Protein AF-D5XBQ2-F1 (afdb_monomer)

Solvent-accessible surface area (backbone atoms only — not comparable to full-atom values): 21773 Å² total; per-residue (Å²): 132,68,69,84,69,49,55,64,52,51,51,50,51,52,50,53,49,51,55,53,51,60,72,66,52,79,72,84,34,47,15,40,43,35,38,45,40,42,70,63,68,23,40,33,22,52,72,85,42,80,77,52,45,27,71,39,77,48,78,41,65,46,44,78,44,42,38,38,39,42,39,95,67,35,48,72,46,74,50,78,47,74,38,49,65,73,37,75,51,76,50,68,53,75,54,48,69,46,57,56,40,55,44,81,76,48,74,85,46,32,48,68,43,67,34,46,32,52,63,44,78,56,31,36,37,35,28,39,46,97,60,23,46,43,36,35,38,37,34,66,87,76,74,43,77,45,78,37,39,64,67,89,72,77,63,93,39,37,28,58,43,71,59,30,32,20,51,77,52,28,40,34,30,33,44,13,74,58,47,89,87,44,51,14,30,42,34,36,29,36,63,89,75,35,55,75,42,75,69,58,88,64,62,26,45,50,69,39,66,59,11,49,47,21,55,40,44,44,34,29,40,82,83,44,27,34,30,40,29,33,66,88,78,68,48,70,43,85,72,34,90,54,52,61,82,48,56,44,44,23,36,69,30,53,34,40,36,35,27,36,58,53,87,77,52,79,80,62,102,56,97,42,84,34,37,28,41,38,39,30,25,35,60,90,78,62,46,79,74,47,76,48,83,43,38,40,67,76,49,77,41,40,8,48,84,48,49,31,36,32,36,33,23,32,52,97,88,51,96,71,68,70,47,46,32,36,37,35,62,86,78,70,44,76,45,75,52,87,46,72,67,54,47,30,68,29,24,56,42,39,81,32,41,77,49,72,56,95,37,27,30,30,44,28,46,96,89,47,76,38,84,74,41,75,46,28,76,50,73,43,68,37,83,87,36,50,35,31,43,34,29,19,66,87,26,26,28,39,29,40,36,33,58,67,51,55,72,107

Organism: Thermincola potens (strain JR) (NCBI:txid635013)

Structure (mmCIF, N/CA/C/O backbone):
data_AF-D5XBQ2-F1
#
_entry.id   AF-D5XBQ2-F1
#
loop_
_atom_site.group_PDB
_atom_site.id
_atom_site.type_symbol
_atom_site.label_atom_id
_atom_site.label_alt_id
_atom_site.label_comp_id
_atom_site.label_asym_id
_atom_site.label_entity_id
_atom_site.label_seq_id
_atom_site.pdbx_PDB_ins_code
_atom_site.Cartn_x
_atom_site.Cartn_y
_atom_site.Cartn_z
_atom_site.occupancy
_atom_site.B_iso_or_equiv
_atom_site.auth_seq_id
_atom_site.auth_comp_id
_atom_site.auth_asym_id
_atom_site.auth_atom_id
_atom_site.pdbx_PDB_model_num
ATOM 1 N N . MET A 1 1 ? 22.430 66.637 -42.036 1.00 54.81 1 MET A N 1
ATOM 2 C CA . MET A 1 1 ? 23.516 65.635 -42.154 1.00 54.81 1 MET A CA 1
ATOM 3 C C . MET A 1 1 ? 23.366 64.951 -43.510 1.00 54.81 1 MET A C 1
ATOM 5 O O . MET A 1 1 ? 22.276 64.478 -43.792 1.00 54.81 1 MET A O 1
ATOM 9 N N . LYS A 1 2 ? 24.364 65.018 -44.407 1.00 57.16 2 LYS A N 1
ATOM 10 C CA . LYS A 1 2 ? 24.227 64.498 -45.785 1.00 57.16 2 LYS A CA 1
ATOM 11 C C . LYS A 1 2 ? 24.056 62.972 -45.756 1.00 57.16 2 LYS A C 1
ATOM 13 O O . LYS A 1 2 ? 24.858 62.291 -45.120 1.00 57.16 2 LYS A O 1
ATOM 18 N N . ILE A 1 3 ? 23.046 62.463 -46.468 1.00 56.28 3 ILE A N 1
ATOM 19 C CA . ILE A 1 3 ? 22.685 61.033 -46.580 1.00 56.28 3 ILE A CA 1
ATOM 20 C C . ILE A 1 3 ? 23.902 60.161 -46.956 1.00 56.28 3 ILE A C 1
ATOM 22 O O . ILE A 1 3 ? 24.017 59.023 -46.511 1.00 56.28 3 ILE A O 1
ATOM 26 N N . THR A 1 4 ? 24.889 60.734 -47.652 1.00 62.06 4 THR A N 1
ATOM 27 C CA . THR A 1 4 ? 26.148 60.077 -48.035 1.00 62.06 4 THR A CA 1
ATOM 28 C C . THR A 1 4 ? 27.024 59.599 -46.871 1.00 62.06 4 THR A C 1
ATOM 30 O O . THR A 1 4 ? 27.844 58.713 -47.079 1.00 62.06 4 THR A O 1
ATOM 33 N N . LYS A 1 5 ? 26.860 60.123 -45.646 1.00 60.47 5 LYS A N 1
ATOM 34 C CA . LYS A 1 5 ? 27.603 59.646 -44.458 1.00 60.47 5 LYS A CA 1
ATOM 35 C C . LYS A 1 5 ? 26.877 58.556 -43.659 1.00 60.47 5 LYS A C 1
ATOM 37 O O . LYS A 1 5 ? 27.495 57.939 -42.802 1.00 60.47 5 LYS A O 1
ATOM 42 N N . ILE A 1 6 ? 25.589 58.325 -43.923 1.00 66.56 6 ILE A N 1
ATOM 43 C CA . ILE A 1 6 ? 24.743 57.404 -43.143 1.00 66.56 6 ILE A CA 1
ATOM 44 C C . ILE A 1 6 ? 24.755 55.994 -43.753 1.00 66.56 6 ILE A C 1
ATOM 46 O O . ILE A 1 6 ? 24.787 55.007 -43.024 1.00 66.56 6 ILE A O 1
ATOM 50 N N . VAL A 1 7 ? 24.811 55.898 -45.084 1.00 74.00 7 VAL A N 1
ATOM 51 C CA . VAL A 1 7 ? 24.830 54.622 -45.819 1.00 74.00 7 VAL A CA 1
ATOM 52 C C . VAL A 1 7 ? 25.961 53.673 -45.377 1.00 74.00 7 VAL A C 1
ATOM 54 O O . VAL A 1 7 ? 25.646 52.531 -45.053 1.00 74.00 7 VAL A O 1
ATOM 57 N N . PRO A 1 8 ? 27.244 54.085 -45.274 1.00 72.25 8 PRO A N 1
ATOM 58 C CA . PRO A 1 8 ? 28.305 53.161 -44.856 1.00 72.25 8 PRO A CA 1
ATOM 59 C C . PRO A 1 8 ? 28.181 52.707 -43.392 1.00 72.25 8 PRO A C 1
ATOM 61 O O . PRO A 1 8 ? 28.588 51.596 -43.069 1.00 72.25 8 PRO A O 1
ATOM 64 N N . ILE A 1 9 ? 27.580 53.522 -42.516 1.00 74.69 9 ILE A N 1
ATOM 65 C CA . ILE A 1 9 ? 27.343 53.165 -41.107 1.00 74.69 9 ILE A CA 1
ATOM 66 C C . ILE A 1 9 ? 26.226 52.127 -41.005 1.00 74.69 9 ILE A C 1
ATOM 68 O O . ILE A 1 9 ? 26.375 51.148 -40.283 1.00 74.69 9 ILE A O 1
ATOM 72 N N . ILE A 1 10 ? 25.137 52.298 -41.759 1.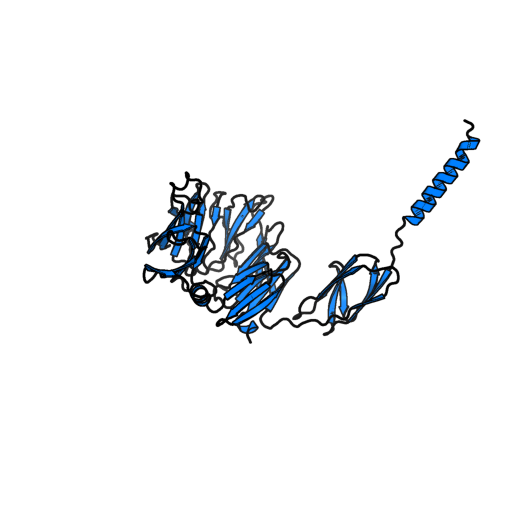00 76.00 10 ILE A N 1
ATOM 73 C CA . ILE A 1 10 ? 24.060 51.303 -41.803 1.00 76.00 10 ILE A CA 1
ATOM 74 C C . ILE A 1 10 ? 24.578 49.985 -42.381 1.00 76.00 10 ILE A C 1
ATOM 76 O O . ILE A 1 10 ? 24.296 48.939 -41.813 1.00 76.00 10 ILE A O 1
ATOM 80 N N . VAL A 1 11 ? 25.389 50.020 -43.444 1.00 75.50 11 VAL A N 1
ATOM 81 C CA . VAL A 1 11 ? 25.998 48.801 -43.999 1.00 75.50 11 VAL A CA 1
ATOM 82 C C . VAL A 1 11 ? 26.904 48.127 -42.967 1.00 75.50 11 VAL A C 1
ATOM 84 O O . VAL A 1 11 ? 26.768 46.929 -42.768 1.00 75.50 11 VAL A O 1
ATOM 87 N N . ALA A 1 12 ? 27.758 48.868 -42.255 1.00 73.81 12 ALA A N 1
ATOM 88 C CA . ALA A 1 12 ? 28.623 48.299 -41.217 1.00 73.81 12 ALA A CA 1
ATOM 89 C C . ALA A 1 12 ? 27.833 47.719 -40.031 1.00 73.81 12 ALA A C 1
ATOM 91 O O . ALA A 1 12 ? 28.156 46.635 -39.559 1.00 73.81 12 ALA A O 1
ATOM 92 N N . VAL A 1 13 ? 26.771 48.392 -39.578 1.00 76.06 13 VAL A N 1
ATOM 93 C CA . VAL A 1 13 ? 25.898 47.903 -38.498 1.00 76.06 13 VAL A CA 1
ATOM 94 C C . VAL A 1 13 ? 25.130 46.660 -38.941 1.00 76.06 13 VAL A C 1
ATOM 96 O O . VAL A 1 13 ? 25.081 45.688 -38.197 1.00 76.06 13 VAL A O 1
ATOM 99 N N . VAL A 1 14 ? 24.596 46.639 -40.164 1.00 74.50 14 VAL A N 1
ATOM 100 C CA . VAL A 1 14 ? 23.931 45.455 -40.725 1.00 74.50 14 VAL A CA 1
ATOM 101 C C . VAL A 1 14 ? 24.920 44.304 -40.887 1.00 74.50 14 VAL A C 1
ATOM 103 O O . VAL A 1 14 ? 24.554 43.177 -40.596 1.00 74.50 14 VAL A O 1
ATOM 106 N N . LEU A 1 15 ? 26.174 44.561 -41.267 1.00 70.00 15 LEU A N 1
ATOM 107 C CA . LEU A 1 15 ? 27.205 43.527 -41.416 1.00 70.00 15 LEU A CA 1
ATOM 108 C C . LEU A 1 15 ? 27.672 42.981 -40.058 1.00 70.00 15 LEU A C 1
ATOM 110 O O . LEU A 1 15 ? 27.856 41.778 -39.929 1.00 70.00 15 LEU A O 1
ATOM 114 N N . VAL A 1 16 ? 27.785 43.826 -39.028 1.00 67.75 16 VAL A N 1
ATOM 115 C CA . VAL A 1 16 ? 28.083 43.404 -37.646 1.00 67.75 16 VAL A CA 1
ATOM 116 C C . VAL A 1 16 ? 26.913 42.633 -37.035 1.00 67.75 16 VAL A C 1
ATOM 118 O O . VAL A 1 16 ? 27.139 41.614 -36.391 1.00 67.75 16 VAL A O 1
ATOM 121 N N . ILE A 1 17 ? 25.669 43.057 -37.275 1.00 65.56 17 ILE A N 1
ATOM 122 C CA . ILE A 1 17 ? 24.474 42.304 -36.867 1.00 65.56 17 ILE A CA 1
ATOM 123 C C . ILE A 1 17 ? 24.406 40.982 -37.634 1.00 65.56 17 ILE A C 1
ATOM 125 O O . ILE A 1 17 ? 24.153 39.955 -37.028 1.00 65.56 17 ILE A O 1
ATOM 129 N N . PHE A 1 18 ? 24.691 40.963 -38.936 1.00 64.44 18 PHE A N 1
ATOM 130 C CA . PHE A 1 18 ? 24.667 39.743 -39.742 1.00 64.44 18 PHE A CA 1
ATOM 131 C C . PHE A 1 18 ? 25.762 38.758 -39.310 1.00 64.44 18 PHE A C 1
ATOM 133 O O . PHE A 1 18 ? 25.466 37.589 -39.107 1.00 64.44 18 PHE A O 1
ATOM 140 N N . VAL A 1 19 ? 26.997 39.215 -39.072 1.00 59.41 19 VAL A N 1
ATOM 141 C CA . VAL A 1 19 ? 28.099 38.378 -38.553 1.00 59.41 19 VAL A CA 1
ATOM 142 C C . VAL A 1 19 ? 27.837 37.925 -37.110 1.00 59.41 19 VAL A C 1
ATOM 144 O O . VAL A 1 19 ? 28.089 36.769 -36.785 1.00 59.41 19 VAL A O 1
ATOM 147 N N . GLY A 1 20 ? 27.276 38.789 -36.258 1.00 57.69 20 GLY A N 1
ATOM 148 C CA . GLY A 1 20 ? 26.876 38.439 -34.890 1.00 57.69 20 GLY A CA 1
ATOM 149 C C . GLY A 1 20 ? 25.709 37.448 -34.835 1.00 57.69 20 GLY A C 1
ATOM 150 O O . GLY A 1 20 ? 25.700 36.565 -33.985 1.00 57.69 20 GLY A O 1
ATOM 151 N N . VAL A 1 21 ? 24.765 37.537 -35.777 1.00 57.41 21 VAL A N 1
ATOM 152 C CA . VAL A 1 21 ? 23.666 36.573 -35.938 1.00 57.41 21 VAL A CA 1
ATOM 153 C C . VAL A 1 21 ? 24.179 35.244 -36.496 1.00 57.41 21 VAL A C 1
ATOM 155 O O . VAL A 1 21 ? 23.708 34.212 -36.044 1.00 57.41 21 VAL A O 1
ATOM 158 N N . GLN A 1 22 ? 25.179 35.232 -37.391 1.00 52.72 22 GLN A N 1
ATOM 159 C CA . GLN A 1 22 ? 25.834 33.992 -37.848 1.00 52.72 22 GLN A CA 1
ATOM 160 C C . GLN A 1 22 ? 26.598 33.280 -36.715 1.00 52.72 22 GLN A C 1
ATOM 162 O O . GLN A 1 22 ? 26.596 32.056 -36.663 1.00 52.72 22 GLN A O 1
ATOM 167 N N . PHE A 1 23 ? 27.193 34.027 -35.776 1.00 52.28 23 PHE A N 1
ATOM 168 C CA . PHE A 1 23 ? 27.834 33.468 -34.573 1.00 52.28 23 PHE A CA 1
ATOM 169 C C . PHE A 1 23 ? 26.841 33.012 -33.488 1.00 52.28 23 PHE A C 1
ATOM 171 O O . PHE A 1 23 ? 27.228 32.283 -32.580 1.00 52.28 23 PHE A O 1
ATOM 178 N N . ALA A 1 24 ? 25.571 33.415 -33.585 1.00 47.62 24 ALA A N 1
ATOM 179 C CA . ALA A 1 24 ? 24.480 32.960 -32.723 1.00 47.62 24 ALA A CA 1
ATOM 180 C C . ALA A 1 24 ? 23.606 31.880 -33.390 1.00 47.62 24 ALA A C 1
ATOM 182 O O . ALA A 1 24 ? 22.508 31.588 -32.916 1.00 47.62 24 ALA A O 1
ATOM 183 N N . ILE A 1 25 ? 24.075 31.277 -34.485 1.00 48.00 25 ILE A N 1
ATOM 184 C CA . ILE A 1 25 ? 23.539 30.004 -34.958 1.00 48.00 25 ILE A CA 1
ATOM 185 C C . ILE A 1 25 ? 24.284 28.943 -34.156 1.00 48.00 25 ILE A C 1
ATOM 187 O O . ILE A 1 25 ? 25.435 28.638 -34.458 1.00 48.00 25 ILE A O 1
ATOM 191 N N . SER A 1 26 ? 23.657 28.409 -33.107 1.00 47.59 26 SER A N 1
ATOM 192 C CA . SER A 1 26 ? 24.119 27.176 -32.476 1.00 47.59 26 SER A CA 1
ATOM 193 C C . SER A 1 26 ? 24.197 26.115 -33.569 1.00 47.59 26 SER A C 1
ATOM 195 O O . SER A 1 26 ? 23.174 25.595 -34.015 1.00 47.59 26 SER A O 1
ATOM 197 N N . THR A 1 27 ? 25.401 25.840 -34.067 1.00 50.81 27 THR A N 1
ATOM 198 C CA . THR A 1 27 ? 25.656 24.652 -34.870 1.00 50.81 27 THR A CA 1
ATOM 199 C C . THR A 1 27 ? 25.181 23.485 -34.024 1.00 50.81 27 THR A C 1
ATOM 201 O O . THR A 1 27 ? 25.680 23.299 -32.917 1.00 50.81 27 THR A O 1
ATOM 204 N N . THR A 1 28 ? 24.164 22.758 -34.486 1.00 60.00 28 THR A N 1
ATOM 205 C CA . THR A 1 28 ? 23.751 21.499 -33.865 1.00 60.00 28 THR A CA 1
ATOM 206 C C . THR A 1 28 ? 24.911 20.527 -34.025 1.00 60.00 28 THR A C 1
ATOM 208 O O . THR A 1 28 ? 25.005 19.826 -35.037 1.00 60.00 28 THR A O 1
ATOM 211 N N . GLY A 1 29 ? 25.842 20.574 -33.076 1.00 79.81 29 GLY A N 1
ATOM 212 C CA . GLY A 1 29 ? 26.932 19.629 -32.986 1.00 79.81 29 GLY A CA 1
ATOM 213 C C . GLY A 1 29 ? 26.367 18.244 -32.721 1.00 79.81 29 GLY A C 1
ATOM 214 O O . GLY A 1 29 ? 25.264 18.098 -32.178 1.00 79.81 29 GLY A O 1
ATOM 215 N N . HIS A 1 30 ? 27.098 17.228 -33.149 1.00 86.81 30 HIS A N 1
ATOM 216 C CA . HIS A 1 30 ? 26.736 15.840 -32.892 1.00 86.81 30 HIS A CA 1
ATOM 217 C C . HIS A 1 30 ? 27.931 15.145 -32.249 1.00 86.81 30 HIS A C 1
ATOM 219 O O . HIS A 1 30 ? 29.062 15.271 -32.719 1.00 86.81 30 HIS A O 1
ATOM 225 N N . ALA A 1 31 ? 27.655 14.401 -31.188 1.00 92.75 31 ALA A N 1
ATOM 226 C CA . ALA A 1 31 ? 28.575 13.475 -30.555 1.00 92.75 31 ALA A CA 1
ATOM 227 C C . ALA A 1 31 ? 28.193 12.038 -30.926 1.00 92.75 31 ALA A C 1
ATOM 229 O O . ALA A 1 31 ? 27.063 11.768 -31.334 1.00 92.75 31 ALA A O 1
ATOM 230 N N . ASN A 1 32 ? 29.122 11.104 -30.762 1.00 95.06 32 ASN A N 1
ATOM 231 C CA . ASN A 1 32 ? 28.858 9.674 -30.873 1.00 95.06 32 ASN A CA 1
ATOM 232 C C . ASN A 1 32 ? 28.756 9.058 -29.477 1.00 95.06 32 ASN A C 1
ATOM 234 O O . ASN A 1 32 ? 29.657 9.207 -28.653 1.00 95.06 32 ASN A O 1
ATOM 238 N N . LEU A 1 33 ? 27.691 8.305 -29.231 1.00 96.69 33 LEU A N 1
ATOM 239 C CA . LEU A 1 33 ? 27.496 7.540 -28.007 1.00 96.69 33 LEU A CA 1
ATOM 240 C C . LEU A 1 33 ? 27.570 6.051 -28.327 1.00 96.69 33 LEU A C 1
ATOM 242 O O . LEU A 1 33 ? 26.875 5.565 -29.219 1.00 96.69 33 LEU A O 1
ATOM 246 N N . THR A 1 34 ? 28.397 5.326 -27.582 1.00 97.06 34 THR A N 1
ATOM 247 C CA . THR A 1 34 ? 28.450 3.861 -27.605 1.00 97.06 34 THR A CA 1
ATOM 248 C C . THR A 1 34 ? 28.065 3.312 -26.237 1.00 97.06 34 THR A C 1
ATOM 250 O O . THR A 1 34 ? 28.586 3.756 -25.217 1.00 97.06 34 THR A O 1
ATOM 253 N N . ILE A 1 35 ? 27.161 2.335 -26.205 1.00 97.88 35 ILE A N 1
ATOM 254 C CA . ILE A 1 35 ? 26.645 1.743 -24.967 1.00 97.88 35 ILE A CA 1
ATOM 255 C C . ILE A 1 35 ? 26.768 0.226 -25.051 1.00 97.88 35 ILE A C 1
ATOM 257 O O . ILE A 1 35 ? 26.125 -0.394 -25.899 1.00 97.88 35 ILE A O 1
ATOM 261 N N . ASN A 1 36 ? 27.533 -0.380 -24.142 1.00 97.25 36 ASN A N 1
ATOM 262 C CA . ASN A 1 36 ? 27.649 -1.837 -24.030 1.00 97.25 36 ASN A CA 1
ATOM 263 C C . ASN A 1 36 ? 27.322 -2.291 -22.603 1.00 97.25 36 ASN A C 1
ATOM 265 O O . ASN A 1 36 ? 28.176 -2.234 -21.722 1.00 97.25 36 ASN A O 1
ATOM 269 N N . SER A 1 37 ? 26.095 -2.749 -22.356 1.00 96.69 37 SER A N 1
ATOM 270 C CA . SER A 1 37 ? 25.732 -3.268 -21.034 1.00 96.69 37 SER A CA 1
ATOM 271 C C . SER A 1 37 ? 26.138 -4.728 -20.845 1.00 96.69 37 SER A C 1
ATOM 273 O O . SER A 1 37 ? 26.204 -5.503 -21.805 1.00 96.69 37 SER A O 1
ATOM 275 N N . ASN A 1 38 ? 26.341 -5.114 -19.587 1.00 94.38 38 ASN A N 1
ATOM 276 C CA . ASN A 1 38 ? 26.431 -6.509 -19.174 1.00 94.38 38 ASN A CA 1
ATOM 277 C C . ASN A 1 38 ? 25.368 -6.816 -18.103 1.00 94.38 38 ASN A C 1
ATOM 279 O O . ASN A 1 38 ? 25.437 -6.223 -17.024 1.00 94.38 38 ASN A O 1
ATOM 283 N N . PRO A 1 39 ? 24.418 -7.736 -18.360 1.00 95.56 39 PRO A N 1
ATOM 284 C CA . PRO A 1 39 ? 24.155 -8.418 -19.641 1.00 95.56 39 PRO A CA 1
ATOM 285 C C . PRO A 1 39 ? 23.730 -7.469 -20.780 1.00 95.56 39 PRO A C 1
ATOM 287 O O . PRO A 1 39 ? 23.346 -6.323 -20.546 1.00 95.56 39 PRO A O 1
ATOM 290 N N . CYS A 1 40 ? 23.812 -7.962 -22.020 1.00 92.00 40 CYS A N 1
ATOM 291 C CA . CYS A 1 40 ? 23.393 -7.246 -23.230 1.00 92.00 40 CYS A CA 1
ATOM 292 C C . CYS A 1 40 ? 21.872 -7.333 -23.472 1.00 92.00 40 CYS A C 1
ATOM 294 O O . CYS A 1 40 ? 21.163 -8.022 -22.742 1.00 92.00 40 CYS A O 1
ATOM 296 N N . SER A 1 41 ? 21.387 -6.696 -24.545 1.00 94.06 41 SER A N 1
ATOM 297 C CA . SER A 1 41 ? 19.963 -6.610 -24.926 1.00 94.06 41 SER A CA 1
ATOM 298 C C . SER A 1 41 ? 19.110 -5.748 -23.989 1.00 94.06 41 SER A C 1
ATOM 300 O O . SER A 1 41 ? 17.911 -5.969 -23.870 1.00 94.06 41 SER A O 1
ATOM 302 N N . ALA A 1 42 ? 19.726 -4.772 -23.321 1.00 95.00 42 ALA A N 1
ATOM 303 C CA . ALA A 1 42 ? 19.031 -3.801 -22.482 1.00 95.00 42 ALA A CA 1
ATOM 304 C C . ALA A 1 42 ? 18.511 -2.638 -23.333 1.00 95.00 42 ALA A C 1
ATOM 306 O O . ALA A 1 42 ? 19.262 -2.103 -24.144 1.00 95.00 42 ALA A O 1
ATOM 307 N N . ASP A 1 43 ? 17.267 -2.223 -23.130 1.00 96.62 43 ASP A N 1
ATOM 308 C CA . ASP A 1 43 ? 16.654 -1.078 -23.798 1.00 96.62 43 ASP A CA 1
ATOM 309 C C . ASP A 1 43 ? 17.273 0.237 -23.327 1.00 96.62 43 ASP A C 1
ATOM 311 O O . ASP A 1 43 ? 17.567 0.414 -22.146 1.00 96.62 43 ASP A O 1
ATOM 315 N N . ILE A 1 44 ? 17.456 1.172 -24.253 1.00 96.31 44 ILE A N 1
ATOM 316 C CA . ILE A 1 44 ? 18.108 2.461 -24.033 1.00 96.31 44 ILE A CA 1
ATOM 317 C C . ILE A 1 44 ? 17.113 3.573 -24.330 1.00 96.31 44 ILE A C 1
ATOM 319 O O . ILE A 1 44 ? 16.476 3.601 -25.388 1.00 96.31 44 ILE A O 1
ATOM 323 N N . PHE A 1 45 ? 17.054 4.532 -23.414 1.00 95.00 45 PHE A N 1
ATOM 324 C CA . PHE A 1 45 ? 16.289 5.757 -23.547 1.00 95.00 45 PHE A CA 1
ATOM 325 C C . PHE A 1 45 ? 17.222 6.959 -23.408 1.00 95.00 45 PHE A C 1
ATOM 327 O O . PHE A 1 45 ? 18.060 6.985 -22.507 1.00 95.00 45 PHE A O 1
ATOM 334 N N . ILE A 1 46 ? 17.068 7.953 -24.279 1.00 95.06 46 ILE A N 1
ATOM 335 C CA . ILE A 1 46 ? 17.743 9.252 -24.176 1.00 95.06 46 ILE A CA 1
ATOM 336 C C . ILE A 1 46 ? 16.657 10.310 -24.035 1.00 95.06 46 ILE A C 1
ATOM 338 O O . ILE A 1 46 ? 15.757 10.382 -24.866 1.00 95.06 46 ILE A O 1
ATOM 342 N N . ASP A 1 47 ? 16.694 11.080 -22.951 1.00 92.06 47 ASP A N 1
ATOM 343 C CA . ASP A 1 47 ? 15.659 12.060 -22.590 1.00 92.06 47 ASP A CA 1
ATOM 344 C C . ASP A 1 47 ? 14.239 11.467 -22.598 1.00 92.06 47 ASP A C 1
ATOM 346 O O . ASP A 1 47 ? 13.270 12.094 -23.027 1.00 92.06 47 ASP A O 1
ATOM 350 N N . ASN A 1 48 ? 14.121 10.235 -22.090 1.00 87.25 48 ASN A N 1
ATOM 351 C CA . ASN A 1 48 ? 12.910 9.405 -22.074 1.00 87.25 48 ASN A CA 1
ATOM 352 C C . ASN A 1 48 ? 12.416 8.908 -23.451 1.00 87.25 48 ASN A C 1
ATOM 354 O O . ASN A 1 48 ? 11.376 8.251 -23.508 1.00 87.25 48 ASN A O 1
ATOM 358 N N . GLU A 1 49 ? 13.138 9.152 -24.547 1.00 90.88 49 GLU A N 1
ATOM 359 C CA . GLU A 1 49 ? 12.832 8.596 -25.871 1.00 90.88 49 GLU A CA 1
ATOM 360 C C . GLU A 1 49 ? 13.599 7.287 -26.098 1.00 90.88 49 GLU A C 1
ATOM 362 O O . GLU A 1 49 ? 14.812 7.237 -25.913 1.00 90.88 49 GLU A O 1
ATOM 367 N N . TYR A 1 50 ? 12.906 6.216 -26.497 1.00 92.88 50 TYR A N 1
ATOM 368 C CA . TYR A 1 50 ? 13.540 4.932 -26.813 1.00 92.88 50 TYR A CA 1
ATOM 369 C C . TYR A 1 50 ? 14.386 5.039 -28.089 1.00 92.88 50 TYR A C 1
ATOM 371 O O . TYR A 1 50 ? 13.859 5.374 -29.151 1.00 92.88 50 TYR A O 1
ATOM 379 N N . VAL A 1 51 ? 15.677 4.706 -28.002 1.00 94.69 51 VAL A N 1
ATOM 380 C CA . VAL A 1 51 ? 16.629 4.830 -29.126 1.00 94.69 51 VAL A CA 1
ATOM 381 C C . VAL A 1 51 ? 17.155 3.489 -29.648 1.00 94.69 51 VAL A C 1
ATOM 383 O O . VAL A 1 51 ? 17.727 3.439 -30.737 1.00 94.69 51 VAL A O 1
ATOM 386 N N . GLY A 1 52 ? 16.959 2.395 -28.908 1.00 95.31 52 GLY A N 1
ATOM 387 C CA . GLY A 1 52 ? 17.411 1.052 -29.281 1.00 95.31 52 GLY A CA 1
ATOM 388 C C . GLY A 1 52 ? 17.762 0.196 -28.066 1.00 95.31 52 GLY A C 1
ATOM 389 O O . GLY A 1 52 ? 17.425 0.558 -26.945 1.00 95.31 52 GLY A O 1
ATOM 390 N N . SER A 1 53 ? 18.481 -0.908 -28.281 1.00 97.12 53 SER A N 1
ATOM 391 C CA . SER A 1 53 ? 18.949 -1.796 -27.206 1.00 97.12 53 SER A CA 1
ATOM 392 C C . SER A 1 53 ? 20.463 -2.029 -27.293 1.00 97.12 53 SER A C 1
ATOM 394 O O . SER A 1 53 ? 21.068 -1.848 -28.351 1.00 97.12 53 SER A O 1
ATOM 396 N N . THR A 1 54 ? 21.103 -2.423 -26.191 1.00 96.12 54 THR A N 1
ATOM 397 C CA . THR A 1 54 ? 22.548 -2.677 -26.136 1.00 96.12 54 THR A CA 1
ATOM 398 C C . THR A 1 54 ? 22.948 -3.965 -26.879 1.00 96.12 54 THR A C 1
ATOM 400 O O . THR A 1 54 ? 22.253 -4.980 -26.779 1.00 96.12 54 THR A O 1
ATOM 403 N N . PRO A 1 55 ? 24.112 -3.995 -27.557 1.00 97.31 55 PRO A N 1
ATOM 404 C CA . PRO A 1 55 ? 25.033 -2.878 -27.750 1.00 97.31 55 PRO A CA 1
ATOM 405 C C . PRO A 1 55 ? 24.477 -1.845 -28.740 1.00 97.31 55 PRO A C 1
ATOM 407 O O . PRO A 1 55 ? 23.929 -2.198 -29.781 1.00 97.31 55 PRO A O 1
ATOM 410 N N . PHE A 1 56 ? 24.661 -0.565 -28.426 1.00 97.12 56 PHE A N 1
ATOM 411 C CA . PHE A 1 56 ? 24.176 0.557 -29.229 1.00 97.12 56 PHE A CA 1
ATOM 412 C C . PHE A 1 56 ? 25.328 1.469 -29.632 1.00 97.12 56 PHE A C 1
ATOM 414 O O . PHE A 1 56 ? 26.248 1.703 -28.849 1.00 97.12 56 PHE A O 1
ATOM 421 N N . SER A 1 57 ? 25.253 2.009 -30.845 1.00 96.38 57 SER A N 1
ATOM 422 C CA . SER A 1 57 ? 26.130 3.073 -31.318 1.00 96.38 57 SER A CA 1
ATOM 423 C C . SER A 1 57 ? 25.312 4.035 -32.172 1.00 96.38 57 SER A C 1
ATOM 425 O O . SER A 1 57 ? 24.685 3.614 -33.147 1.00 96.38 57 SER A O 1
ATOM 427 N N . GLY A 1 58 ? 25.284 5.310 -31.796 1.00 94.00 58 GLY A N 1
ATOM 428 C CA . GLY A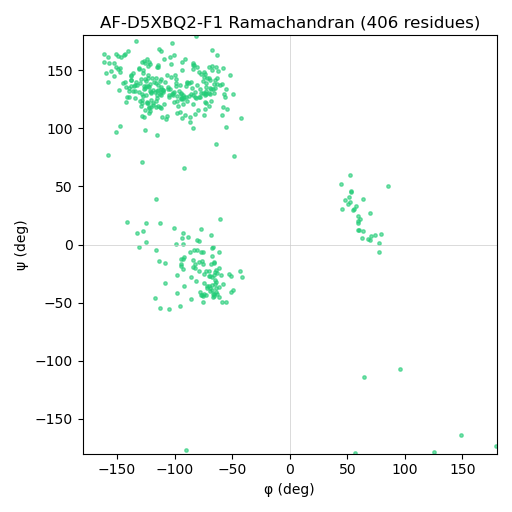 1 58 ? 24.460 6.311 -32.464 1.00 94.00 58 GLY A CA 1
ATOM 429 C C . GLY A 1 58 ? 24.903 7.738 -32.174 1.00 94.00 58 GLY A C 1
ATOM 430 O O . GLY A 1 58 ? 25.667 7.993 -31.243 1.00 94.00 58 GLY A O 1
ATOM 431 N N . GLY A 1 59 ? 24.425 8.668 -33.000 1.00 93.50 59 GLY A N 1
ATOM 432 C CA . GLY A 1 59 ? 24.672 10.094 -32.817 1.00 93.50 59 GLY A CA 1
ATOM 433 C C . GLY A 1 59 ? 23.728 10.698 -31.776 1.00 93.50 59 GLY A C 1
ATOM 434 O O . GLY A 1 59 ? 22.529 10.426 -31.803 1.00 93.50 59 GLY A O 1
ATOM 435 N N . VAL A 1 60 ? 24.259 11.545 -30.901 1.00 93.69 60 VAL A N 1
ATOM 436 C CA . VAL A 1 60 ? 23.512 12.320 -29.899 1.00 93.69 60 VAL A CA 1
ATOM 437 C C . VAL A 1 60 ? 23.812 13.798 -30.128 1.00 93.69 60 VAL A C 1
ATOM 439 O O . VAL A 1 60 ? 24.903 14.155 -30.574 1.00 93.69 60 VAL A O 1
ATOM 442 N N . LYS A 1 61 ? 22.834 14.674 -29.897 1.00 93.94 61 LYS A N 1
ATOM 443 C CA . LYS A 1 61 ? 23.058 16.117 -30.031 1.00 93.94 61 LYS A CA 1
ATOM 444 C C . LYS A 1 61 ? 24.015 16.592 -28.937 1.00 93.94 61 LYS A C 1
ATOM 446 O O . LYS A 1 61 ? 24.114 15.990 -27.877 1.00 93.94 61 LYS A O 1
ATOM 451 N N . THR A 1 62 ? 24.730 17.677 -29.201 1.00 93.38 62 THR A N 1
ATOM 452 C CA . THR A 1 62 ? 25.492 18.358 -28.149 1.00 93.38 62 THR A CA 1
ATOM 453 C C . THR A 1 62 ? 24.566 18.940 -27.090 1.00 93.38 62 THR A C 1
ATOM 455 O O . THR A 1 62 ? 23.544 19.539 -27.441 1.00 93.38 62 THR A O 1
ATOM 458 N N . GLY A 1 63 ? 24.980 18.862 -25.829 1.00 92.94 63 GLY A N 1
ATOM 459 C CA . GLY A 1 63 ? 24.216 19.315 -24.671 1.00 92.94 63 GLY A CA 1
ATOM 460 C C . GLY A 1 63 ? 24.032 18.224 -23.619 1.00 92.94 63 GLY A C 1
ATOM 461 O O . GLY A 1 63 ? 24.535 17.109 -23.755 1.00 92.94 63 GLY A O 1
ATOM 462 N N . GLU A 1 64 ? 23.323 18.573 -22.549 1.00 95.44 64 GLU A N 1
ATOM 463 C CA . GLU A 1 64 ? 23.009 17.659 -21.455 1.00 95.44 64 GLU A CA 1
ATOM 464 C C . GLU A 1 64 ? 21.865 16.721 -21.845 1.00 95.44 64 GLU A C 1
ATOM 466 O O . GLU A 1 64 ? 20.798 17.173 -22.260 1.00 95.44 64 GLU A O 1
ATOM 471 N N . HIS A 1 65 ? 22.100 15.422 -21.683 1.00 95.00 65 HIS A N 1
ATOM 472 C CA . HIS A 1 65 ? 21.161 14.359 -22.004 1.00 95.00 65 HIS A CA 1
ATOM 473 C C . HIS A 1 65 ? 21.110 13.339 -20.864 1.00 95.00 65 HIS A C 1
ATOM 475 O O . HIS A 1 65 ? 22.147 12.944 -20.318 1.00 95.00 65 HIS A O 1
ATOM 481 N N . LYS A 1 66 ? 19.906 12.884 -20.507 1.00 95.12 66 LYS A N 1
ATOM 482 C CA . LYS A 1 66 ? 19.711 11.796 -19.538 1.00 95.12 66 LYS A CA 1
ATOM 483 C C . LYS A 1 66 ? 19.618 10.466 -20.274 1.00 95.12 66 LYS A C 1
ATOM 485 O O . LYS A 1 66 ? 18.765 10.304 -21.142 1.00 95.12 66 LYS A O 1
ATOM 490 N N . ILE A 1 67 ? 20.459 9.513 -19.898 1.00 96.44 67 ILE A N 1
ATOM 491 C CA . ILE A 1 67 ? 20.513 8.175 -20.484 1.00 96.44 67 ILE A CA 1
ATOM 492 C C . ILE A 1 67 ? 19.983 7.184 -19.451 1.00 96.44 67 ILE A C 1
ATOM 494 O O . ILE A 1 67 ? 20.552 7.068 -18.366 1.00 96.44 67 ILE A O 1
ATOM 498 N N . ASP A 1 68 ? 18.922 6.457 -19.796 1.00 94.38 68 ASP A N 1
ATOM 499 C CA . ASP A 1 68 ? 18.371 5.373 -18.980 1.00 94.38 68 ASP A CA 1
ATOM 500 C C . ASP A 1 68 ? 18.518 4.037 -19.720 1.00 94.38 68 ASP A C 1
ATOM 502 O O . ASP A 1 68 ? 18.172 3.925 -20.897 1.00 94.38 68 ASP A O 1
ATOM 506 N N . ILE A 1 69 ? 19.021 3.012 -19.033 1.00 96.12 69 ILE A N 1
ATOM 507 C CA . ILE A 1 69 ? 19.258 1.673 -19.585 1.00 96.12 69 ILE A CA 1
ATOM 508 C C . ILE A 1 69 ? 18.503 0.659 -18.734 1.00 96.12 69 ILE A C 1
ATOM 510 O O . ILE A 1 69 ? 18.695 0.574 -17.516 1.00 96.12 69 ILE A O 1
ATOM 514 N N . LYS A 1 70 ? 17.620 -0.099 -19.382 1.00 92.38 70 LYS A N 1
ATOM 515 C CA . LYS A 1 70 ? 16.619 -0.952 -18.741 1.00 92.38 70 LYS A CA 1
ATOM 516 C C . LYS A 1 70 ? 16.706 -2.363 -19.285 1.00 92.38 70 LYS A C 1
ATOM 518 O O . LYS A 1 70 ? 16.624 -2.582 -20.486 1.00 92.38 70 LYS A O 1
ATOM 523 N N . LEU A 1 71 ? 16.811 -3.333 -18.390 1.00 89.88 71 LEU A N 1
ATOM 524 C CA . LEU A 1 71 ? 16.656 -4.737 -18.733 1.00 89.88 71 LEU A CA 1
ATOM 525 C C . LEU A 1 71 ? 15.714 -5.386 -17.726 1.00 89.88 71 LEU A C 1
ATOM 527 O O . LEU A 1 71 ? 15.808 -5.129 -16.525 1.00 89.88 71 LEU A O 1
ATOM 531 N N . GLU A 1 72 ? 14.798 -6.215 -18.216 1.00 82.25 72 GLU A N 1
ATOM 532 C CA . GLU A 1 72 ? 13.861 -6.934 -17.359 1.00 82.25 72 GLU A CA 1
ATOM 533 C C . GLU A 1 72 ? 14.611 -7.783 -16.322 1.00 82.25 72 GLU A C 1
ATOM 535 O O . GLU A 1 72 ? 15.524 -8.536 -16.656 1.00 82.25 72 GLU A O 1
ATOM 540 N N . GLY A 1 73 ? 14.232 -7.645 -15.049 1.00 81.06 73 GLY A N 1
ATOM 541 C CA . GLY A 1 73 ? 14.887 -8.342 -13.941 1.00 81.06 73 GLY A CA 1
ATOM 542 C C . GLY A 1 73 ? 16.201 -7.712 -13.469 1.00 81.06 73 GLY A C 1
ATOM 543 O O . GLY A 1 73 ? 16.878 -8.317 -12.641 1.00 81.06 73 GLY A O 1
ATOM 544 N N . TYR A 1 74 ? 16.563 -6.516 -13.944 1.00 87.50 74 TYR A N 1
ATOM 545 C CA . TYR A 1 74 ? 17.759 -5.780 -13.523 1.00 87.50 74 TYR A CA 1
ATOM 546 C C . TYR A 1 74 ? 17.415 -4.379 -12.998 1.00 87.50 74 TYR A C 1
ATOM 548 O O . TYR A 1 74 ? 16.392 -3.789 -13.349 1.00 87.50 74 TYR A O 1
ATOM 556 N N . GLU A 1 75 ? 18.274 -3.850 -12.128 1.00 86.06 75 GLU A N 1
ATOM 557 C CA . GLU A 1 75 ? 18.238 -2.453 -11.704 1.00 86.06 75 GLU A CA 1
ATOM 558 C C . GLU A 1 75 ? 18.444 -1.532 -12.916 1.00 86.06 75 GLU A C 1
ATOM 560 O O . GLU A 1 75 ? 19.295 -1.780 -13.772 1.00 86.06 75 GLU A O 1
ATOM 565 N N . GLU A 1 76 ? 17.662 -0.454 -12.980 1.00 88.81 76 GLU A N 1
ATOM 566 C CA . GLU A 1 76 ? 17.803 0.572 -14.013 1.00 88.81 76 GLU A CA 1
ATOM 567 C C . GLU A 1 76 ? 19.093 1.365 -13.798 1.00 88.81 76 GLU A C 1
ATOM 569 O O . GLU A 1 76 ? 19.344 1.872 -12.702 1.00 88.81 76 GLU A O 1
ATOM 574 N N . TYR A 1 77 ? 19.879 1.505 -14.861 1.00 93.25 77 TYR A N 1
ATOM 575 C CA . TYR A 1 77 ? 21.042 2.381 -14.883 1.00 93.25 77 TYR A CA 1
ATOM 576 C C . TYR A 1 77 ? 20.635 3.738 -15.454 1.00 93.25 77 TYR A C 1
ATOM 578 O O . TYR A 1 77 ? 20.111 3.793 -16.564 1.00 93.25 77 TYR A O 1
ATOM 586 N N . SER A 1 78 ? 20.900 4.817 -14.718 1.00 93.19 78 SER A N 1
ATOM 587 C CA . SER A 1 78 ? 20.615 6.188 -15.148 1.00 93.19 78 SER A CA 1
ATOM 588 C C . SER A 1 78 ? 21.860 7.053 -15.001 1.00 93.19 78 SER A C 1
ATOM 590 O O . SER A 1 78 ? 22.451 7.103 -13.920 1.00 93.19 78 SER A O 1
ATOM 592 N N . GLU A 1 79 ? 22.226 7.778 -16.053 1.00 93.94 79 GLU A N 1
ATOM 593 C CA . GLU A 1 79 ? 23.361 8.703 -16.055 1.00 93.94 79 GLU A CA 1
ATOM 594 C C . GLU A 1 79 ? 23.023 9.956 -16.871 1.00 93.94 79 GLU A C 1
ATOM 596 O O . GLU A 1 79 ? 22.463 9.861 -17.961 1.00 93.94 79 GLU A O 1
ATOM 601 N N . THR A 1 80 ? 23.354 11.137 -16.348 1.00 95.12 80 THR A N 1
ATOM 602 C CA . THR A 1 80 ? 23.227 12.400 -17.087 1.00 95.12 80 THR A CA 1
ATOM 603 C C . THR A 1 80 ? 24.596 12.797 -17.613 1.00 95.12 80 THR A C 1
ATOM 605 O O . THR A 1 80 ? 25.537 12.944 -16.832 1.00 95.12 80 THR A O 1
ATOM 608 N N . ILE A 1 81 ? 24.703 12.975 -18.927 1.00 95.00 81 ILE A N 1
ATOM 609 C CA . ILE A 1 81 ? 25.960 13.267 -19.618 1.00 95.00 81 ILE A CA 1
ATOM 610 C C . ILE A 1 81 ? 25.791 14.539 -20.446 1.00 95.00 81 ILE A C 1
ATOM 612 O O . ILE A 1 81 ? 24.800 14.697 -21.153 1.00 95.00 81 ILE A O 1
ATOM 616 N N . ASN A 1 82 ? 26.769 15.441 -20.373 1.00 94.75 82 ASN A N 1
ATOM 617 C CA . ASN A 1 82 ? 26.843 16.612 -21.241 1.00 94.75 82 ASN A CA 1
ATOM 618 C C . ASN A 1 82 ? 27.794 16.329 -22.409 1.00 94.75 82 ASN A C 1
ATOM 620 O O . ASN A 1 82 ? 28.989 16.172 -22.183 1.00 94.75 82 ASN A O 1
ATOM 624 N N . PHE A 1 83 ? 27.256 16.266 -23.626 1.00 93.25 83 PHE A N 1
ATOM 625 C CA . PHE A 1 83 ? 27.989 15.930 -24.846 1.00 93.25 83 PHE A CA 1
ATOM 626 C C . PHE A 1 83 ? 28.565 17.176 -25.525 1.00 93.25 83 PHE A C 1
ATOM 628 O O . PHE A 1 83 ? 27.823 18.110 -25.857 1.00 93.25 83 PHE A O 1
ATOM 635 N N . GLU A 1 84 ? 29.868 17.171 -25.796 1.00 92.88 84 GLU A N 1
ATOM 636 C CA . GLU A 1 84 ? 30.550 18.194 -26.597 1.00 92.88 84 GLU A CA 1
ATOM 637 C C . GLU A 1 84 ? 30.593 17.827 -28.095 1.00 92.88 84 GLU A C 1
ATOM 639 O O . GLU A 1 84 ? 30.385 16.680 -28.493 1.00 92.88 84 GLU A O 1
ATOM 644 N N . ASP A 1 85 ? 30.803 18.816 -28.972 1.00 92.12 85 ASP A N 1
ATOM 645 C CA . ASP A 1 85 ? 30.765 18.583 -30.424 1.00 92.12 85 ASP A CA 1
ATOM 646 C C . ASP A 1 85 ? 31.897 17.649 -30.874 1.00 92.12 85 ASP A C 1
ATOM 648 O O . ASP A 1 85 ? 33.050 17.825 -30.482 1.00 92.12 85 ASP A O 1
ATOM 652 N N . GLN A 1 86 ? 31.565 16.669 -31.721 1.00 89.44 86 GLN A N 1
ATOM 653 C CA . GLN A 1 86 ? 32.467 15.612 -32.205 1.00 89.44 86 GLN A CA 1
ATOM 654 C C . GLN A 1 86 ? 33.065 14.719 -31.105 1.00 89.44 86 GLN A C 1
ATOM 656 O O . GLN A 1 86 ? 33.976 13.929 -31.375 1.00 89.44 86 GLN A O 1
ATOM 661 N N . GLU A 1 87 ? 32.548 14.793 -29.878 1.00 92.00 87 GLU A N 1
ATOM 662 C CA . GLU A 1 87 ? 32.948 13.904 -28.797 1.00 92.00 87 GLU A CA 1
ATOM 663 C C . GLU A 1 87 ? 32.500 12.465 -29.086 1.00 92.00 87 GLU A C 1
ATOM 665 O O . GLU A 1 87 ? 31.498 12.215 -29.757 1.00 92.00 87 GLU A O 1
ATOM 670 N N . THR A 1 88 ? 33.256 11.485 -28.592 1.00 93.38 88 THR A N 1
ATOM 671 C CA . THR A 1 88 ? 32.817 10.088 -28.563 1.00 93.38 88 THR A CA 1
ATOM 672 C C . THR A 1 88 ? 32.841 9.588 -27.130 1.00 93.38 88 THR A C 1
ATOM 674 O O . THR A 1 88 ? 33.911 9.425 -26.547 1.00 93.38 88 THR A O 1
ATOM 677 N N . ILE A 1 89 ? 31.663 9.307 -26.584 1.00 95.94 89 ILE A N 1
ATOM 678 C CA . ILE A 1 89 ? 31.493 8.783 -25.230 1.00 95.94 89 ILE A CA 1
ATOM 679 C C . ILE A 1 89 ? 31.137 7.305 -25.323 1.00 95.94 89 ILE A C 1
ATOM 681 O O . ILE A 1 89 ? 30.298 6.892 -26.124 1.00 95.94 89 ILE A O 1
ATOM 685 N N . THR A 1 90 ? 31.794 6.488 -24.504 1.00 96.88 90 THR A N 1
ATOM 686 C CA . THR A 1 90 ? 31.456 5.072 -24.349 1.00 96.88 90 THR A CA 1
ATOM 687 C C . THR A 1 90 ? 31.096 4.794 -22.903 1.00 96.88 90 THR A C 1
ATOM 689 O O . THR A 1 90 ? 31.916 5.028 -22.017 1.00 96.88 90 THR A O 1
ATOM 692 N N . ILE A 1 91 ? 29.909 4.238 -22.675 1.00 96.50 91 ILE A N 1
ATOM 693 C CA . ILE A 1 91 ? 29.475 3.758 -21.363 1.00 96.50 91 ILE A CA 1
ATOM 694 C C . ILE A 1 91 ? 29.311 2.238 -21.390 1.00 96.50 91 ILE A C 1
ATOM 696 O O . ILE A 1 91 ? 28.804 1.658 -22.353 1.00 96.50 91 ILE A O 1
ATOM 700 N N . ASN A 1 92 ? 29.773 1.582 -20.327 1.00 97.12 92 ASN A N 1
ATOM 701 C CA . ASN A 1 92 ? 29.735 0.126 -20.202 1.00 97.12 92 ASN A CA 1
ATOM 702 C C . ASN A 1 92 ? 29.084 -0.272 -18.869 1.00 97.12 92 ASN A C 1
ATOM 704 O O . ASN A 1 92 ? 29.791 -0.668 -17.941 1.00 97.12 92 ASN A O 1
ATOM 708 N N . PRO A 1 93 ? 27.763 -0.088 -18.720 1.00 94.62 93 PRO A N 1
ATOM 709 C CA . PRO A 1 93 ? 27.093 -0.338 -17.452 1.00 94.62 93 PRO A CA 1
ATOM 710 C C . PRO A 1 93 ? 27.062 -1.835 -17.119 1.00 94.62 93 PRO A C 1
ATOM 712 O O . PRO A 1 93 ? 26.625 -2.668 -17.918 1.00 94.62 93 PRO A O 1
ATOM 715 N N . GLU A 1 94 ? 27.480 -2.169 -15.900 1.00 96.00 94 GLU A N 1
ATOM 716 C CA . GLU A 1 94 ? 27.225 -3.476 -15.295 1.00 96.00 94 GLU A CA 1
ATOM 717 C C . GLU A 1 94 ? 25.867 -3.434 -14.594 1.00 96.00 94 GLU A C 1
ATOM 719 O O . GLU A 1 94 ? 25.711 -2.817 -13.536 1.00 96.00 94 GLU A O 1
ATOM 724 N N . LEU A 1 95 ? 24.865 -4.066 -15.205 1.00 92.06 95 LEU A N 1
ATOM 725 C CA . LEU A 1 95 ? 23.518 -4.092 -14.655 1.00 92.06 95 LEU A CA 1
ATOM 726 C C . LEU A 1 95 ? 23.459 -5.105 -13.515 1.00 92.06 95 LEU A C 1
ATOM 728 O O . LEU A 1 95 ? 23.853 -6.267 -13.652 1.00 92.06 95 LEU A O 1
ATOM 732 N N . LYS A 1 96 ? 22.918 -4.673 -12.379 1.00 89.94 96 LYS A N 1
ATOM 733 C CA . LYS A 1 96 ? 22.730 -5.532 -11.210 1.00 89.94 96 LYS A CA 1
ATOM 734 C C . LYS A 1 96 ? 21.390 -6.254 -11.318 1.00 89.94 96 LYS A C 1
ATOM 736 O O . LYS A 1 96 ? 20.383 -5.579 -11.521 1.00 89.94 96 LYS A O 1
ATOM 741 N N . PRO A 1 97 ? 21.340 -7.590 -11.188 1.00 86.19 97 PRO A N 1
ATOM 742 C CA . PRO A 1 97 ? 20.070 -8.298 -11.121 1.00 86.19 97 PRO A CA 1
ATOM 743 C C . PRO A 1 97 ? 19.239 -7.796 -9.941 1.00 86.19 97 PRO A C 1
ATOM 745 O O . PRO A 1 97 ? 19.764 -7.628 -8.836 1.00 86.19 97 PRO A O 1
ATOM 748 N N . LEU A 1 98 ? 17.939 -7.626 -10.153 1.00 83.56 98 LEU A N 1
ATOM 749 C CA . LEU A 1 98 ? 16.999 -7.477 -9.055 1.00 83.56 98 LEU A CA 1
ATOM 750 C C . LEU A 1 98 ? 17.003 -8.764 -8.237 1.00 83.56 98 LEU A C 1
ATOM 752 O O . LEU A 1 98 ? 17.021 -9.879 -8.768 1.00 83.56 98 LEU A O 1
ATOM 756 N N . LYS A 1 99 ? 16.973 -8.615 -6.915 1.00 85.56 99 LYS A N 1
ATOM 757 C CA . LYS A 1 99 ? 16.754 -9.765 -6.043 1.00 85.56 99 LYS A CA 1
ATOM 758 C C . LYS A 1 99 ? 15.374 -10.349 -6.307 1.00 85.56 99 LYS A C 1
ATOM 760 O O . LYS A 1 99 ? 14.405 -9.626 -6.535 1.00 85.56 99 LYS A O 1
ATOM 765 N N . LYS A 1 100 ? 15.297 -11.676 -6.231 1.00 85.12 100 LYS A N 1
ATOM 766 C CA . LYS A 1 100 ? 14.040 -12.410 -6.351 1.00 85.12 100 LYS A CA 1
ATOM 767 C C . LYS A 1 100 ? 13.002 -11.843 -5.376 1.00 85.12 100 LYS A C 1
ATOM 769 O O . LYS A 1 100 ? 13.354 -11.376 -4.300 1.00 85.12 100 LYS A O 1
ATOM 774 N N . GLY A 1 101 ? 11.732 -11.838 -5.764 1.00 85.12 101 GLY A N 1
ATOM 775 C CA . GLY A 1 101 ? 10.667 -11.250 -4.957 1.00 85.12 101 GLY A CA 1
ATOM 776 C C . GLY A 1 101 ? 10.597 -9.724 -5.001 1.00 85.12 101 GLY A C 1
ATOM 777 O O . GLY A 1 101 ? 9.642 -9.186 -4.466 1.00 85.12 101 GLY A O 1
ATOM 778 N N . LEU A 1 102 ? 11.531 -9.007 -5.636 1.00 90.69 102 LEU A N 1
ATOM 779 C CA . LEU A 1 102 ? 11.404 -7.567 -5.871 1.00 90.69 102 LEU A CA 1
ATOM 780 C C . LEU A 1 102 ? 11.104 -7.308 -7.349 1.00 90.69 102 LEU A C 1
ATOM 782 O O . LEU A 1 102 ? 11.956 -7.511 -8.212 1.00 90.69 102 LEU A O 1
ATOM 786 N N . VAL A 1 103 ? 9.885 -6.859 -7.638 1.00 88.44 103 VAL A N 1
ATOM 787 C CA . VAL A 1 103 ? 9.385 -6.656 -9.003 1.00 88.44 103 VAL A CA 1
ATOM 788 C C . VAL A 1 103 ? 8.897 -5.225 -9.158 1.00 88.44 103 VAL A C 1
ATOM 790 O O . VAL A 1 103 ? 8.092 -4.749 -8.361 1.00 88.44 103 VAL A O 1
ATOM 793 N N . LYS A 1 104 ? 9.356 -4.530 -10.200 1.00 86.56 104 LYS A N 1
ATOM 794 C CA . LYS A 1 104 ? 8.799 -3.225 -10.570 1.00 86.56 104 LYS A CA 1
ATOM 795 C C . LYS A 1 104 ? 7.521 -3.440 -11.385 1.00 86.56 104 LYS A C 1
ATOM 797 O O . LYS A 1 104 ? 7.554 -4.160 -12.377 1.00 86.56 104 LYS A O 1
ATOM 802 N N . ILE A 1 105 ? 6.414 -2.832 -10.964 1.00 85.44 105 ILE A N 1
ATOM 803 C CA . ILE A 1 105 ? 5.078 -3.053 -11.541 1.00 85.44 105 ILE A CA 1
ATOM 804 C C . ILE A 1 105 ? 4.721 -1.958 -12.547 1.00 85.44 105 ILE A C 1
ATOM 806 O O . ILE A 1 105 ? 4.167 -2.240 -13.604 1.00 85.44 105 ILE A O 1
ATOM 810 N N . LEU A 1 106 ? 5.033 -0.701 -12.222 1.00 78.00 106 LEU A N 1
ATOM 811 C CA . LEU A 1 106 ? 4.647 0.464 -13.020 1.00 78.00 106 LEU A CA 1
ATOM 812 C C . LEU A 1 106 ? 5.813 1.445 -13.158 1.00 78.00 106 LEU A C 1
ATOM 814 O O . LEU A 1 106 ? 6.616 1.595 -12.236 1.00 78.00 106 LEU A O 1
ATOM 818 N N . ASN A 1 107 ? 5.861 2.127 -14.307 1.00 71.75 107 ASN A N 1
ATOM 819 C CA . ASN A 1 107 ? 6.830 3.170 -14.641 1.00 71.75 107 ASN A CA 1
ATOM 820 C C . ASN A 1 107 ? 6.117 4.448 -15.104 1.00 71.75 107 ASN A C 1
ATOM 822 O O . ASN A 1 107 ? 5.105 4.375 -15.800 1.00 71.75 107 ASN A O 1
ATOM 826 N N . ALA A 1 108 ? 6.761 5.590 -14.849 1.00 54.50 108 ALA A N 1
ATOM 827 C CA . ALA A 1 108 ? 6.577 6.859 -15.564 1.00 54.50 108 ALA A CA 1
ATOM 828 C C . ALA A 1 108 ? 5.290 7.646 -15.277 1.00 54.50 108 ALA A C 1
ATOM 830 O O . ALA A 1 108 ? 5.041 8.668 -15.915 1.00 54.50 108 ALA A O 1
ATOM 831 N N . THR A 1 109 ? 4.494 7.238 -14.294 1.00 65.69 109 THR A N 1
ATOM 832 C CA . THR A 1 109 ? 3.399 8.062 -13.777 1.00 65.69 109 THR A CA 1
ATOM 833 C C . THR A 1 109 ? 3.491 8.091 -12.265 1.00 65.69 109 THR A C 1
ATOM 835 O O . THR A 1 109 ? 3.684 7.049 -11.644 1.00 65.69 109 THR A O 1
ATOM 838 N N . THR A 1 110 ? 3.419 9.288 -11.681 1.00 78.88 110 THR A N 1
ATOM 839 C CA . THR A 1 110 ? 3.437 9.461 -10.229 1.00 78.88 110 THR A CA 1
ATOM 840 C C . THR A 1 110 ? 2.261 8.687 -9.647 1.00 78.88 110 THR A C 1
ATOM 842 O O . THR A 1 110 ? 1.111 9.040 -9.893 1.00 78.88 110 THR A O 1
ATOM 845 N N . VAL A 1 111 ? 2.525 7.610 -8.920 1.00 81.44 111 VAL A N 1
ATOM 846 C CA . VAL A 1 111 ? 1.496 6.852 -8.218 1.00 81.44 111 VAL A CA 1
ATOM 847 C C . VAL A 1 111 ? 1.086 7.668 -7.008 1.00 81.44 111 VAL A C 1
ATOM 849 O O . VAL A 1 111 ? 1.875 7.868 -6.092 1.00 81.44 111 VAL A O 1
ATOM 852 N N . SER A 1 112 ? -0.145 8.175 -7.027 1.00 81.50 112 SER A N 1
ATOM 853 C CA . SER A 1 112 ? -0.644 8.987 -5.919 1.00 81.50 112 SER A CA 1
ATOM 854 C C . SER A 1 112 ? -0.998 8.106 -4.732 1.00 81.50 112 SER A C 1
ATOM 856 O O . SER A 1 112 ? -0.678 8.456 -3.604 1.00 81.50 112 SER A O 1
ATOM 858 N N . GLU A 1 113 ? -1.672 6.981 -4.982 1.00 84.19 113 GLU A N 1
ATOM 859 C CA . GLU A 1 113 ? -2.026 5.990 -3.971 1.00 84.19 113 GLU A CA 1
ATOM 860 C C . GLU A 1 113 ? -2.072 4.585 -4.562 1.00 84.19 113 GLU A C 1
ATOM 862 O O . GLU A 1 113 ? -2.398 4.410 -5.736 1.00 84.19 113 GLU A O 1
ATOM 867 N N . ALA A 1 114 ? -1.791 3.575 -3.736 1.00 87.94 114 ALA A N 1
ATOM 868 C CA . ALA A 1 114 ? -1.902 2.171 -4.108 1.00 87.94 114 ALA A CA 1
ATOM 869 C C . ALA A 1 114 ? -2.299 1.296 -2.911 1.00 87.94 114 ALA A C 1
ATOM 871 O O . ALA A 1 114 ? -1.936 1.565 -1.765 1.00 87.94 114 ALA A O 1
ATOM 872 N N . THR A 1 115 ? -3.033 0.222 -3.177 1.00 88.00 115 THR A N 1
ATOM 873 C CA . THR A 1 115 ? -3.437 -0.779 -2.190 1.00 88.00 115 THR A CA 1
ATOM 874 C C . THR A 1 115 ? -3.566 -2.161 -2.836 1.00 88.00 115 THR A C 1
ATOM 876 O O . THR A 1 115 ? -3.660 -2.274 -4.058 1.00 88.00 115 THR A O 1
ATOM 879 N N . PHE A 1 116 ? -3.564 -3.217 -2.025 1.00 88.00 116 PHE A N 1
ATOM 880 C CA . PHE A 1 116 ? -3.951 -4.555 -2.476 1.00 88.00 116 PHE A CA 1
ATOM 881 C C . PHE A 1 116 ? -5.467 -4.699 -2.407 1.00 88.00 116 PHE A C 1
ATOM 883 O O . PHE A 1 116 ? -6.100 -4.109 -1.532 1.00 88.00 116 PHE A O 1
ATOM 890 N N . ASP A 1 117 ? -6.043 -5.530 -3.266 1.00 87.38 117 ASP A N 1
ATOM 891 C CA . ASP A 1 117 ? -7.364 -6.082 -2.991 1.00 87.38 117 ASP A CA 1
ATOM 892 C C . ASP A 1 117 ? -7.263 -7.129 -1.874 1.00 87.38 117 ASP A C 1
ATOM 894 O O . ASP A 1 117 ? -6.548 -8.125 -1.979 1.00 87.38 117 ASP A O 1
ATOM 898 N N . ASN A 1 118 ? -7.996 -6.917 -0.786 1.00 80.94 118 ASN A N 1
ATOM 899 C CA . ASN A 1 118 ? -7.913 -7.789 0.384 1.00 80.94 118 ASN A CA 1
ATOM 900 C C . ASN A 1 118 ? -8.514 -9.174 0.146 1.00 80.94 118 ASN A C 1
ATOM 902 O O . ASN A 1 118 ? -8.181 -10.113 0.868 1.00 80.94 118 ASN A O 1
ATOM 906 N N . ALA A 1 119 ? -9.416 -9.313 -0.826 1.00 81.50 119 ALA A N 1
ATOM 907 C CA . ALA A 1 119 ? -9.962 -10.615 -1.192 1.00 81.50 119 ALA A CA 1
ATOM 908 C C . ALA A 1 119 ? -9.061 -11.369 -2.185 1.00 81.50 119 ALA A C 1
ATOM 910 O O . ALA A 1 119 ? -9.147 -12.595 -2.276 1.00 81.50 119 ALA A O 1
ATOM 911 N N . ASN A 1 120 ? -8.167 -10.666 -2.888 1.00 86.56 120 ASN A N 1
ATOM 912 C CA . ASN A 1 120 ? -7.187 -11.255 -3.790 1.00 86.56 120 ASN A CA 1
ATOM 913 C C . ASN A 1 120 ? -5.918 -10.389 -3.874 1.00 86.56 120 ASN A C 1
ATOM 915 O O . ASN A 1 120 ? -5.838 -9.470 -4.682 1.00 86.56 120 ASN A O 1
ATOM 919 N N . GLU A 1 121 ? -4.883 -10.734 -3.102 1.00 85.25 121 GLU A N 1
ATOM 920 C CA . GLU A 1 121 ? -3.611 -9.987 -3.056 1.00 85.25 121 GLU A CA 1
ATOM 921 C C . GLU A 1 121 ? -2.790 -10.039 -4.360 1.00 85.25 121 GLU A C 1
ATOM 923 O O . GLU A 1 121 ? -1.718 -9.435 -4.441 1.00 85.25 121 GLU A O 1
ATOM 928 N N . ASP A 1 122 ? -3.257 -10.764 -5.382 1.00 88.94 122 ASP A N 1
ATOM 929 C CA . ASP A 1 122 ? -2.696 -10.685 -6.733 1.00 88.94 122 ASP A CA 1
ATOM 930 C C . ASP A 1 122 ? -3.270 -9.505 -7.542 1.00 88.94 122 ASP A C 1
ATOM 932 O O . ASP A 1 122 ? -2.824 -9.247 -8.658 1.00 88.94 122 ASP A O 1
ATOM 936 N N . ILE A 1 123 ? -4.243 -8.779 -6.987 1.00 90.56 123 ILE A N 1
ATOM 937 C CA . ILE A 1 123 ? -4.807 -7.560 -7.559 1.00 90.56 123 ILE A CA 1
ATOM 938 C C . ILE A 1 123 ? -4.285 -6.346 -6.788 1.00 90.56 123 ILE A C 1
ATOM 940 O O . ILE A 1 123 ? -4.383 -6.261 -5.561 1.00 90.56 123 ILE A O 1
ATOM 944 N N . ILE A 1 124 ? -3.767 -5.374 -7.534 1.00 91.50 124 ILE A N 1
ATOM 945 C CA . ILE A 1 124 ? -3.336 -4.073 -7.025 1.00 91.50 124 ILE A CA 1
ATOM 946 C C . ILE A 1 124 ? -4.275 -3.008 -7.556 1.00 91.50 124 ILE A C 1
ATOM 948 O O . ILE A 1 124 ? -4.557 -2.953 -8.751 1.00 91.50 124 ILE A O 1
ATOM 952 N N . VAL A 1 125 ? -4.720 -2.125 -6.676 1.00 91.00 125 VAL A N 1
ATOM 953 C CA . VAL A 1 125 ? -5.558 -0.987 -7.030 1.00 91.00 125 VAL A CA 1
ATOM 954 C C . VAL A 1 125 ? -4.796 0.294 -6.760 1.00 91.00 125 VAL A C 1
ATOM 956 O O . VAL A 1 125 ? -4.268 0.472 -5.666 1.00 91.00 125 VAL A O 1
ATOM 959 N N . TYR A 1 126 ? -4.733 1.189 -7.740 1.00 90.50 126 TYR A N 1
ATOM 960 C CA . TYR A 1 126 ? -3.921 2.395 -7.628 1.00 90.50 126 TYR A CA 1
ATOM 961 C C . TYR A 1 126 ? -4.478 3.572 -8.436 1.00 90.50 126 TYR A C 1
ATOM 963 O O . TYR A 1 126 ? -5.325 3.409 -9.321 1.00 90.50 126 TYR A O 1
ATOM 971 N N . THR A 1 127 ? -3.989 4.767 -8.119 1.00 87.81 127 THR A N 1
ATOM 972 C CA . THR A 1 127 ? -4.258 6.016 -8.838 1.00 87.81 127 THR A CA 1
ATOM 973 C C . THR A 1 127 ? -2.967 6.663 -9.327 1.00 87.81 127 THR A C 1
ATOM 975 O O . THR A 1 127 ? -1.882 6.444 -8.788 1.00 87.81 127 THR A O 1
ATOM 978 N N . GLU A 1 128 ? -3.098 7.492 -10.356 1.00 86.19 128 GLU A N 1
ATOM 979 C CA . GLU A 1 128 ? -2.004 8.210 -11.011 1.00 86.19 128 GLU A CA 1
ATOM 980 C C . GLU A 1 128 ? -2.194 9.729 -10.836 1.00 86.19 128 GLU A C 1
ATOM 982 O O . GLU A 1 128 ? -3.315 10.221 -10.920 1.00 86.19 128 GLU A O 1
ATOM 987 N N . ALA A 1 129 ? -1.121 10.473 -10.564 1.00 75.06 129 ALA A N 1
ATOM 988 C CA . ALA A 1 129 ? -1.085 11.929 -10.383 1.00 75.06 129 ALA A CA 1
ATOM 989 C C . ALA A 1 129 ? -0.581 12.636 -11.666 1.00 75.06 129 ALA A C 1
ATOM 991 O O . ALA A 1 129 ? 0.037 11.983 -12.512 1.00 75.06 129 ALA A O 1
ATOM 992 N N . PRO A 1 130 ? -0.784 13.964 -11.837 1.00 62.81 130 PRO A N 1
ATOM 993 C CA . PRO A 1 130 ? -1.224 14.955 -10.841 1.00 62.81 130 PRO A CA 1
ATOM 994 C C . PRO A 1 130 ? -2.744 15.058 -10.629 1.00 62.81 130 PRO A C 1
ATOM 996 O O . PRO A 1 130 ? -3.163 15.649 -9.640 1.00 62.81 130 PRO A O 1
ATOM 999 N N . GLN A 1 131 ? -3.564 14.482 -11.510 1.00 67.94 131 GLN A N 1
ATOM 1000 C CA . GLN A 1 131 ? -5.022 14.415 -11.364 1.00 67.94 131 GLN A CA 1
ATOM 1001 C C . GLN A 1 131 ? -5.460 12.957 -11.499 1.00 67.94 131 GLN A C 1
ATOM 1003 O O . GLN A 1 131 ? -5.377 12.375 -12.578 1.00 67.94 131 GLN A O 1
ATOM 1008 N N . SER A 1 132 ? -5.898 12.368 -10.389 1.00 70.56 132 SER A N 1
ATOM 1009 C CA . SER A 1 132 ? -6.321 10.972 -10.299 1.00 70.56 132 SER A CA 1
ATOM 1010 C C . SER A 1 132 ? -7.821 10.839 -10.545 1.00 70.56 132 SER A C 1
ATOM 1012 O O . SER A 1 132 ? -8.580 10.472 -9.658 1.00 70.56 132 SER A O 1
ATOM 1014 N N . ASP A 1 133 ? -8.291 11.130 -11.756 1.00 79.06 133 ASP A N 1
ATOM 1015 C CA . ASP A 1 133 ? -9.711 10.976 -12.115 1.00 79.06 133 ASP A CA 1
ATOM 1016 C C . ASP A 1 133 ? -10.137 9.511 -12.339 1.00 79.06 133 ASP A C 1
ATOM 1018 O O . ASP A 1 133 ? -11.328 9.218 -12.510 1.00 79.06 133 ASP A O 1
ATOM 1022 N N . LYS A 1 134 ? -9.161 8.597 -12.312 1.00 85.81 134 LYS A N 1
ATOM 1023 C CA . LYS A 1 134 ? -9.305 7.163 -12.555 1.00 85.81 134 LYS A CA 1
ATOM 1024 C C . LYS A 1 134 ? -8.706 6.334 -11.438 1.00 85.81 134 LYS A C 1
ATOM 1026 O O . LYS A 1 134 ? -7.681 6.682 -10.853 1.00 85.81 134 LYS A O 1
ATOM 1031 N N . ILE A 1 135 ? -9.325 5.180 -11.218 1.00 88.75 135 ILE A N 1
ATOM 1032 C CA . ILE A 1 135 ? -8.749 4.099 -10.421 1.00 88.75 135 ILE A CA 1
ATOM 1033 C C . ILE A 1 135 ? -8.456 2.940 -11.359 1.00 88.75 135 ILE A C 1
ATOM 1035 O O . ILE A 1 135 ? -9.326 2.496 -12.120 1.00 88.75 135 ILE A O 1
ATOM 1039 N N . TYR A 1 136 ? -7.230 2.448 -11.273 1.00 89.50 136 TYR A N 1
ATOM 1040 C CA . TYR A 1 136 ? -6.749 1.319 -12.040 1.00 89.50 136 TYR A CA 1
ATOM 1041 C C . TYR A 1 136 ? -6.700 0.075 -11.169 1.00 89.50 136 TYR A C 1
ATOM 1043 O O . TYR A 1 136 ? -6.363 0.139 -9.990 1.00 89.50 136 TYR A O 1
ATOM 1051 N N . CYS A 1 137 ? -7.011 -1.056 -11.782 1.00 90.81 137 CYS A N 1
ATOM 1052 C CA . CYS A 1 137 ? -6.777 -2.383 -11.250 1.00 90.81 137 CYS A CA 1
ATOM 1053 C C . CYS A 1 137 ? -5.671 -3.029 -12.090 1.00 90.81 137 CYS A C 1
ATOM 1055 O O . CYS A 1 137 ? -5.705 -2.972 -13.322 1.00 90.81 137 CYS A O 1
ATOM 1057 N N . TYR A 1 138 ? -4.672 -3.599 -11.431 1.00 91.00 138 TYR A N 1
ATOM 1058 C CA . TYR A 1 138 ? -3.573 -4.320 -12.048 1.00 91.00 138 TYR A CA 1
ATOM 1059 C C . TYR A 1 138 ? -3.554 -5.753 -11.522 1.00 91.00 138 TYR A C 1
ATOM 1061 O O . TYR A 1 138 ? -3.389 -5.984 -10.325 1.00 91.00 138 TYR A O 1
ATOM 1069 N N . ASP A 1 139 ? -3.731 -6.707 -12.430 1.00 90.12 139 ASP A N 1
ATOM 1070 C CA . ASP A 1 139 ? -3.677 -8.138 -12.149 1.00 90.12 139 ASP A CA 1
ATOM 1071 C C . ASP A 1 139 ? -2.243 -8.639 -12.344 1.00 90.12 139 ASP A C 1
ATOM 1073 O O . ASP A 1 139 ? -1.740 -8.699 -13.472 1.00 90.12 139 ASP A O 1
ATOM 1077 N N . LEU A 1 140 ? -1.596 -9.019 -11.241 1.00 87.44 140 LEU A N 1
ATOM 1078 C CA . LEU A 1 140 ? -0.216 -9.501 -11.223 1.00 87.44 140 LEU A CA 1
ATOM 1079 C C . LEU A 1 140 ? -0.034 -10.828 -11.971 1.00 87.44 140 LEU A C 1
ATOM 1081 O O . LEU A 1 140 ? 1.041 -11.071 -12.515 1.00 87.44 140 LEU A O 1
ATOM 1085 N N . LYS A 1 141 ? -1.052 -11.697 -12.011 1.00 86.94 141 LYS A N 1
ATOM 1086 C CA . LYS A 1 141 ? -0.963 -13.006 -12.681 1.00 86.94 141 LYS A CA 1
ATOM 1087 C C . LYS A 1 141 ? -1.045 -12.866 -14.188 1.00 86.94 141 LYS A C 1
ATOM 1089 O O . LYS A 1 141 ? -0.318 -13.544 -14.910 1.00 86.94 141 LYS A O 1
ATOM 1094 N N . ASN A 1 142 ? -1.962 -12.022 -14.648 1.00 85.56 142 ASN A N 1
ATOM 1095 C CA . ASN A 1 142 ? -2.231 -11.846 -16.070 1.00 85.56 142 ASN A CA 1
ATOM 1096 C C . ASN A 1 142 ? -1.408 -10.714 -16.695 1.00 85.56 142 ASN A C 1
ATOM 1098 O O . ASN A 1 142 ? -1.380 -10.606 -17.919 1.00 85.56 142 ASN A O 1
ATOM 1102 N N . ASN A 1 143 ? -0.732 -9.893 -15.882 1.00 84.62 143 ASN A N 1
ATOM 1103 C CA . ASN A 1 143 ? -0.040 -8.680 -16.317 1.00 84.62 143 ASN A CA 1
ATOM 1104 C C . ASN A 1 143 ? -0.983 -7.759 -17.115 1.00 84.62 143 ASN A C 1
ATOM 1106 O O . ASN A 1 143 ? -0.670 -7.284 -18.208 1.00 84.62 143 ASN A O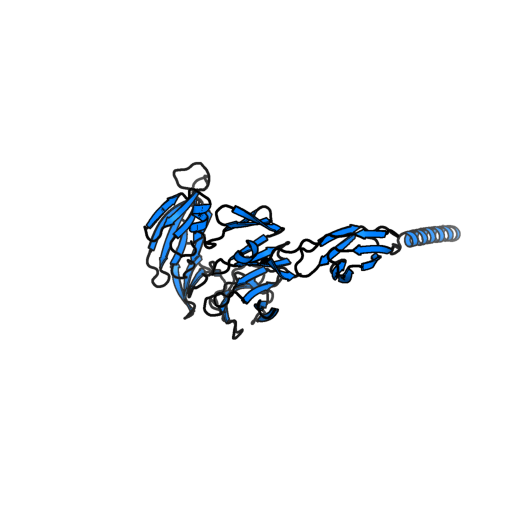 1
ATOM 1110 N N . THR A 1 144 ? -2.192 -7.558 -16.585 1.00 87.50 144 THR A N 1
ATOM 1111 C CA . THR A 1 144 ? -3.237 -6.760 -17.236 1.00 87.50 144 THR A CA 1
ATOM 1112 C C . THR A 1 144 ? -3.674 -5.603 -16.362 1.00 87.50 144 THR A C 1
ATOM 1114 O O . THR A 1 144 ? -3.911 -5.773 -15.168 1.00 87.50 144 THR A O 1
ATOM 1117 N N . ARG A 1 145 ? -3.860 -4.444 -16.994 1.00 89.12 145 ARG A N 1
ATOM 1118 C CA . ARG A 1 145 ? -4.367 -3.221 -16.372 1.00 89.12 145 ARG A CA 1
ATOM 1119 C C . ARG A 1 145 ? -5.775 -2.913 -16.872 1.00 89.12 145 ARG A C 1
ATOM 1121 O O . ARG A 1 145 ? -6.011 -2.908 -18.079 1.00 89.12 145 ARG A O 1
ATOM 1128 N N . THR A 1 146 ? -6.687 -2.591 -15.962 1.00 88.38 146 THR A N 1
ATOM 1129 C CA . THR A 1 146 ? -8.063 -2.177 -16.267 1.00 88.38 146 THR A CA 1
ATOM 1130 C C . THR A 1 146 ? -8.432 -0.903 -15.512 1.00 88.38 146 THR A C 1
ATOM 1132 O O . THR A 1 146 ? -7.892 -0.612 -14.447 1.00 88.38 146 THR A O 1
ATOM 1135 N N . VAL A 1 147 ? -9.346 -0.111 -16.075 1.00 88.31 147 VAL A N 1
ATOM 1136 C CA . VAL A 1 147 ? -9.948 1.041 -15.387 1.00 88.31 147 VAL A CA 1
ATOM 1137 C C . VAL A 1 147 ? -11.224 0.558 -14.711 1.00 88.31 147 VAL A C 1
ATOM 1139 O O . VAL A 1 147 ? -12.115 0.051 -15.390 1.00 88.31 147 VAL A O 1
ATOM 1142 N N . VAL A 1 148 ? -11.310 0.706 -13.390 1.00 85.62 148 VAL A N 1
ATOM 1143 C CA . VAL A 1 148 ? -12.464 0.254 -12.585 1.00 85.62 148 VAL A CA 1
ATOM 1144 C C . VAL A 1 148 ? -13.317 1.409 -12.075 1.00 85.62 148 VAL A C 1
ATOM 1146 O O . VAL A 1 148 ? -14.463 1.212 -11.685 1.00 85.62 148 VAL A O 1
ATOM 1149 N N . PHE A 1 149 ? -12.779 2.623 -12.108 1.00 84.38 149 PHE A N 1
ATOM 1150 C CA . PHE A 1 149 ? -13.507 3.848 -11.822 1.00 84.38 149 PHE A CA 1
ATOM 1151 C C . PHE A 1 149 ? -13.007 4.954 -12.738 1.00 84.38 149 PHE A C 1
ATOM 1153 O O . PHE A 1 149 ? -11.803 5.099 -12.940 1.00 84.38 149 PHE A O 1
ATOM 1160 N N . GLU A 1 150 ? -13.942 5.756 -13.226 1.00 82.19 150 GLU A N 1
ATOM 1161 C CA . GLU A 1 150 ? -13.696 7.018 -13.911 1.00 82.19 150 GLU A CA 1
ATOM 1162 C C . GLU A 1 150 ? -14.689 8.036 -13.343 1.00 82.19 150 GLU A C 1
ATOM 1164 O O . GLU A 1 150 ? -15.855 7.698 -13.109 1.00 82.19 150 GLU A O 1
ATOM 1169 N N . ASN A 1 151 ? -14.215 9.252 -13.064 1.00 74.19 151 ASN A N 1
ATOM 1170 C CA . ASN A 1 151 ? -14.983 10.332 -12.441 1.00 74.19 151 ASN A CA 1
ATOM 1171 C C . ASN A 1 151 ? -16.415 10.451 -13.022 1.00 74.19 151 ASN A C 1
ATOM 1173 O O . ASN A 1 151 ? -16.601 10.940 -14.137 1.00 74.19 151 ASN A O 1
ATOM 1177 N N . PRO A 1 152 ? -17.462 10.077 -12.260 1.00 59.06 152 PRO A N 1
ATOM 1178 C CA . PRO A 1 152 ? -18.805 9.889 -12.805 1.00 59.06 152 PRO A CA 1
ATOM 1179 C C . PRO A 1 152 ? -19.596 11.192 -13.002 1.00 59.06 152 PRO A C 1
ATOM 1181 O O . PRO A 1 152 ? -20.738 11.136 -13.458 1.00 59.06 152 PRO A O 1
ATOM 1184 N N . ARG A 1 153 ? -19.072 12.359 -12.590 1.00 60.97 153 ARG A N 1
ATOM 1185 C CA . ARG A 1 153 ? -19.872 13.596 -12.459 1.00 60.97 153 ARG A CA 1
ATOM 1186 C C . ARG A 1 153 ? -19.320 14.836 -13.168 1.00 60.97 153 ARG A C 1
ATOM 1188 O O . ARG A 1 153 ? -19.835 15.918 -12.905 1.00 60.97 153 ARG A O 1
ATOM 1195 N N . ASN A 1 154 ? -18.319 14.727 -14.048 1.00 61.09 154 ASN A N 1
ATOM 1196 C CA . ASN A 1 154 ? -17.613 15.905 -14.586 1.00 61.09 154 ASN A CA 1
ATOM 1197 C C . ASN A 1 154 ? -17.195 16.874 -13.459 1.00 61.09 154 ASN A C 1
ATOM 1199 O O . ASN A 1 154 ? -17.322 18.092 -13.594 1.00 61.09 154 ASN A O 1
ATOM 1203 N N . ILE A 1 155 ? -16.759 16.343 -12.305 1.00 65.62 155 ILE A N 1
ATOM 1204 C CA . ILE A 1 155 ? -16.075 17.169 -11.301 1.00 65.62 155 ILE A CA 1
ATOM 1205 C C . ILE A 1 155 ? -14.886 17.791 -12.029 1.00 65.62 155 ILE A C 1
ATOM 1207 O O . ILE A 1 155 ? -14.153 17.064 -12.691 1.00 65.62 155 ILE A O 1
ATOM 1211 N N . SER A 1 156 ? -14.758 19.118 -11.973 1.00 64.88 156 SER A N 1
ATOM 1212 C CA . SER A 1 156 ? -13.812 19.853 -12.821 1.00 64.88 156 SER A CA 1
ATOM 1213 C C . SER A 1 156 ? -12.351 19.495 -12.542 1.00 64.88 156 SER A C 1
ATOM 1215 O O . SER A 1 156 ? -11.516 19.737 -13.406 1.00 64.88 156 SER A O 1
ATOM 1217 N N . ASP A 1 157 ? -12.065 18.970 -11.347 1.00 71.00 157 ASP A N 1
ATOM 1218 C CA . ASP A 1 157 ? -10.728 18.590 -10.893 1.00 71.00 157 ASP A CA 1
ATOM 1219 C C . ASP A 1 157 ? -10.835 17.551 -9.754 1.00 71.00 157 ASP A C 1
ATOM 1221 O O . ASP A 1 157 ? -10.814 17.916 -8.574 1.00 71.00 157 ASP A O 1
ATOM 1225 N N . PRO A 1 158 ? -11.131 16.273 -10.058 1.00 77.38 158 PRO A N 1
ATOM 1226 C CA . PRO A 1 158 ? -11.238 15.246 -9.034 1.00 77.38 158 PRO A CA 1
ATOM 1227 C C . PRO A 1 158 ? -9.841 14.849 -8.547 1.00 77.38 158 PRO A C 1
ATOM 1229 O O . PRO A 1 158 ? -8.969 14.490 -9.336 1.00 77.38 158 PRO A O 1
ATOM 1232 N N . PHE A 1 159 ? -9.660 14.826 -7.233 1.00 79.06 159 PHE A N 1
ATOM 1233 C CA . PHE A 1 159 ? -8.473 14.243 -6.620 1.00 79.06 159 PHE A CA 1
ATOM 1234 C C . PHE A 1 159 ? -8.903 13.041 -5.784 1.00 79.06 159 PHE A C 1
ATOM 1236 O O . PHE A 1 159 ? -9.728 13.190 -4.883 1.00 79.06 159 PHE A O 1
ATOM 1243 N N . ILE A 1 160 ? -8.415 11.847 -6.119 1.00 82.69 160 ILE A N 1
ATOM 1244 C CA . ILE A 1 160 ? -8.696 10.610 -5.384 1.00 82.69 160 ILE A CA 1
ATOM 1245 C C . ILE A 1 160 ? -7.595 10.359 -4.361 1.00 82.69 160 ILE A C 1
ATOM 1247 O O . ILE A 1 160 ? -6.421 10.265 -4.723 1.00 82.69 160 ILE A O 1
ATOM 1251 N N . THR A 1 161 ? -7.999 10.182 -3.105 1.00 81.19 161 THR A N 1
ATOM 1252 C CA . THR A 1 161 ? -7.119 9.782 -2.000 1.00 81.19 161 THR A CA 1
ATOM 1253 C C . THR A 1 161 ? -7.743 8.656 -1.177 1.00 81.19 161 THR A C 1
ATOM 1255 O O . THR A 1 161 ? -8.874 8.224 -1.406 1.00 81.19 161 THR A O 1
ATOM 1258 N N . LYS A 1 162 ? -6.983 8.152 -0.215 1.00 80.19 162 LYS A N 1
ATOM 1259 C CA . LYS A 1 162 ? -7.263 7.058 0.708 1.00 80.19 162 LYS A CA 1
ATOM 1260 C C . LYS A 1 162 ? -7.894 5.843 0.039 1.00 80.19 162 LYS A C 1
ATOM 1262 O O . LYS A 1 162 ? -8.906 5.336 0.520 1.00 80.19 162 LYS A O 1
ATOM 1267 N N . LEU A 1 163 ? -7.276 5.349 -1.034 1.00 82.69 163 LEU A N 1
ATOM 1268 C CA . LEU A 1 163 ? -7.608 4.066 -1.645 1.00 82.69 163 LEU A CA 1
ATOM 1269 C C . LEU A 1 163 ? -7.448 2.957 -0.613 1.00 82.69 163 LEU A C 1
ATOM 1271 O O . LEU A 1 163 ? -6.356 2.715 -0.090 1.00 82.69 163 LEU A O 1
ATOM 1275 N N . ARG A 1 164 ? -8.539 2.267 -0.308 1.00 81.50 164 ARG A N 1
ATOM 1276 C CA . ARG A 1 164 ? -8.539 1.152 0.632 1.00 81.50 164 ARG A CA 1
ATOM 1277 C C . ARG A 1 164 ? -9.423 0.030 0.124 1.00 81.50 164 ARG A C 1
ATOM 1279 O O . ARG A 1 164 ? -10.559 0.273 -0.279 1.00 81.50 164 ARG A O 1
ATOM 1286 N N . SER A 1 165 ? -8.928 -1.199 0.192 1.00 80.62 165 SER A N 1
ATOM 1287 C CA . SER A 1 165 ? -9.747 -2.365 -0.112 1.00 80.62 165 SER A CA 1
ATOM 1288 C C . SER A 1 165 ? -10.577 -2.816 1.080 1.00 80.62 165 SER A C 1
ATOM 1290 O O . SER A 1 165 ? -10.239 -2.599 2.242 1.00 80.62 165 SER A O 1
ATOM 1292 N N . THR A 1 166 ? -11.676 -3.480 0.760 1.00 78.06 166 THR A N 1
ATOM 1293 C CA . THR A 1 166 ? -12.510 -4.251 1.678 1.00 78.06 166 THR A CA 1
ATOM 1294 C C . THR A 1 166 ? -12.383 -5.739 1.339 1.00 78.06 166 THR A C 1
ATOM 1296 O O . THR A 1 166 ? -11.941 -6.094 0.249 1.00 78.06 166 THR A O 1
ATOM 1299 N N . HIS A 1 167 ? -12.839 -6.623 2.226 1.00 70.44 167 HIS A N 1
ATOM 1300 C CA . HIS A 1 167 ? -12.855 -8.080 1.997 1.00 70.44 167 HIS A CA 1
ATOM 1301 C C . HIS A 1 167 ? -13.828 -8.583 0.906 1.00 70.44 167 HIS A C 1
ATOM 1303 O O . HIS A 1 167 ? -13.885 -9.780 0.660 1.00 70.44 167 HIS A O 1
ATOM 1309 N N . ASN A 1 168 ? -14.633 -7.709 0.290 1.00 76.81 168 ASN A N 1
ATOM 1310 C CA . ASN A 1 168 ? -15.693 -8.103 -0.649 1.00 76.81 168 ASN A CA 1
ATOM 1311 C C . ASN A 1 168 ? -15.420 -7.560 -2.063 1.00 76.81 168 ASN A C 1
ATOM 1313 O O . ASN A 1 168 ? -16.353 -7.067 -2.694 1.00 76.81 168 ASN A O 1
ATOM 1317 N N . HIS A 1 169 ? -14.157 -7.562 -2.514 1.00 82.75 169 HIS A N 1
ATOM 1318 C CA . HIS A 1 169 ? -13.732 -7.015 -3.817 1.00 82.75 169 HIS A CA 1
ATOM 1319 C C . HIS A 1 169 ? -14.229 -5.580 -4.078 1.00 82.75 169 HIS A C 1
ATOM 1321 O O . HIS A 1 169 ? -14.566 -5.197 -5.198 1.00 82.75 169 HIS A O 1
ATOM 1327 N N . LYS A 1 170 ? -14.316 -4.759 -3.025 1.00 85.88 170 LYS A N 1
ATOM 1328 C CA . LYS A 1 170 ? -14.722 -3.349 -3.123 1.00 85.88 170 LYS A CA 1
ATOM 1329 C C . LYS A 1 170 ? -13.625 -2.446 -2.620 1.00 85.88 170 LYS A C 1
ATOM 1331 O O . LYS A 1 170 ? -13.001 -2.751 -1.605 1.00 85.88 170 LYS A O 1
ATOM 1336 N N . ILE A 1 17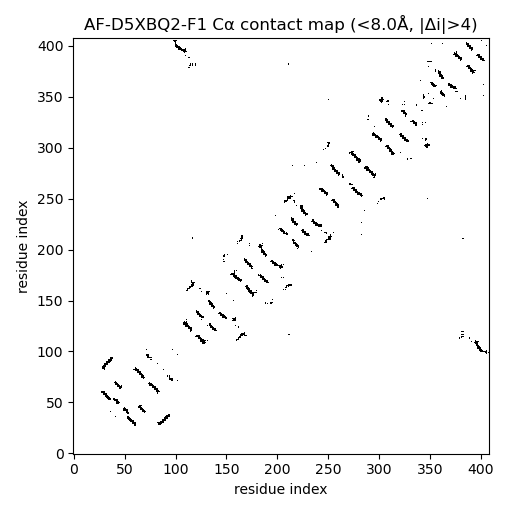1 ? -13.488 -1.304 -3.274 1.00 87.00 171 ILE A N 1
ATOM 1337 C CA . ILE A 1 171 ? -12.543 -0.249 -2.940 1.00 87.00 171 ILE A CA 1
ATOM 1338 C C . ILE A 1 171 ? -13.307 0.960 -2.434 1.00 87.00 171 ILE A C 1
ATOM 1340 O O . ILE A 1 171 ? -14.318 1.352 -3.015 1.00 87.00 171 ILE A O 1
ATOM 1344 N N . ILE A 1 172 ? -12.810 1.546 -1.356 1.00 87.00 172 ILE A N 1
ATOM 1345 C CA . ILE A 1 172 ? -13.301 2.782 -0.760 1.00 87.00 172 ILE A CA 1
ATOM 1346 C C . ILE A 1 172 ? -12.228 3.845 -0.939 1.00 87.00 172 ILE A C 1
ATOM 1348 O O . ILE A 1 172 ? -11.040 3.544 -0.842 1.00 87.00 172 ILE A O 1
ATOM 1352 N N . PHE A 1 173 ? -12.647 5.069 -1.235 1.00 86.12 173 PHE A N 1
ATOM 1353 C CA . PHE A 1 173 ? -11.746 6.182 -1.509 1.00 86.12 173 PHE A CA 1
ATOM 1354 C C . PHE A 1 173 ? -12.424 7.528 -1.257 1.00 86.12 173 PHE A C 1
ATOM 1356 O O 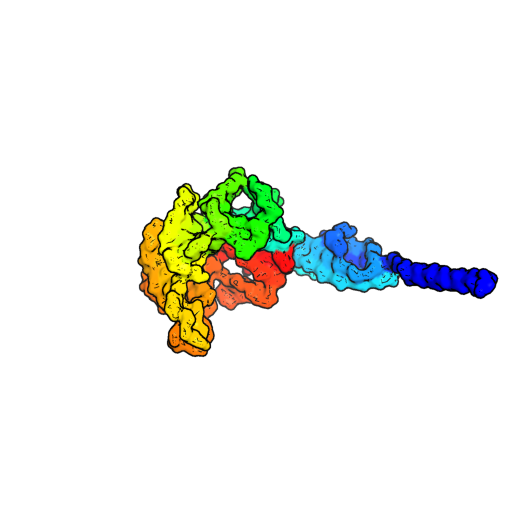. PHE A 1 173 ? -13.654 7.633 -1.280 1.00 86.12 173 PHE A O 1
ATOM 1363 N N . GLU A 1 174 ? -11.626 8.558 -0.995 1.00 84.69 174 GLU A N 1
ATOM 1364 C CA . GLU A 1 174 ? -12.074 9.949 -0.926 1.00 84.69 174 GLU A CA 1
ATOM 1365 C C . GLU A 1 174 ? -11.965 10.578 -2.313 1.00 84.69 174 GLU A C 1
ATOM 1367 O O . GLU A 1 174 ? -10.966 10.401 -3.006 1.00 84.69 174 GLU A O 1
ATOM 1372 N N . VAL A 1 175 ? -12.989 11.330 -2.713 1.00 83.62 175 VAL A N 1
ATOM 1373 C CA . VAL A 1 175 ? -12.949 12.191 -3.898 1.00 83.62 175 VAL A CA 1
ATOM 1374 C C . VAL A 1 175 ? -13.064 13.636 -3.442 1.00 83.62 175 VAL A C 1
ATOM 1376 O O . VAL A 1 175 ? -14.074 14.031 -2.848 1.00 83.62 175 VAL A O 1
ATOM 1379 N N . HIS A 1 176 ? -12.040 14.422 -3.745 1.00 80.56 176 HIS A N 1
ATOM 1380 C CA . HIS A 1 176 ? -11.954 15.849 -3.458 1.00 80.56 176 HIS A CA 1
ATOM 1381 C C . HIS A 1 176 ? -12.214 16.658 -4.735 1.00 80.56 176 HIS A C 1
ATOM 1383 O O . HIS A 1 176 ? -12.023 16.160 -5.844 1.00 80.56 176 HIS A O 1
ATOM 1389 N N . ASN A 1 177 ? -12.667 17.902 -4.579 1.00 77.12 177 ASN A N 1
ATOM 1390 C CA . ASN A 1 177 ? -12.827 18.847 -5.684 1.00 77.12 177 ASN A CA 1
ATOM 1391 C C . ASN A 1 177 ? -11.727 19.912 -5.584 1.00 77.12 177 ASN A C 1
ATOM 1393 O O . ASN A 1 177 ? -11.776 20.750 -4.680 1.00 77.12 177 ASN A O 1
ATOM 1397 N N . GLY A 1 178 ? -10.748 19.864 -6.484 1.00 73.44 178 GLY A N 1
ATOM 1398 C CA . GLY A 1 178 ? -9.517 20.648 -6.410 1.00 73.44 178 GLY A CA 1
ATOM 1399 C C . GLY A 1 178 ? -8.385 19.839 -5.779 1.00 73.44 178 GLY A C 1
ATOM 1400 O O . GLY A 1 178 ? -7.864 18.926 -6.405 1.00 73.44 178 GLY A O 1
ATOM 1401 N N . ASP A 1 179 ? -8.003 20.160 -4.539 1.00 70.75 179 ASP A N 1
ATOM 1402 C CA . ASP A 1 179 ? -6.853 19.543 -3.861 1.00 70.75 179 ASP A CA 1
ATOM 1403 C C . ASP A 1 179 ? -7.229 18.671 -2.643 1.00 70.75 179 ASP A C 1
ATOM 1405 O O . ASP A 1 179 ? -8.348 18.717 -2.126 1.00 70.75 179 ASP A O 1
ATOM 1409 N N . ALA A 1 180 ? -6.252 17.900 -2.151 1.00 66.19 180 ALA A N 1
ATOM 1410 C CA . ALA A 1 180 ? -6.389 16.998 -1.001 1.00 66.19 180 ALA A CA 1
ATOM 1411 C C . ALA A 1 180 ? -6.646 17.695 0.350 1.00 66.19 180 ALA A C 1
ATOM 1413 O O . ALA A 1 180 ? -7.027 17.038 1.319 1.00 66.19 180 ALA A O 1
ATOM 1414 N N . SER A 1 181 ? -6.407 19.007 0.458 1.00 67.44 181 SER A N 1
ATOM 1415 C CA . SER A 1 181 ? -6.672 19.771 1.685 1.00 67.44 181 SER A CA 1
ATOM 1416 C C . SER A 1 181 ? -8.152 20.112 1.837 1.00 67.44 181 SER A C 1
ATOM 1418 O O . SER A 1 181 ? -8.631 20.342 2.954 1.00 67.44 181 SER A O 1
ATOM 1420 N N . GLN A 1 182 ? -8.891 20.134 0.725 1.00 68.50 182 GLN A N 1
ATOM 1421 C CA . GLN A 1 182 ? -10.329 20.323 0.755 1.00 68.50 182 GLN A CA 1
ATOM 1422 C C . GLN A 1 182 ? -11.011 19.052 1.249 1.00 68.50 182 GLN A C 1
ATOM 1424 O O . GLN A 1 182 ? -10.578 17.951 0.933 1.00 68.50 182 GLN A O 1
ATOM 1429 N N . PRO A 1 183 ? -12.101 19.149 2.012 1.00 69.31 183 PRO A N 1
ATOM 1430 C CA . PRO A 1 183 ? -12.809 17.954 2.436 1.00 69.31 183 PRO A CA 1
ATOM 1431 C C . PRO A 1 183 ? -13.443 17.206 1.245 1.00 69.31 183 PRO A C 1
ATOM 1433 O O . PRO A 1 183 ? -14.018 17.832 0.354 1.00 69.31 183 PRO A O 1
ATOM 1436 N N . GLY A 1 184 ? -13.346 15.874 1.246 1.00 77.75 184 GLY A N 1
ATOM 1437 C CA . GLY A 1 184 ? -13.873 15.012 0.184 1.00 77.75 184 GLY A CA 1
ATOM 1438 C C . GLY A 1 184 ? -15.189 14.312 0.537 1.00 77.75 184 GLY A C 1
ATOM 1439 O O . GLY A 1 184 ? -15.670 14.368 1.675 1.00 77.75 184 GLY A O 1
ATOM 1440 N N . ASP A 1 185 ? -15.759 13.632 -0.456 1.00 82.81 185 ASP A N 1
ATOM 1441 C CA . ASP A 1 185 ? -16.825 12.639 -0.287 1.00 82.81 185 ASP A CA 1
ATOM 1442 C C . ASP A 1 185 ? -16.239 11.226 -0.315 1.00 82.81 185 ASP A C 1
ATOM 1444 O O . ASP A 1 185 ? -15.322 10.948 -1.086 1.00 82.81 185 ASP A O 1
ATOM 1448 N N . ILE A 1 186 ? -16.818 10.315 0.468 1.00 85.62 186 ILE A N 1
ATOM 1449 C CA . ILE A 1 186 ? -16.442 8.904 0.414 1.00 85.62 186 ILE A CA 1
ATOM 1450 C C . ILE A 1 186 ? -17.203 8.215 -0.714 1.00 85.62 186 ILE A C 1
ATOM 1452 O O . ILE A 1 186 ? -18.438 8.239 -0.756 1.00 85.62 186 ILE A O 1
ATOM 1456 N N . TYR A 1 187 ? -16.473 7.517 -1.570 1.00 86.19 187 TYR A N 1
ATOM 1457 C CA . TYR A 1 187 ? -17.015 6.627 -2.582 1.00 86.19 187 TYR A CA 1
ATOM 1458 C C . TYR A 1 187 ? -16.635 5.183 -2.295 1.00 86.19 187 TYR A C 1
ATOM 1460 O O . TYR A 1 187 ? -15.624 4.894 -1.661 1.00 86.19 187 TYR A O 1
ATOM 1468 N N . GLN A 1 188 ? -17.461 4.279 -2.801 1.00 87.31 188 GLN A N 1
ATOM 1469 C CA . GLN A 1 188 ? -17.164 2.863 -2.900 1.00 87.31 188 GLN A CA 1
ATOM 1470 C C . GLN A 1 188 ? -17.340 2.427 -4.350 1.00 87.31 188 GLN A C 1
ATOM 1472 O O . GLN A 1 188 ? -18.348 2.767 -4.965 1.00 87.31 188 GLN A O 1
ATOM 1477 N N . VAL A 1 189 ? -16.417 1.634 -4.878 1.00 87.50 189 VAL A N 1
ATOM 1478 C CA . VAL A 1 189 ? -16.563 0.942 -6.160 1.00 87.50 189 VAL A CA 1
ATOM 1479 C C . VAL A 1 189 ? -16.383 -0.550 -5.943 1.00 87.50 189 VAL A C 1
ATOM 1481 O O . VAL A 1 189 ? -15.529 -0.986 -5.179 1.00 87.50 189 VAL A O 1
ATOM 1484 N N . ASP A 1 190 ? -17.241 -1.332 -6.572 1.00 86.44 190 ASP A N 1
ATOM 1485 C CA . ASP A 1 190 ? -17.121 -2.783 -6.634 1.00 86.44 190 ASP A CA 1
ATOM 1486 C C . ASP A 1 190 ? -16.270 -3.127 -7.860 1.00 86.44 190 ASP A C 1
ATOM 1488 O O . ASP A 1 190 ? -16.574 -2.654 -8.957 1.00 86.44 190 ASP A O 1
ATOM 1492 N N . LEU A 1 191 ? -15.171 -3.859 -7.660 1.00 83.62 191 LEU A N 1
ATOM 1493 C CA . LEU A 1 191 ? -14.167 -4.109 -8.697 1.00 83.62 191 LEU A CA 1
ATOM 1494 C C . LEU A 1 191 ? -14.712 -4.952 -9.853 1.00 83.62 191 LEU A C 1
ATOM 1496 O O . LEU A 1 191 ? -14.245 -4.791 -10.978 1.00 83.62 191 LEU A O 1
ATOM 1500 N N . ASP A 1 192 ? -15.725 -5.785 -9.603 1.00 81.31 192 ASP A N 1
ATOM 1501 C CA . ASP A 1 192 ? -16.353 -6.614 -10.633 1.00 81.31 192 ASP A CA 1
ATOM 1502 C C . ASP A 1 192 ? -17.314 -5.793 -11.501 1.00 81.31 192 ASP A C 1
ATOM 1504 O O . ASP A 1 192 ? -17.383 -5.960 -12.720 1.00 81.31 192 ASP A O 1
ATOM 1508 N N . SER A 1 193 ? -18.089 -4.899 -10.880 1.00 80.25 193 SER A N 1
ATOM 1509 C CA . SER A 1 193 ? -19.104 -4.109 -11.591 1.00 80.25 193 SER A CA 1
ATOM 1510 C C . SER A 1 193 ? -18.616 -2.750 -12.100 1.00 80.25 193 SER A C 1
ATOM 1512 O O . SER A 1 193 ? -19.262 -2.170 -12.978 1.00 80.25 193 SER A O 1
ATOM 1514 N N . GLY A 1 194 ? -17.538 -2.209 -11.528 1.00 75.06 194 GLY A N 1
ATOM 1515 C CA . GLY A 1 194 ? -16.967 -0.894 -11.840 1.00 75.06 194 GLY A CA 1
ATOM 1516 C C . GLY A 1 194 ? -17.882 0.298 -11.531 1.00 75.06 194 GLY A C 1
ATOM 1517 O O . GLY A 1 194 ? -17.632 1.414 -11.983 1.00 75.06 194 GLY A O 1
ATOM 1518 N N . ARG A 1 195 ? -18.994 0.094 -10.807 1.00 77.88 195 ARG A N 1
ATOM 1519 C CA . ARG A 1 195 ? -19.985 1.153 -10.554 1.00 77.88 195 ARG A CA 1
ATOM 1520 C C . ARG A 1 195 ? -19.734 1.846 -9.215 1.00 77.88 195 ARG A C 1
ATOM 1522 O O . ARG A 1 195 ? -19.940 1.219 -8.174 1.00 77.88 195 ARG A O 1
ATOM 1529 N N . PRO A 1 196 ? -19.360 3.137 -9.210 1.00 82.88 196 PRO A N 1
ATOM 1530 C CA . PRO A 1 196 ? -19.186 3.867 -7.969 1.00 82.88 196 PRO A CA 1
ATOM 1531 C C . PRO A 1 196 ? -20.507 4.217 -7.292 1.00 82.88 196 PRO A C 1
ATOM 1533 O O . PRO A 1 196 ? -21.502 4.564 -7.931 1.00 82.88 196 PRO A O 1
ATOM 1536 N N . PHE A 1 197 ? -20.471 4.223 -5.967 1.00 84.44 197 PHE A N 1
ATOM 1537 C CA . PHE A 1 197 ? -21.546 4.637 -5.082 1.00 84.44 197 PHE A CA 1
ATOM 1538 C C . PHE A 1 197 ? -21.009 5.660 -4.074 1.00 84.44 197 PHE A C 1
ATOM 1540 O O . PHE A 1 197 ? -20.042 5.382 -3.370 1.00 84.44 197 PHE A O 1
ATOM 1547 N N . ASN A 1 198 ? -21.628 6.843 -3.998 1.00 85.62 198 ASN A N 1
ATOM 1548 C CA . ASN A 1 198 ? -21.270 7.863 -3.006 1.00 85.62 198 ASN A CA 1
ATOM 1549 C C . ASN A 1 198 ? -21.908 7.502 -1.656 1.00 85.62 198 ASN A C 1
ATOM 1551 O O . ASN A 1 198 ? -23.136 7.458 -1.539 1.00 85.62 198 ASN A O 1
ATOM 1555 N N . LEU A 1 199 ? -21.072 7.230 -0.655 1.00 84.69 199 LEU A N 1
ATOM 1556 C CA . LEU A 1 199 ? -21.484 6.761 0.665 1.00 84.69 199 LEU A CA 1
ATOM 1557 C C . LEU A 1 199 ? -21.951 7.895 1.587 1.00 84.69 199 LEU A C 1
ATOM 1559 O O . LEU A 1 199 ? -22.813 7.665 2.434 1.00 84.69 199 LEU A O 1
ATOM 1563 N N . THR A 1 200 ? -21.405 9.105 1.452 1.00 79.31 200 THR A N 1
ATOM 1564 C CA . THR A 1 200 ? -21.619 10.181 2.437 1.00 79.31 200 THR A CA 1
ATOM 1565 C C . THR A 1 200 ? -22.507 11.314 1.957 1.00 79.31 200 THR A C 1
ATOM 1567 O O . THR A 1 200 ? -23.251 11.862 2.768 1.00 79.31 200 THR A O 1
ATOM 1570 N N . ASN A 1 201 ? -22.483 11.651 0.665 1.00 70.12 201 ASN A N 1
ATOM 1571 C CA . ASN A 1 201 ? -23.226 12.774 0.074 1.00 70.12 201 ASN A CA 1
ATOM 1572 C C . ASN A 1 201 ? -23.123 14.083 0.895 1.00 70.12 201 ASN A C 1
ATOM 1574 O O . ASN A 1 201 ? -24.085 14.851 0.947 1.00 70.12 201 ASN A O 1
ATOM 1578 N N . SER A 1 202 ? -22.009 14.321 1.599 1.00 59.66 202 SER A N 1
ATOM 1579 C CA . SER A 1 202 ? -21.935 15.337 2.665 1.00 59.66 202 SER A CA 1
ATOM 1580 C C . SER A 1 202 ? -20.738 16.275 2.563 1.00 59.66 202 SER A C 1
ATOM 1582 O O . SER A 1 202 ? -20.616 17.179 3.388 1.00 59.66 202 SER A O 1
ATOM 1584 N N . GLY A 1 203 ? -19.861 16.089 1.576 1.00 55.94 203 GLY A N 1
ATOM 1585 C CA . GLY A 1 203 ? -18.847 17.052 1.153 1.00 55.94 203 GLY A CA 1
ATOM 1586 C C . GLY A 1 203 ? -17.781 17.412 2.182 1.00 55.94 203 GLY A C 1
ATOM 1587 O O . GLY A 1 203 ? -17.000 18.312 1.903 1.00 55.94 203 GLY A O 1
ATOM 1588 N N . LYS A 1 204 ? -17.741 16.774 3.362 1.00 57.69 204 LYS A N 1
ATOM 1589 C CA . LYS A 1 204 ? -16.619 16.896 4.297 1.00 57.69 204 LYS A CA 1
ATOM 1590 C C . LYS A 1 204 ? -16.373 15.633 5.091 1.00 57.69 204 LYS A C 1
ATOM 1592 O O . LYS A 1 204 ? -17.078 15.391 6.074 1.00 57.69 204 LYS A O 1
ATOM 1597 N N . VAL A 1 205 ? -15.362 14.875 4.685 1.00 64.94 205 VAL A N 1
ATOM 1598 C CA . VAL A 1 205 ? -14.968 13.664 5.384 1.00 64.94 205 VAL A CA 1
ATOM 1599 C C . VAL A 1 205 ? -13.451 13.523 5.500 1.00 64.94 205 VAL A C 1
ATOM 1601 O O . VAL A 1 205 ? -12.739 13.739 4.530 1.00 64.94 205 VAL A O 1
ATOM 1604 N N . ILE A 1 206 ? -12.981 13.135 6.689 1.00 63.78 206 ILE A N 1
ATOM 1605 C CA . ILE A 1 206 ? -11.670 12.506 6.888 1.00 63.78 206 ILE A CA 1
ATOM 1606 C C . ILE A 1 206 ? -11.937 11.055 7.289 1.00 63.78 206 ILE A C 1
ATOM 1608 O O . ILE A 1 206 ? -12.436 10.812 8.385 1.00 63.78 206 ILE A O 1
ATOM 1612 N N . MET A 1 207 ? -11.631 10.100 6.421 1.00 63.59 207 MET A N 1
ATOM 1613 C CA . MET A 1 207 ? -11.654 8.667 6.706 1.00 63.59 207 MET A CA 1
ATOM 1614 C C . MET A 1 207 ? -10.416 8.231 7.487 1.00 63.59 207 MET A C 1
ATOM 1616 O O . MET A 1 207 ? -9.331 8.794 7.298 1.00 63.59 207 MET A O 1
ATOM 1620 N N . SER A 1 208 ? -10.583 7.216 8.339 1.00 58.03 208 SER A N 1
ATOM 1621 C CA . SER A 1 208 ? -9.468 6.446 8.895 1.00 58.03 208 SER A CA 1
ATOM 1622 C C . SER A 1 208 ? -8.795 5.631 7.799 1.00 58.03 208 SER A C 1
ATOM 1624 O O . SER A 1 208 ? -9.385 5.377 6.749 1.00 58.03 208 SER A O 1
ATOM 1626 N N . ASP A 1 209 ? -7.618 5.084 8.107 1.00 55.19 209 ASP A N 1
ATOM 1627 C CA . ASP A 1 209 ? -7.202 3.847 7.451 1.00 55.19 209 ASP A CA 1
ATOM 1628 C C . ASP A 1 209 ? -8.351 2.828 7.532 1.00 55.19 209 ASP A C 1
ATOM 1630 O O . ASP A 1 209 ? -8.942 2.631 8.602 1.00 55.19 209 ASP A O 1
ATOM 1634 N N . ALA A 1 210 ? -8.715 2.225 6.399 1.00 50.78 210 ALA A N 1
ATOM 1635 C CA . ALA A 1 210 ? -9.637 1.099 6.417 1.00 50.78 210 ALA A CA 1
ATOM 1636 C C . ALA A 1 210 ? -8.884 -0.151 6.876 1.00 50.78 210 ALA A C 1
ATOM 1638 O O . ALA A 1 210 ? -7.688 -0.314 6.617 1.00 50.78 210 ALA A O 1
ATOM 1639 N N . SER A 1 211 ? -9.593 -1.019 7.586 1.00 53.16 211 SER A N 1
ATOM 1640 C CA . SER A 1 211 ? -9.049 -2.303 8.002 1.00 53.16 211 SER A CA 1
ATOM 1641 C C . SER A 1 211 ? -9.115 -3.321 6.872 1.00 53.16 211 SER A C 1
ATOM 1643 O O . SER A 1 211 ? -10.004 -3.272 6.022 1.00 53.16 211 SER A O 1
ATOM 1645 N N . ASP A 1 212 ? -8.194 -4.282 6.925 1.00 51.25 212 ASP A N 1
ATOM 1646 C CA . ASP A 1 212 ? -7.999 -5.289 5.885 1.00 51.25 212 ASP A CA 1
ATOM 1647 C C . ASP A 1 212 ? -9.200 -6.248 5.727 1.00 51.25 212 ASP A C 1
ATOM 1649 O O . ASP A 1 212 ? -9.343 -6.924 4.713 1.00 51.25 212 ASP A O 1
ATOM 1653 N N . VAL A 1 213 ? -10.122 -6.284 6.692 1.00 59.03 213 VAL A N 1
ATOM 1654 C CA . VAL A 1 213 ? -11.336 -7.125 6.658 1.00 59.03 213 VAL A CA 1
ATOM 1655 C C . VAL A 1 213 ? -12.613 -6.367 7.032 1.00 59.03 213 VAL A C 1
ATOM 1657 O O . VAL A 1 213 ? -13.671 -6.970 7.212 1.00 59.03 213 VAL A O 1
ATOM 1660 N N . ALA A 1 214 ? -12.563 -5.038 7.150 1.00 60.53 214 ALA A N 1
ATOM 1661 C CA . ALA A 1 214 ? -13.661 -4.311 7.770 1.00 60.53 214 ALA A CA 1
ATOM 1662 C C . ALA A 1 214 ? -14.921 -4.222 6.897 1.00 60.53 214 ALA A C 1
ATOM 1664 O O . ALA A 1 214 ? -14.919 -3.706 5.782 1.00 60.53 214 ALA A O 1
ATOM 1665 N N . ASN A 1 215 ? -16.046 -4.584 7.517 1.00 75.12 215 ASN A N 1
ATOM 1666 C CA . ASN A 1 215 ? -17.390 -4.116 7.166 1.00 75.12 215 ASN A CA 1
ATOM 1667 C C . ASN A 1 215 ? -17.654 -2.689 7.666 1.00 75.12 215 ASN A C 1
ATOM 1669 O O . ASN A 1 215 ? -18.807 -2.258 7.716 1.00 75.12 215 ASN A O 1
ATOM 1673 N N . TYR A 1 216 ? -16.608 -1.972 8.080 1.00 83.44 216 TYR A N 1
ATOM 1674 C CA . TYR A 1 216 ? -16.711 -0.663 8.693 1.00 83.44 216 TYR A CA 1
ATOM 1675 C C . TYR A 1 216 ? -15.647 0.305 8.187 1.00 83.44 216 TYR A C 1
ATOM 1677 O O . TYR A 1 216 ? -14.494 -0.066 7.991 1.00 83.44 216 TYR A O 1
ATOM 1685 N N . ILE A 1 217 ? -16.028 1.572 8.078 1.00 85.31 217 ILE A N 1
ATOM 1686 C CA . ILE A 1 217 ? -15.089 2.693 7.992 1.00 85.31 217 ILE A CA 1
ATOM 1687 C C . ILE A 1 217 ? -15.408 3.693 9.089 1.00 85.31 217 ILE A C 1
ATOM 1689 O O . ILE A 1 217 ? -16.576 3.953 9.389 1.00 85.31 217 ILE A O 1
ATOM 1693 N N . ALA A 1 218 ? -14.372 4.261 9.692 1.00 87.81 218 ALA A N 1
ATOM 1694 C CA . ALA A 1 218 ? -14.521 5.368 10.613 1.00 87.81 218 ALA A CA 1
ATOM 1695 C C . ALA A 1 218 ? -14.230 6.658 9.859 1.00 87.81 218 ALA A C 1
ATOM 1697 O O . ALA A 1 218 ? -13.353 6.698 8.994 1.00 87.81 218 ALA A O 1
ATOM 1698 N N . TYR A 1 219 ? -14.978 7.710 10.165 1.00 87.44 219 TYR A N 1
ATOM 1699 C CA . TYR A 1 219 ? -14.798 8.979 9.488 1.00 87.44 219 TYR A CA 1
ATOM 1700 C C . TYR A 1 219 ? -15.258 10.171 10.324 1.00 87.44 219 TYR A C 1
ATOM 1702 O O . TYR A 1 219 ? -16.189 10.069 11.125 1.00 87.44 219 TYR A O 1
ATOM 1710 N N . ILE A 1 220 ? -14.612 11.317 10.131 1.00 84.38 220 ILE A N 1
ATOM 1711 C CA . ILE A 1 220 ? -14.977 12.587 10.761 1.00 84.38 220 ILE A CA 1
ATOM 1712 C C . ILE A 1 220 ? -15.733 13.441 9.752 1.00 84.38 220 ILE A C 1
ATOM 1714 O O . ILE A 1 220 ? -15.260 13.612 8.634 1.00 84.38 220 ILE A O 1
ATOM 1718 N N . ASN A 1 221 ? -16.891 13.978 10.140 1.00 80.88 221 ASN A N 1
ATOM 1719 C CA . ASN A 1 221 ? -17.694 14.844 9.273 1.00 80.88 221 ASN A CA 1
ATOM 1720 C C . ASN A 1 221 ? -17.344 16.344 9.415 1.00 80.88 221 ASN A C 1
ATOM 1722 O O . ASN A 1 221 ? -16.508 16.735 10.229 1.00 80.88 221 ASN A O 1
ATOM 1726 N N . SER A 1 222 ? -18.079 17.205 8.701 1.00 76.25 222 SER A N 1
ATOM 1727 C CA . SER A 1 222 ? -17.991 18.677 8.786 1.00 76.25 222 SER A CA 1
ATOM 1728 C C . SER A 1 222 ? -18.112 19.272 10.192 1.00 76.25 222 SER A C 1
ATOM 1730 O O . SER A 1 222 ? -17.641 20.384 10.418 1.00 76.25 222 SER A O 1
ATOM 1732 N N . ASP A 1 223 ? -18.766 18.567 11.117 1.00 78.88 223 ASP A N 1
ATOM 1733 C CA . ASP A 1 223 ? -19.005 19.024 12.488 1.00 78.88 223 ASP A CA 1
ATOM 1734 C C . ASP A 1 223 ? -17.909 18.555 13.460 1.00 78.88 223 ASP A C 1
ATOM 1736 O O . ASP A 1 223 ? -18.095 18.647 14.676 1.00 78.88 223 ASP A O 1
ATOM 1740 N N . ASN A 1 224 ? -16.801 17.995 12.957 1.00 79.12 224 ASN A N 1
ATOM 1741 C CA . ASN A 1 224 ? -15.741 17.359 13.747 1.00 79.12 224 ASN A CA 1
ATOM 1742 C C . ASN A 1 224 ? -16.243 16.228 14.663 1.00 79.12 224 ASN A C 1
ATOM 1744 O O . ASN A 1 224 ? -15.684 15.984 15.734 1.00 79.12 224 ASN A O 1
ATOM 1748 N N . LYS A 1 225 ? -17.308 15.532 14.252 1.00 86.69 225 LYS A N 1
ATOM 1749 C CA . LYS A 1 225 ? -17.837 14.359 14.959 1.00 86.69 225 LYS A CA 1
ATOM 1750 C C . LYS A 1 225 ? -17.345 13.090 14.287 1.00 86.69 225 LYS A C 1
ATOM 1752 O O . LYS A 1 225 ? -17.363 13.000 13.061 1.00 86.69 225 LYS A O 1
ATOM 1757 N N . LEU A 1 226 ? -16.971 12.106 15.099 1.00 90.75 226 LEU A N 1
ATOM 1758 C CA . LEU A 1 226 ? -16.541 10.796 14.624 1.00 90.75 226 LEU A CA 1
ATOM 1759 C C . LEU A 1 226 ? -17.754 9.888 14.418 1.00 90.75 226 LEU A C 1
ATOM 1761 O O . LEU A 1 226 ? -18.574 9.724 15.326 1.00 90.75 226 LEU A O 1
ATOM 1765 N N . TYR A 1 227 ? -17.828 9.267 13.249 1.00 91.19 227 TYR A N 1
ATOM 1766 C CA . TYR A 1 227 ? -18.823 8.276 12.869 1.00 91.19 227 TYR A CA 1
ATOM 1767 C C . TYR A 1 227 ? -18.158 6.959 12.490 1.00 91.19 227 TYR A C 1
ATOM 1769 O O . TYR A 1 227 ? -17.009 6.928 12.059 1.00 91.19 227 TYR A O 1
ATOM 1777 N N . LEU A 1 228 ? -18.921 5.879 12.618 1.00 91.06 228 LEU A N 1
ATOM 1778 C CA . LEU A 1 228 ? -18.581 4.552 12.128 1.00 91.06 228 LEU A CA 1
ATOM 1779 C C . LEU A 1 228 ? -19.679 4.112 11.158 1.00 91.06 228 LEU A C 1
ATOM 1781 O O . LEU A 1 228 ? -20.836 3.967 11.559 1.00 91.06 228 LEU A O 1
ATOM 1785 N N . MET A 1 229 ? -19.338 3.942 9.885 1.00 89.00 229 MET A N 1
ATOM 1786 C CA . MET A 1 229 ? -20.250 3.476 8.843 1.00 89.00 229 MET A CA 1
ATOM 1787 C C . MET A 1 229 ? -20.121 1.975 8.671 1.00 89.00 229 MET A C 1
ATOM 1789 O O . MET A 1 229 ? -19.016 1.486 8.483 1.00 89.00 229 MET A O 1
ATOM 1793 N N . ASN A 1 230 ? -21.244 1.262 8.685 1.00 86.69 230 ASN A N 1
ATOM 1794 C CA . ASN A 1 230 ? -21.307 -0.129 8.263 1.00 86.69 230 ASN A CA 1
ATOM 1795 C C . ASN A 1 230 ? -21.464 -0.191 6.736 1.00 86.69 230 ASN A C 1
ATOM 1797 O O . ASN A 1 230 ? -22.438 0.327 6.198 1.00 86.69 230 ASN A O 1
ATOM 1801 N N . LEU A 1 231 ? -20.529 -0.839 6.050 1.00 81.62 231 LEU A N 1
ATOM 1802 C CA . LEU A 1 231 ? -20.443 -0.920 4.588 1.00 81.62 231 LEU A CA 1
ATOM 1803 C C . LEU A 1 231 ? -21.404 -1.939 3.960 1.00 81.62 231 LEU A C 1
ATOM 1805 O O . LEU A 1 231 ? -21.629 -1.920 2.753 1.00 81.62 231 LEU A O 1
ATOM 1809 N N . LEU A 1 232 ? -21.988 -2.843 4.753 1.00 81.25 232 LEU A N 1
ATOM 1810 C CA . LEU A 1 232 ? -22.988 -3.793 4.253 1.00 81.25 232 LEU A CA 1
ATOM 1811 C C . LEU A 1 232 ? -24.334 -3.108 4.012 1.00 81.25 232 LEU A C 1
ATOM 1813 O O . LEU A 1 232 ? -25.080 -3.500 3.118 1.00 81.25 232 LEU A O 1
ATOM 1817 N N . ASN A 1 233 ? -24.664 -2.104 4.827 1.00 85.94 233 ASN A N 1
ATOM 1818 C CA . ASN A 1 233 ? -25.949 -1.403 4.770 1.00 85.94 233 ASN A CA 1
ATOM 1819 C C . ASN A 1 233 ? -25.832 0.122 4.616 1.00 85.94 233 ASN A C 1
ATOM 1821 O O . ASN A 1 233 ? -26.858 0.803 4.604 1.00 85.94 233 ASN A O 1
ATOM 1825 N N . ASN A 1 234 ? -24.610 0.644 4.507 1.00 84.50 234 ASN A N 1
ATOM 1826 C CA . ASN A 1 234 ? -24.257 2.058 4.366 1.00 84.50 234 ASN A CA 1
ATOM 1827 C C . ASN A 1 234 ? -24.825 2.963 5.474 1.00 84.50 234 ASN A C 1
ATOM 1829 O O . ASN A 1 234 ? -25.121 4.135 5.239 1.00 84.50 234 ASN A O 1
ATOM 1833 N N . LYS A 1 235 ? -25.015 2.434 6.691 1.00 87.06 235 LYS A N 1
ATOM 1834 C CA . LYS A 1 235 ? -25.520 3.211 7.834 1.00 87.06 235 LYS A CA 1
ATOM 1835 C C . LYS A 1 235 ? -24.393 3.636 8.760 1.00 87.06 235 LYS A C 1
ATOM 1837 O O . LYS A 1 235 ? -23.619 2.803 9.228 1.00 87.06 235 LYS A O 1
ATOM 1842 N N . SER A 1 236 ? -24.387 4.919 9.108 1.00 89.38 236 SER A N 1
ATOM 1843 C CA . SER A 1 236 ? -23.448 5.504 10.067 1.00 89.38 236 SER A CA 1
ATOM 1844 C C . SER A 1 236 ? -24.021 5.571 11.479 1.00 89.38 236 SER A C 1
ATOM 1846 O O . SER A 1 236 ? -25.164 5.982 11.686 1.00 89.38 236 SER A O 1
ATOM 1848 N N . LYS A 1 237 ? -23.199 5.217 12.467 1.00 92.31 237 LYS A N 1
ATOM 1849 C CA . LYS A 1 237 ? -23.445 5.440 13.896 1.00 92.31 237 LYS A CA 1
ATOM 1850 C C . LYS A 1 237 ? -22.509 6.532 14.406 1.00 92.31 237 LYS A C 1
ATOM 1852 O O . LYS A 1 237 ? -21.341 6.571 14.031 1.00 92.31 237 LYS A O 1
ATOM 1857 N N . LEU A 1 238 ? -23.018 7.414 15.262 1.00 94.19 238 LEU A N 1
ATOM 1858 C CA . LEU A 1 238 ? -22.206 8.433 15.928 1.00 94.19 238 LEU A CA 1
ATOM 1859 C C . LEU A 1 238 ? -21.347 7.774 17.016 1.00 94.19 238 LEU A C 1
ATOM 1861 O O . LEU A 1 238 ? -21.898 7.164 17.929 1.00 94.19 238 LEU A O 1
ATOM 1865 N N . VAL A 1 239 ? -20.027 7.935 16.927 1.00 94.94 239 VAL A N 1
ATOM 1866 C CA . VAL A 1 239 ? -19.050 7.407 17.895 1.00 94.94 239 VAL A CA 1
ATOM 1867 C C . VAL A 1 239 ? -18.700 8.468 18.932 1.00 94.94 239 VAL A C 1
ATOM 1869 O O . VAL A 1 239 ? -18.836 8.236 20.128 1.00 94.94 239 VAL A O 1
ATOM 1872 N N . SER A 1 240 ? -18.297 9.663 18.487 1.00 91.94 240 SER A N 1
ATOM 1873 C CA . SER A 1 240 ? -17.912 10.756 19.384 1.00 91.94 240 SER A CA 1
ATOM 1874 C C . SER A 1 240 ? -18.528 12.081 18.956 1.00 91.94 240 SER A C 1
ATOM 1876 O O . SER A 1 240 ? -18.449 12.486 17.796 1.00 91.94 240 SER A O 1
ATOM 1878 N N . LYS A 1 241 ? -19.110 12.787 19.933 1.00 91.00 241 LYS A N 1
ATOM 1879 C CA . LYS A 1 241 ? -19.534 14.192 19.801 1.00 91.00 241 LYS A CA 1
ATOM 1880 C C . LYS A 1 241 ? -18.387 15.181 20.015 1.00 91.00 241 LYS A C 1
ATOM 1882 O O . LYS A 1 241 ? -18.556 16.361 19.725 1.00 91.00 241 LYS A O 1
ATOM 1887 N N . GLN A 1 242 ? -17.289 14.726 20.612 1.00 88.31 242 GLN A N 1
ATOM 1888 C CA . GLN A 1 242 ? -16.122 15.550 20.895 1.00 88.31 242 GLN A CA 1
ATOM 1889 C C . GLN A 1 242 ? -15.110 15.437 19.747 1.00 88.31 242 GLN A C 1
ATOM 1891 O O . GLN A 1 242 ? -15.046 14.368 19.132 1.00 88.31 242 GLN A O 1
ATOM 1896 N N . PRO A 1 243 ? -14.317 16.492 19.483 1.00 83.50 243 PRO A N 1
ATOM 1897 C CA . PRO A 1 243 ? -13.265 16.445 18.476 1.00 83.50 243 PRO A CA 1
ATOM 1898 C C . PRO A 1 243 ? -12.294 15.288 18.721 1.00 83.50 243 PRO A C 1
ATOM 1900 O O . PRO A 1 243 ? -11.836 15.074 19.847 1.00 83.50 243 PRO A O 1
ATOM 1903 N N . VAL A 1 244 ? -11.993 14.558 17.650 1.00 84.31 244 VAL A N 1
ATOM 1904 C CA . VAL A 1 244 ? -11.057 13.434 17.648 1.00 84.31 244 VAL A CA 1
ATOM 1905 C C . VAL A 1 244 ? -9.810 13.828 16.867 1.00 84.31 244 VAL A C 1
ATOM 1907 O O . VAL A 1 244 ? -9.922 14.379 15.775 1.00 84.31 244 VAL A O 1
ATOM 1910 N N . THR A 1 245 ? -8.631 13.557 17.423 1.00 80.50 245 THR A N 1
ATOM 1911 C CA . THR A 1 245 ? -7.336 13.915 16.809 1.00 80.50 245 THR A CA 1
ATOM 1912 C C . THR A 1 245 ? -6.692 12.761 16.055 1.00 80.50 245 THR A C 1
ATOM 1914 O O . THR A 1 245 ? -5.926 12.981 15.124 1.00 80.50 245 THR A O 1
ATOM 1917 N N . SER A 1 246 ? -6.996 11.525 16.441 1.00 83.06 246 SER A N 1
ATOM 1918 C CA . SER A 1 246 ? -6.498 10.320 15.785 1.00 83.06 246 SER A CA 1
ATOM 1919 C C . SER A 1 246 ? -7.484 9.182 15.985 1.00 83.06 246 SER A C 1
ATOM 1921 O O . SER A 1 246 ? -8.142 9.111 17.024 1.00 83.06 246 SER A O 1
ATOM 1923 N N . PHE A 1 247 ? -7.620 8.318 14.985 1.00 88.31 247 PHE A N 1
ATOM 1924 C CA . PHE A 1 247 ? -8.496 7.157 15.035 1.00 88.31 247 PHE A CA 1
ATOM 1925 C C . PHE A 1 247 ? -8.068 6.114 14.002 1.00 88.31 247 PHE A C 1
ATOM 1927 O O . PHE A 1 247 ? -7.551 6.450 12.938 1.00 88.31 247 PHE A O 1
ATOM 1934 N N . SER A 1 248 ? -8.263 4.837 14.319 1.00 87.12 248 SER A N 1
ATOM 1935 C CA . SER A 1 248 ? -7.886 3.718 13.455 1.00 87.12 248 SER A CA 1
ATOM 1936 C C . SER A 1 248 ? -8.685 2.466 13.810 1.00 87.12 248 SER A C 1
ATOM 1938 O O . SER A 1 248 ? -8.891 2.166 14.992 1.00 87.12 248 SER A O 1
ATOM 1940 N N . ILE A 1 249 ? -9.106 1.720 12.791 1.00 87.56 249 ILE A N 1
ATOM 1941 C CA . ILE A 1 249 ? -9.789 0.431 12.942 1.00 87.56 249 ILE A CA 1
ATOM 1942 C C . ILE A 1 249 ? -8.742 -0.689 13.037 1.00 87.56 249 ILE A C 1
ATOM 1944 O O . ILE A 1 249 ? -7.738 -0.671 12.323 1.00 87.56 249 ILE A O 1
ATOM 1948 N N . SER A 1 250 ? -8.965 -1.656 13.927 1.00 86.38 250 SER A N 1
ATOM 1949 C CA . SER A 1 250 ? -8.108 -2.837 14.071 1.00 86.38 250 SER A CA 1
ATOM 1950 C C . SER A 1 250 ? -8.096 -3.685 12.799 1.00 86.38 250 SER A C 1
ATOM 1952 O O . SER A 1 250 ? -9.114 -3.729 12.118 1.00 86.38 250 SER A O 1
ATOM 1954 N N . PRO A 1 251 ? -7.002 -4.395 12.463 1.00 80.19 251 PRO A N 1
ATOM 1955 C CA . PRO A 1 251 ? -6.915 -5.193 11.242 1.00 80.19 251 PRO A CA 1
ATOM 1956 C C . PRO A 1 251 ? -8.100 -6.131 11.015 1.00 80.19 251 PRO A C 1
ATOM 1958 O O . PRO A 1 251 ? -8.587 -6.158 9.895 1.00 80.19 251 PRO A O 1
ATOM 1961 N N . ASP A 1 252 ? -8.634 -6.770 12.065 1.00 80.50 252 ASP A N 1
ATOM 1962 C CA . ASP A 1 252 ? -9.827 -7.637 12.047 1.00 80.50 252 ASP A CA 1
ATOM 1963 C C . ASP A 1 252 ? -11.161 -6.909 11.762 1.00 80.50 252 ASP A C 1
ATOM 1965 O O . ASP A 1 252 ? -12.185 -7.551 11.539 1.00 80.50 252 ASP A O 1
ATOM 1969 N N . GLY A 1 253 ? -11.170 -5.576 11.760 1.00 82.69 253 GLY A N 1
ATOM 1970 C CA . GLY A 1 253 ? -12.338 -4.739 11.490 1.00 82.69 253 GLY A CA 1
ATOM 1971 C C . GLY A 1 253 ? -13.317 -4.613 12.657 1.00 82.69 253 GLY A C 1
ATOM 1972 O O . GLY A 1 253 ? -14.345 -3.946 12.522 1.00 82.69 253 GLY A O 1
ATOM 1973 N N . LEU A 1 254 ? -13.025 -5.242 13.798 1.00 87.81 254 LEU A N 1
ATOM 1974 C CA . LEU A 1 254 ? -13.971 -5.396 14.905 1.00 87.81 254 LEU A CA 1
ATOM 1975 C C . LEU A 1 254 ? -13.839 -4.317 15.978 1.00 87.81 254 LEU A C 1
ATOM 1977 O O . LEU A 1 254 ? -14.747 -4.167 16.795 1.00 87.81 254 LEU A O 1
ATOM 1981 N N . LYS A 1 255 ? -12.730 -3.574 16.010 1.00 91.94 255 LYS A N 1
ATOM 1982 C CA . LYS A 1 255 ? -12.452 -2.583 17.053 1.00 91.94 255 LYS A CA 1
ATOM 1983 C C . LYS A 1 255 ? -12.066 -1.251 16.434 1.00 91.94 255 LYS A C 1
ATOM 1985 O O . LYS A 1 255 ? -11.337 -1.191 15.447 1.00 91.94 255 LYS A O 1
ATOM 1990 N N . LEU A 1 256 ? -12.510 -0.174 17.062 1.00 93.00 256 LEU A N 1
ATOM 1991 C CA . LEU A 1 256 ? -12.125 1.187 16.719 1.00 93.00 256 LEU A CA 1
ATOM 1992 C C . LEU A 1 256 ? -11.382 1.787 17.903 1.00 93.00 256 LEU A C 1
ATOM 1994 O O . LEU A 1 256 ? -11.922 1.860 19.006 1.00 93.00 256 LEU A O 1
ATOM 1998 N N . ALA A 1 257 ? -10.160 2.247 17.666 1.00 92.81 257 ALA A N 1
ATOM 1999 C CA . ALA A 1 257 ? -9.426 3.045 18.630 1.00 92.81 257 ALA A CA 1
ATOM 2000 C C . ALA A 1 257 ? -9.416 4.505 18.174 1.00 92.81 257 ALA A C 1
ATOM 2002 O O . ALA A 1 257 ? -9.237 4.778 16.988 1.00 92.81 257 ALA A O 1
ATOM 2003 N N . TYR A 1 258 ? -9.655 5.437 19.093 1.00 92.25 258 TYR A N 1
ATOM 2004 C CA . TYR A 1 258 ? -9.708 6.867 18.796 1.00 92.25 258 TYR A CA 1
ATOM 2005 C C . TYR A 1 258 ? -9.331 7.720 20.004 1.00 92.25 258 TYR A C 1
ATOM 2007 O O . TYR A 1 258 ? -9.463 7.290 21.149 1.00 92.25 258 TYR A O 1
ATOM 2015 N N . ILE A 1 259 ? -8.880 8.943 19.741 1.00 88.38 259 ILE A N 1
ATOM 2016 C CA . ILE A 1 259 ? -8.386 9.868 20.761 1.00 88.38 259 ILE A CA 1
ATOM 2017 C C . ILE A 1 259 ? -9.239 11.114 20.789 1.00 88.38 259 ILE A C 1
ATOM 2019 O O . ILE A 1 259 ? -9.326 11.841 19.800 1.00 88.38 259 ILE A O 1
ATOM 2023 N N . VAL A 1 260 ? -9.841 11.368 21.944 1.00 88.69 260 VAL A N 1
ATOM 2024 C CA . VAL A 1 260 ? -10.586 12.593 22.219 1.00 88.69 260 VAL A CA 1
ATOM 2025 C C . VAL A 1 260 ? -9.641 13.603 22.854 1.00 88.69 260 VAL A C 1
ATOM 2027 O O . VAL A 1 260 ? -8.987 13.294 23.850 1.00 88.69 260 VAL A O 1
ATOM 2030 N N . GLN A 1 261 ? -9.571 14.804 22.282 1.00 78.12 261 GLN A N 1
ATOM 2031 C CA . GLN A 1 261 ? -8.762 15.887 22.840 1.00 78.12 261 GLN A CA 1
ATOM 2032 C C . GLN A 1 261 ? -9.418 16.454 24.100 1.00 78.12 261 GLN A C 1
ATOM 2034 O O . GLN A 1 261 ? -10.623 16.725 24.103 1.00 78.12 261 GLN A O 1
ATOM 2039 N N . ASP A 1 262 ? -8.625 16.682 25.147 1.00 71.19 262 ASP A N 1
ATOM 2040 C CA . ASP A 1 262 ? -9.131 17.319 26.359 1.00 71.19 262 ASP A CA 1
ATOM 2041 C C . ASP A 1 262 ? -9.463 18.802 26.106 1.00 71.19 262 ASP A C 1
ATOM 2043 O O . ASP A 1 262 ? -8.706 19.545 25.472 1.00 71.19 262 ASP A O 1
ATOM 2047 N N . LYS A 1 263 ? -10.622 19.255 26.593 1.00 60.66 263 LYS A N 1
ATOM 2048 C CA . LYS A 1 263 ? -11.118 20.624 26.381 1.00 60.66 263 LYS A CA 1
ATOM 2049 C C . LYS A 1 263 ? -10.341 21.663 27.193 1.00 60.66 263 LYS A C 1
ATOM 2051 O O . LYS A 1 263 ? -10.350 22.836 26.816 1.00 60.66 263 LYS A O 1
ATOM 2056 N N . GLU A 1 264 ? -9.686 21.259 28.282 1.00 55.41 264 GLU A N 1
ATOM 2057 C CA . GLU A 1 264 ? -9.010 22.167 29.223 1.00 55.41 264 GLU A CA 1
ATOM 2058 C C . GLU A 1 264 ? -7.563 22.526 28.835 1.00 55.41 264 GLU A C 1
ATOM 2060 O O . GLU A 1 264 ? -6.978 23.443 29.412 1.00 55.41 264 GLU A O 1
ATOM 2065 N N . ALA A 1 265 ? -6.997 21.915 27.790 1.00 50.94 265 ALA A N 1
ATOM 2066 C CA . ALA A 1 265 ? -5.603 22.109 27.366 1.00 50.94 265 ALA A CA 1
ATOM 2067 C C . ALA A 1 265 ? -5.263 23.504 26.777 1.00 50.94 265 ALA A C 1
ATOM 2069 O O . ALA A 1 265 ? -4.173 23.715 26.245 1.00 50.94 265 ALA A O 1
ATOM 2070 N N . LYS A 1 266 ? -6.172 24.485 26.844 1.00 44.81 266 LYS A N 1
ATOM 2071 C CA . LYS A 1 266 ? -6.057 25.765 26.122 1.00 44.81 266 LYS A CA 1
ATOM 2072 C C . LYS A 1 266 ? -5.315 26.907 26.832 1.00 44.81 266 LYS A C 1
ATOM 2074 O O . LYS A 1 266 ? -5.326 28.003 26.278 1.00 44.81 266 LYS A O 1
ATOM 2079 N N . GLN A 1 267 ? -4.684 26.737 28.003 1.00 43.47 267 GLN A N 1
ATOM 2080 C CA . GLN A 1 267 ? -4.294 27.933 28.784 1.00 43.47 267 GLN A CA 1
ATOM 2081 C C . GLN A 1 267 ? -2.956 27.995 29.545 1.00 43.47 267 GLN A C 1
ATOM 2083 O O . GLN A 1 267 ? -2.814 28.896 30.371 1.00 43.47 267 GLN A O 1
ATOM 2088 N N . LYS A 1 268 ? -1.924 27.185 29.262 1.00 40.16 268 LYS A N 1
ATOM 2089 C CA . LYS A 1 268 ? -0.571 27.472 29.800 1.00 40.16 268 LYS A CA 1
ATOM 2090 C C . LYS A 1 268 ? 0.544 27.247 28.780 1.00 40.16 268 LYS A C 1
ATOM 2092 O O . LYS A 1 268 ? 0.502 26.300 28.014 1.00 40.16 268 LYS A O 1
ATOM 2097 N N . GLU A 1 269 ? 1.533 28.141 28.820 1.00 43.38 269 GLU A N 1
ATOM 2098 C CA . GLU A 1 269 ? 2.709 28.329 27.943 1.00 43.38 269 GLU A CA 1
ATOM 2099 C C . GLU A 1 269 ? 3.711 27.152 27.856 1.00 43.38 269 GLU A C 1
ATOM 2101 O O . GLU A 1 269 ? 4.859 27.332 27.462 1.00 43.38 269 GLU A O 1
ATOM 2106 N N . PHE A 1 270 ? 3.294 25.929 28.172 1.00 44.56 270 PHE A N 1
ATOM 2107 C CA . PHE A 1 270 ? 4.051 24.710 27.895 1.00 44.56 270 PHE A CA 1
ATOM 2108 C C . PHE A 1 270 ? 3.143 23.750 27.132 1.00 44.56 270 PHE A C 1
ATOM 2110 O O . PHE A 1 270 ? 1.972 23.625 27.466 1.00 44.56 270 PHE A O 1
ATOM 2117 N N . ASP A 1 271 ? 3.690 23.119 26.099 1.00 46.31 271 ASP A N 1
ATOM 2118 C CA . ASP A 1 271 ? 3.057 22.248 25.102 1.00 46.31 271 ASP A CA 1
ATOM 2119 C C . ASP A 1 271 ? 2.134 21.148 25.691 1.00 46.31 271 ASP A C 1
ATOM 2121 O O . ASP A 1 271 ? 2.493 19.977 25.800 1.00 46.31 271 ASP A O 1
ATOM 2125 N N . LEU A 1 272 ? 0.930 21.547 26.115 1.00 48.59 272 LEU A N 1
ATOM 2126 C CA . LEU A 1 272 ? -0.159 20.708 26.636 1.00 48.59 272 LEU A CA 1
ATOM 2127 C C . LEU A 1 272 ? -1.150 20.310 25.530 1.00 48.59 272 LEU A C 1
ATOM 2129 O O . LEU A 1 272 ? -2.162 19.670 25.803 1.00 48.59 272 LEU A O 1
ATOM 2133 N N . SER A 1 273 ? -0.852 20.662 24.275 1.00 49.69 273 SER A N 1
ATOM 2134 C CA . SER A 1 273 ? -1.722 20.511 23.100 1.00 49.69 273 SER A CA 1
ATOM 2135 C C . SER A 1 273 ? -2.117 19.059 22.767 1.00 49.69 273 SER A C 1
ATOM 2137 O O . SER A 1 273 ? -2.979 18.828 21.918 1.00 49.69 273 SER A O 1
ATOM 2139 N N . LEU A 1 274 ? -1.543 18.087 23.481 1.00 54.31 274 LEU A N 1
ATOM 2140 C CA . LEU A 1 274 ? -1.631 16.654 23.216 1.00 54.31 274 LEU A CA 1
ATOM 2141 C C . LEU A 1 274 ? -2.143 15.824 24.413 1.00 54.31 274 LEU A C 1
ATOM 2143 O O . LEU A 1 274 ? -1.910 14.613 24.450 1.00 54.31 274 LEU A O 1
ATOM 2147 N N . GLN A 1 275 ? -2.795 16.437 25.409 1.00 66.81 275 GLN A N 1
ATOM 2148 C CA . GLN A 1 275 ? -3.549 15.674 26.415 1.00 66.81 275 GLN A CA 1
ATOM 2149 C C . GLN A 1 275 ? -4.840 15.124 25.800 1.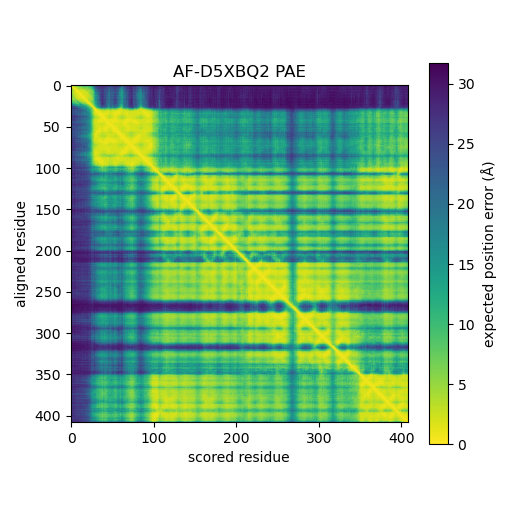00 66.81 275 GLN A C 1
ATOM 2151 O O . GLN A 1 275 ? -5.611 15.860 25.174 1.00 66.81 275 GLN A O 1
ATOM 2156 N N . GLY A 1 276 ? -5.069 13.821 25.956 1.00 76.88 276 GLY A N 1
ATOM 2157 C CA . GLY A 1 276 ? -6.232 13.167 25.375 1.00 76.88 276 GLY A CA 1
ATOM 2158 C C . GLY A 1 276 ? -6.567 11.826 26.010 1.00 76.88 276 GLY A C 1
ATOM 2159 O O . GLY A 1 276 ? -5.727 11.149 26.610 1.00 76.88 276 GLY A O 1
ATOM 2160 N N . GLU A 1 277 ? -7.827 11.441 25.861 1.00 88.06 277 GLU A N 1
ATOM 2161 C CA . GLU A 1 277 ? -8.323 10.131 26.265 1.00 88.06 277 GLU A CA 1
ATOM 2162 C C . GLU A 1 277 ? -8.346 9.208 25.047 1.00 88.06 277 GLU A C 1
ATOM 2164 O O . GLU A 1 277 ? -9.036 9.478 24.060 1.00 88.06 277 GLU A O 1
ATOM 2169 N N . LEU A 1 278 ? -7.590 8.113 25.122 1.00 90.12 278 LEU A N 1
ATOM 2170 C CA . LEU A 1 278 ? -7.701 7.001 24.192 1.00 90.12 278 LEU A CA 1
ATOM 2171 C C . LEU A 1 278 ? -8.904 6.153 24.589 1.00 90.12 278 LEU A C 1
ATOM 2173 O O . LEU A 1 278 ? -8.977 5.653 25.712 1.00 90.12 278 LEU A O 1
ATOM 2177 N N . PHE A 1 279 ? -9.778 5.917 23.625 1.00 93.56 279 PHE A N 1
ATOM 2178 C CA . PHE A 1 279 ? -10.852 4.943 23.702 1.00 93.56 279 PHE A CA 1
ATOM 2179 C C . PHE A 1 279 ? -10.579 3.808 22.730 1.00 93.56 279 PHE A C 1
ATOM 2181 O O . PHE A 1 279 ? -10.108 4.032 21.616 1.00 93.56 279 PHE A O 1
ATOM 2188 N N . VAL A 1 280 ? -10.923 2.594 23.142 1.00 95.00 280 VAL A N 1
ATOM 2189 C CA . VAL A 1 280 ? -11.034 1.428 22.270 1.00 95.00 280 VAL A CA 1
ATOM 2190 C C . VAL A 1 280 ? -12.442 0.887 22.432 1.00 95.00 280 VAL A C 1
ATOM 2192 O O . VAL A 1 280 ? -12.840 0.554 23.548 1.00 95.00 280 VAL A O 1
ATOM 2195 N N . VAL A 1 281 ? -13.194 0.810 21.340 1.00 95.31 281 VAL A N 1
ATOM 2196 C CA . VAL A 1 281 ? -14.598 0.385 21.333 1.00 95.31 281 VAL A CA 1
ATOM 2197 C C . VAL A 1 281 ? -14.832 -0.755 20.352 1.00 95.31 281 VAL A C 1
ATOM 2199 O O . VAL A 1 281 ? -14.087 -0.923 19.387 1.00 95.31 281 VAL A O 1
ATOM 2202 N N . ASP A 1 282 ? -15.883 -1.524 20.600 1.00 93.81 282 ASP A N 1
ATOM 2203 C CA . ASP A 1 282 ? -16.400 -2.542 19.687 1.00 93.81 282 ASP A CA 1
ATOM 2204 C C . ASP A 1 282 ? -17.137 -1.889 18.501 1.00 93.81 282 ASP A C 1
ATOM 2206 O O . ASP A 1 282 ? -17.981 -1.014 18.692 1.00 93.81 282 ASP A O 1
ATOM 2210 N N . CYS A 1 283 ? -16.835 -2.285 17.265 1.00 91.62 283 CYS A N 1
ATOM 2211 C CA . CYS A 1 283 ? -17.430 -1.684 16.064 1.00 91.62 283 CYS A CA 1
ATOM 2212 C C . CYS A 1 283 ? -18.919 -2.029 15.873 1.00 91.62 283 CYS A C 1
ATOM 2214 O O . CYS A 1 283 ? -19.662 -1.265 15.246 1.00 91.62 283 CYS A O 1
ATOM 2216 N N . GLU A 1 284 ? -19.390 -3.165 16.387 1.00 90.19 284 GLU A N 1
ATOM 2217 C CA . GLU A 1 284 ? -20.775 -3.597 16.207 1.00 90.19 284 GLU A CA 1
ATOM 2218 C C . GLU A 1 284 ? -21.714 -2.784 17.102 1.00 90.19 284 GLU A C 1
ATOM 2220 O O . GLU A 1 284 ? -22.719 -2.227 16.629 1.00 90.19 284 GLU A O 1
ATOM 2225 N N . ASN A 1 285 ? -21.375 -2.678 18.386 1.00 92.19 285 ASN A N 1
ATOM 2226 C CA . ASN A 1 285 ? -22.248 -2.107 19.413 1.00 92.19 285 ASN A CA 1
ATOM 2227 C C . ASN A 1 285 ? -21.718 -0.821 20.077 1.00 92.19 285 ASN A C 1
ATOM 2229 O O . ASN A 1 285 ? -22.467 -0.203 20.831 1.00 92.19 285 ASN A O 1
ATOM 2233 N N . LEU A 1 286 ? -20.496 -0.379 19.757 1.00 94.25 286 LEU A N 1
ATOM 2234 C CA . LEU A 1 286 ? -19.827 0.802 20.328 1.00 94.25 286 LEU A CA 1
ATOM 2235 C C . LEU A 1 286 ? -19.605 0.732 21.847 1.00 94.25 286 LEU A C 1
ATOM 2237 O O . LEU A 1 286 ? -19.442 1.764 22.498 1.00 94.25 286 LEU A O 1
ATOM 2241 N N . SER A 1 287 ? -19.593 -0.469 22.428 1.00 95.25 287 SER A N 1
ATOM 2242 C CA . SER A 1 287 ? -19.240 -0.657 23.837 1.00 95.25 287 SER A CA 1
ATOM 2243 C C . SER A 1 287 ? -17.750 -0.412 24.075 1.00 95.25 287 SER A C 1
ATOM 2245 O O . SER A 1 287 ? -16.906 -0.745 23.243 1.00 95.25 287 SER A O 1
ATOM 2247 N N . GLU A 1 288 ? -17.419 0.185 25.222 1.00 95.50 288 GLU A N 1
ATOM 2248 C CA . GLU A 1 288 ? -16.034 0.450 25.611 1.00 95.50 288 GLU A CA 1
ATOM 2249 C C . GLU A 1 288 ? -15.307 -0.857 25.959 1.00 95.50 288 GLU A C 1
ATOM 2251 O O . GLU A 1 288 ? -15.663 -1.571 26.898 1.00 95.50 288 GLU A O 1
ATOM 2256 N N . ILE A 1 289 ? -14.248 -1.153 25.209 1.00 93.88 289 ILE A N 1
ATOM 2257 C CA . ILE A 1 289 ? -13.321 -2.256 25.470 1.00 93.88 289 ILE A CA 1
ATOM 2258 C C . ILE A 1 289 ? -12.246 -1.790 26.457 1.00 93.88 289 ILE A C 1
ATOM 2260 O O . ILE A 1 289 ? -11.927 -2.500 27.423 1.00 93.88 289 ILE A O 1
ATOM 2264 N N . ASN A 1 290 ? -11.683 -0.605 26.203 1.00 92.69 290 ASN A N 1
ATOM 2265 C CA . ASN A 1 290 ? -10.618 -0.007 27.000 1.00 92.69 290 ASN A CA 1
ATOM 2266 C C . ASN A 1 290 ? -10.659 1.528 26.946 1.00 92.69 290 ASN A C 1
ATOM 2268 O O . ASN A 1 290 ? -11.062 2.109 25.937 1.00 92.69 290 ASN A O 1
ATOM 2272 N N . LYS A 1 291 ? -10.164 2.164 28.009 1.00 90.56 291 LYS A N 1
ATOM 2273 C CA . LYS A 1 291 ? -9.961 3.606 28.106 1.00 90.56 291 LYS A CA 1
ATOM 2274 C C . LYS A 1 291 ? -8.641 3.894 28.816 1.00 90.56 291 LYS A C 1
ATOM 2276 O O . LYS A 1 291 ? -8.380 3.330 29.877 1.00 90.56 291 LYS A O 1
ATOM 2281 N N . GLN A 1 292 ? -7.823 4.777 28.249 1.00 85.69 292 GLN A N 1
ATOM 2282 C CA . GLN A 1 292 ? -6.535 5.187 28.817 1.00 85.69 292 GLN A CA 1
ATOM 2283 C C . GLN A 1 292 ? -6.330 6.693 28.671 1.00 85.69 292 GLN A C 1
ATOM 2285 O O . GLN A 1 292 ? -6.717 7.287 27.668 1.00 85.69 292 GLN A O 1
ATOM 2290 N N . HIS A 1 293 ? -5.675 7.305 29.653 1.00 83.19 293 HIS A N 1
ATOM 2291 C CA . HIS A 1 293 ? -5.279 8.710 29.586 1.00 83.19 293 HIS A CA 1
ATOM 2292 C C . HIS A 1 293 ? -3.828 8.833 29.099 1.00 83.19 293 HIS A C 1
ATOM 2294 O O . HIS A 1 293 ? -2.945 8.138 29.610 1.00 83.19 293 HIS A O 1
ATOM 2300 N N . PHE A 1 294 ? -3.581 9.717 28.130 1.00 72.19 294 PHE A N 1
ATOM 2301 C CA . PHE A 1 294 ? -2.257 9.985 27.565 1.00 72.19 294 PHE A CA 1
ATOM 2302 C C . PHE A 1 294 ? -1.955 11.483 27.517 1.00 72.19 294 PHE A C 1
ATOM 2304 O O . PHE A 1 294 ? -2.844 12.318 27.357 1.00 72.19 294 PHE A O 1
ATOM 2311 N N . ILE A 1 295 ? -0.664 11.812 27.608 1.00 66.56 295 ILE A N 1
ATOM 2312 C CA . ILE A 1 295 ? -0.156 13.185 27.562 1.00 66.56 295 ILE A CA 1
ATOM 2313 C C . ILE A 1 295 ? 0.934 13.223 26.506 1.00 66.56 295 ILE A C 1
ATOM 2315 O O . ILE A 1 295 ? 1.993 12.650 26.712 1.00 66.56 295 ILE A O 1
ATOM 2319 N N . GLY A 1 296 ? 0.711 13.884 25.377 1.00 69.69 296 GLY A N 1
ATOM 2320 C CA . GLY A 1 296 ? 1.703 13.868 24.301 1.00 69.69 296 GLY A CA 1
ATOM 2321 C C . GLY A 1 296 ? 1.546 12.662 23.392 1.00 69.69 296 GLY A C 1
ATOM 2322 O O . GLY A 1 296 ? 2.521 11.948 23.192 1.00 69.69 296 GLY A O 1
ATOM 2323 N N . PHE A 1 297 ? 0.337 12.397 22.893 1.00 76.69 297 PHE A N 1
ATOM 2324 C CA . PHE A 1 297 ? 0.130 11.376 21.868 1.00 76.69 297 PHE A CA 1
ATOM 2325 C C . PHE A 1 297 ? 0.801 11.771 20.547 1.00 76.69 297 PHE A C 1
ATOM 2327 O O . PHE A 1 297 ? 0.621 12.891 20.075 1.00 76.69 297 PHE A O 1
ATOM 2334 N N . GLU A 1 298 ? 1.519 10.835 19.932 1.00 77.88 298 GLU A N 1
ATOM 2335 C CA . GLU A 1 298 ? 2.159 11.031 18.628 1.00 77.88 298 GLU A CA 1
ATOM 2336 C C . GLU A 1 298 ? 1.602 10.078 17.569 1.00 77.88 298 GLU A C 1
ATOM 2338 O O . GLU A 1 298 ? 1.298 10.503 16.457 1.00 77.88 298 GLU A O 1
ATOM 2343 N N . SER A 1 299 ? 1.462 8.787 17.887 1.00 80.06 299 SER A N 1
ATOM 2344 C CA . SER A 1 299 ? 0.940 7.806 16.930 1.00 80.06 299 SER A CA 1
ATOM 2345 C C . SER A 1 299 ? 0.367 6.556 17.598 1.00 80.06 299 SER A C 1
ATOM 2347 O O . SER A 1 299 ? 0.674 6.248 18.751 1.00 80.06 299 SER A O 1
ATOM 2349 N N . MET A 1 300 ? -0.461 5.819 16.853 1.00 85.62 300 MET A N 1
ATOM 2350 C CA . MET A 1 300 ? -1.018 4.523 17.244 1.00 85.62 300 MET A CA 1
ATOM 2351 C C . MET A 1 300 ? -0.897 3.524 16.092 1.00 85.62 300 MET A C 1
ATOM 2353 O O . MET A 1 300 ? -1.112 3.884 14.932 1.00 85.62 300 MET A O 1
ATOM 2357 N N . LYS A 1 301 ? -0.565 2.270 16.402 1.00 84.12 301 LYS A N 1
ATOM 2358 C CA . LYS A 1 301 ? -0.463 1.170 15.437 1.00 84.12 301 LYS A CA 1
ATOM 2359 C C . LYS A 1 301 ? -1.009 -0.112 16.049 1.00 84.12 301 LYS A C 1
ATOM 2361 O O . LYS A 1 301 ? -0.602 -0.511 17.134 1.00 84.12 301 LYS A O 1
ATOM 2366 N N . TRP A 1 302 ? -1.936 -0.750 15.350 1.00 85.81 302 TRP A N 1
ATOM 2367 C CA . TRP A 1 302 ? -2.501 -2.033 15.752 1.00 85.81 302 TRP A CA 1
ATOM 2368 C C . TRP A 1 302 ? -1.525 -3.185 15.514 1.00 85.81 302 TRP A C 1
ATOM 2370 O O . TRP A 1 302 ? -0.764 -3.161 14.541 1.00 85.81 302 TRP A O 1
ATOM 2380 N N . SER A 1 303 ? -1.598 -4.215 16.358 1.00 82.69 303 SER A N 1
ATOM 2381 C CA . SER A 1 303 ? -1.000 -5.515 16.063 1.00 82.69 303 SER A CA 1
ATOM 2382 C C . SER A 1 303 ? -1.760 -6.227 14.939 1.00 82.69 303 SER A C 1
ATOM 2384 O O . SER A 1 303 ? -2.963 -5.999 14.786 1.00 82.69 303 SER A O 1
ATOM 2386 N N . PRO A 1 304 ? -1.109 -7.112 14.158 1.00 76.94 304 PRO A N 1
ATOM 2387 C CA . PRO A 1 304 ? -1.758 -7.796 13.034 1.00 76.94 304 PRO A CA 1
ATOM 2388 C C . PRO A 1 304 ? -2.931 -8.666 13.491 1.00 76.94 304 PRO A C 1
ATOM 2390 O O . PRO A 1 304 ? -3.968 -8.725 12.843 1.00 76.94 304 PRO A O 1
ATOM 2393 N N . ASP A 1 305 ? -2.789 -9.304 14.654 1.00 80.44 305 ASP A N 1
ATOM 2394 C CA . ASP A 1 305 ? -3.817 -10.149 15.266 1.00 80.44 305 ASP A CA 1
ATOM 2395 C C . ASP A 1 305 ? -4.924 -9.351 15.979 1.00 80.44 305 ASP A C 1
ATOM 2397 O O . ASP A 1 305 ? -5.810 -9.939 16.597 1.00 80.44 305 ASP A O 1
ATOM 2401 N N . SER A 1 306 ? -4.880 -8.013 15.913 1.00 86.50 306 SER A N 1
ATOM 2402 C CA . SER A 1 306 ? -5.874 -7.111 16.507 1.00 86.50 306 SER A CA 1
ATOM 2403 C C . SER A 1 306 ? -6.047 -7.253 18.026 1.00 86.50 306 SER A C 1
ATOM 2405 O O . SER A 1 306 ? -7.090 -6.868 18.575 1.00 86.50 306 SER A O 1
ATOM 2407 N N . SER A 1 307 ? -5.050 -7.825 18.710 1.00 88.69 307 SER A N 1
ATOM 2408 C CA . SER A 1 307 ? -5.066 -8.083 20.153 1.00 88.69 307 SER A CA 1
ATOM 2409 C C . SER A 1 307 ? -4.400 -6.981 20.982 1.00 88.69 307 SER A C 1
ATOM 2411 O O . SER A 1 307 ? -4.680 -6.863 22.180 1.00 88.69 307 SER A O 1
ATOM 2413 N N . SER A 1 308 ? -3.567 -6.142 20.364 1.00 90.25 308 SER A N 1
ATOM 2414 C CA . SER A 1 308 ? -2.855 -5.068 21.045 1.00 90.25 308 SER A CA 1
ATOM 2415 C C . SER A 1 308 ? -2.703 -3.808 20.190 1.00 90.25 308 SER A C 1
ATOM 2417 O O . SER A 1 308 ? -2.904 -3.805 18.971 1.00 90.25 308 SER A O 1
ATOM 2419 N N . LEU A 1 309 ? -2.379 -2.703 20.862 1.00 89.25 309 LEU A N 1
ATOM 2420 C CA . LEU A 1 309 ? -2.133 -1.402 20.247 1.00 89.25 309 LEU A CA 1
ATOM 2421 C C . LEU A 1 309 ? -0.792 -0.853 20.737 1.00 89.25 309 LEU A C 1
ATOM 2423 O O . LEU A 1 309 ? -0.593 -0.663 21.939 1.00 89.25 309 LEU A O 1
ATOM 2427 N N . VAL A 1 310 ? 0.118 -0.578 19.809 1.00 88.31 310 VAL A N 1
ATOM 2428 C CA . VAL A 1 310 ? 1.328 0.197 20.072 1.00 88.31 310 VAL A CA 1
ATOM 2429 C C . VAL A 1 310 ? 0.969 1.674 20.023 1.00 88.31 310 VAL A C 1
ATOM 2431 O O . VAL A 1 310 ? 0.387 2.147 19.049 1.00 88.31 310 VAL A O 1
ATOM 2434 N N . ILE A 1 311 ? 1.314 2.404 21.075 1.00 86.44 311 ILE A N 1
ATOM 2435 C CA . ILE A 1 311 ? 1.030 3.828 21.233 1.00 86.44 311 ILE A CA 1
ATOM 2436 C C . ILE A 1 311 ? 2.355 4.533 21.478 1.00 86.44 311 ILE A C 1
ATOM 2438 O O . ILE A 1 311 ? 3.058 4.219 22.440 1.00 86.44 311 ILE A O 1
ATOM 2442 N N . THR A 1 312 ? 2.694 5.492 20.627 1.00 83.38 312 THR A N 1
ATOM 2443 C CA . THR A 1 312 ? 3.855 6.357 20.829 1.00 83.38 312 THR A CA 1
ATOM 2444 C C . THR A 1 312 ? 3.394 7.661 21.452 1.00 83.38 312 THR A C 1
ATOM 2446 O O . THR A 1 312 ? 2.483 8.318 20.942 1.00 83.38 312 THR A O 1
ATOM 2449 N N . GLY A 1 313 ? 4.026 8.042 22.556 1.00 76.56 313 GLY A N 1
ATOM 2450 C CA . GLY A 1 313 ? 3.769 9.325 23.186 1.00 76.56 313 GLY A CA 1
ATOM 2451 C C . GLY A 1 313 ? 4.576 9.550 24.453 1.00 76.56 313 GLY A C 1
ATOM 2452 O O . GLY A 1 313 ? 5.447 8.755 24.812 1.00 76.56 313 GLY A O 1
ATOM 2453 N N . LYS A 1 314 ? 4.285 10.640 25.158 1.00 73.31 314 LYS A N 1
ATOM 2454 C CA . LYS A 1 314 ? 4.881 10.930 26.467 1.00 73.31 314 LYS A CA 1
ATOM 2455 C C . LYS A 1 314 ? 3.972 10.405 27.583 1.00 73.31 314 LYS A C 1
ATOM 2457 O O . LYS A 1 314 ? 2.780 10.158 27.412 1.00 73.31 31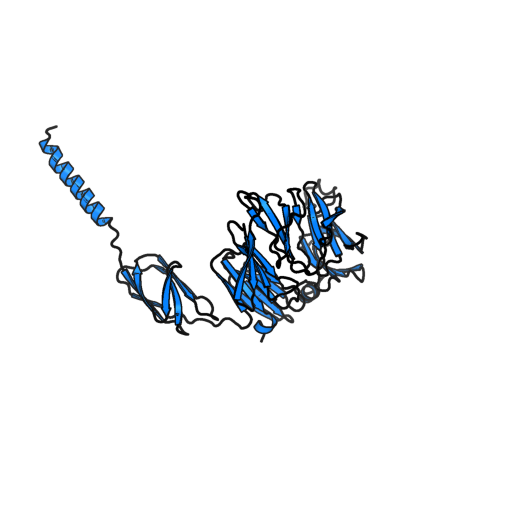4 LYS A O 1
ATOM 2462 N N . LYS A 1 315 ? 4.555 10.167 28.754 1.00 62.31 315 LYS A N 1
ATOM 2463 C CA . LYS A 1 315 ? 3.794 9.910 29.981 1.00 62.31 315 LYS A CA 1
ATOM 2464 C C . LYS A 1 315 ? 4.270 10.896 31.031 1.00 62.31 315 LYS A C 1
ATOM 2466 O O . LYS A 1 315 ? 5.460 11.191 31.095 1.00 62.31 315 LYS A O 1
ATOM 2471 N N . GLU A 1 316 ? 3.326 11.364 31.837 1.00 54.97 316 GLU A N 1
ATOM 2472 C CA . GLU A 1 316 ? 3.441 12.396 32.879 1.00 54.97 316 GLU A CA 1
ATOM 2473 C C . GLU A 1 316 ? 4.714 12.308 33.748 1.00 54.97 316 GLU A C 1
ATOM 2475 O O . GLU A 1 316 ? 5.217 13.314 34.234 1.00 54.97 316 GLU A O 1
ATOM 2480 N N . THR A 1 317 ? 5.276 11.108 33.912 1.00 53.75 317 THR A N 1
ATOM 2481 C CA . THR A 1 317 ? 6.426 10.829 34.779 1.00 53.75 317 THR A CA 1
ATOM 2482 C C . THR A 1 317 ? 7.803 10.896 34.099 1.00 53.75 317 THR A C 1
ATOM 2484 O O . THR A 1 317 ? 8.797 10.635 34.774 1.00 53.75 317 THR A O 1
ATOM 2487 N N . ASN A 1 318 ? 7.911 11.199 32.797 1.00 50.69 318 ASN A N 1
ATOM 2488 C CA . ASN A 1 318 ? 9.184 11.149 32.059 1.00 50.69 318 ASN A CA 1
ATOM 2489 C C . ASN A 1 318 ? 9.531 12.455 31.326 1.00 50.69 318 ASN A C 1
ATOM 2491 O O . ASN A 1 318 ? 8.922 12.807 30.323 1.00 50.69 318 ASN A O 1
ATOM 2495 N N . ASN A 1 319 ? 10.628 13.096 31.746 1.00 53.25 319 ASN A N 1
ATOM 2496 C CA . ASN A 1 319 ? 11.241 14.245 31.057 1.00 53.25 319 ASN A CA 1
ATOM 2497 C C . ASN A 1 319 ? 12.126 13.850 29.852 1.00 53.25 319 ASN A C 1
ATOM 2499 O O . ASN A 1 319 ? 12.787 14.705 29.264 1.00 53.25 319 ASN A O 1
ATOM 2503 N N . LYS A 1 320 ? 12.198 12.560 29.495 1.00 55.06 320 LYS A N 1
ATOM 2504 C CA . LYS A 1 320 ? 13.051 12.038 28.414 1.00 55.06 320 LYS A CA 1
ATOM 2505 C C . LYS A 1 320 ? 12.209 11.462 27.280 1.00 55.06 320 LYS A C 1
ATOM 2507 O O . LYS A 1 320 ? 11.891 10.281 27.319 1.00 55.06 320 LYS A O 1
ATOM 2512 N N . GLY A 1 321 ? 11.942 12.289 26.269 1.00 65.81 321 GLY A N 1
ATOM 2513 C CA . GLY A 1 321 ? 11.425 11.868 24.962 1.00 65.81 321 GLY A CA 1
ATOM 2514 C C . GLY A 1 321 ? 10.107 11.087 24.988 1.00 65.81 321 GLY A C 1
ATOM 2515 O O . GLY A 1 321 ? 9.502 10.862 26.034 1.00 65.81 321 GLY A O 1
ATOM 2516 N N . SER A 1 322 ? 9.651 10.695 23.805 1.00 73.19 322 SER A N 1
ATOM 2517 C CA . SER A 1 322 ? 8.460 9.863 23.640 1.00 73.19 322 SER A CA 1
ATOM 2518 C C . SER A 1 322 ? 8.836 8.388 23.755 1.00 73.19 322 SER A C 1
ATOM 2520 O O . SER A 1 322 ? 9.898 7.961 23.297 1.00 73.19 322 SER A O 1
ATOM 2522 N N . LEU A 1 323 ? 7.984 7.614 24.420 1.00 81.19 323 LEU A N 1
ATOM 2523 C CA . LEU A 1 323 ? 8.119 6.174 24.603 1.00 81.19 323 LEU A CA 1
ATOM 2524 C C . LEU A 1 323 ? 7.075 5.434 23.771 1.00 81.19 323 LEU A C 1
ATOM 2526 O O . LEU A 1 323 ? 6.036 5.984 23.412 1.00 81.19 323 LEU A O 1
ATOM 2530 N N . ASN A 1 324 ? 7.350 4.156 23.520 1.00 85.06 324 ASN A N 1
ATOM 2531 C CA . ASN A 1 324 ? 6.389 3.233 22.936 1.00 85.06 324 ASN A CA 1
ATOM 2532 C C . ASN A 1 324 ? 5.745 2.408 24.050 1.00 85.06 324 ASN A C 1
ATOM 2534 O O . ASN A 1 324 ? 6.434 1.731 24.816 1.00 85.06 324 ASN A O 1
ATOM 2538 N N . PHE A 1 325 ? 4.424 2.455 24.120 1.00 86.44 325 PHE A N 1
ATOM 2539 C CA . PHE A 1 325 ? 3.599 1.653 25.009 1.00 86.44 325 PHE A CA 1
ATOM 2540 C C . PHE A 1 325 ? 2.889 0.576 24.201 1.00 86.44 325 PHE A C 1
ATOM 2542 O O . PHE A 1 325 ? 2.511 0.805 23.059 1.00 86.44 325 PHE A O 1
ATOM 2549 N N . ILE A 1 326 ? 2.695 -0.589 24.802 1.00 89.31 326 ILE A N 1
ATOM 2550 C CA . ILE A 1 326 ? 1.872 -1.667 24.263 1.00 89.31 326 ILE A CA 1
ATOM 2551 C C . ILE A 1 326 ? 0.671 -1.790 25.186 1.00 89.31 326 ILE A C 1
ATOM 2553 O O . ILE A 1 326 ? 0.835 -2.062 26.376 1.00 89.31 326 ILE A O 1
ATOM 2557 N N . LEU A 1 327 ? -0.517 -1.569 24.636 1.00 91.00 327 LEU A N 1
ATOM 2558 C CA . LEU A 1 327 ? -1.790 -1.853 25.279 1.00 91.00 327 LEU A CA 1
ATOM 2559 C C . LEU A 1 327 ? -2.242 -3.255 24.861 1.00 91.00 327 LEU A C 1
ATOM 2561 O O . LEU A 1 327 ? -2.628 -3.455 23.712 1.00 91.00 327 LEU A O 1
ATOM 2565 N N . ASP A 1 328 ? -2.206 -4.213 25.784 1.00 90.50 328 ASP A N 1
ATOM 2566 C CA . ASP A 1 328 ? -2.777 -5.552 25.601 1.00 90.50 328 ASP A CA 1
ATOM 2567 C C . ASP A 1 328 ? -4.279 -5.481 25.902 1.00 90.50 328 ASP A C 1
ATOM 2569 O O . ASP A 1 328 ? -4.686 -5.245 27.045 1.00 90.50 328 ASP A O 1
ATOM 2573 N N . LEU A 1 329 ? -5.127 -5.662 24.887 1.00 90.06 329 LEU A N 1
ATOM 2574 C CA . LEU A 1 329 ? -6.576 -5.518 25.051 1.00 90.06 329 LEU A CA 1
ATOM 2575 C C . LEU A 1 329 ? -7.213 -6.688 25.799 1.00 90.06 329 LEU A C 1
ATOM 2577 O O . LEU A 1 329 ? -8.260 -6.509 26.423 1.00 90.06 329 LEU A O 1
ATOM 2581 N N . LYS A 1 330 ? -6.592 -7.872 25.766 1.00 87.31 330 LYS A N 1
ATOM 2582 C CA . LYS A 1 330 ? -7.095 -9.058 26.466 1.00 87.31 330 LYS A CA 1
ATOM 2583 C C . LYS A 1 330 ? -6.849 -8.943 27.965 1.00 87.31 330 LYS A C 1
ATOM 2585 O O . LYS A 1 330 ? -7.734 -9.266 28.754 1.00 87.31 330 LYS A O 1
ATOM 2590 N N . LYS A 1 331 ? -5.662 -8.476 28.352 1.00 87.44 331 LYS A N 1
ATOM 2591 C CA . LYS A 1 331 ? -5.303 -8.226 29.756 1.00 87.44 331 LYS A CA 1
ATOM 2592 C C . LYS A 1 331 ? -5.807 -6.881 30.263 1.00 87.44 331 LYS A C 1
ATOM 2594 O O . LYS A 1 331 ? -5.933 -6.706 31.468 1.00 87.44 331 LYS A O 1
ATOM 2599 N N . LYS A 1 332 ? -6.116 -5.951 29.354 1.00 86.06 332 LYS A N 1
ATOM 2600 C CA . LYS A 1 332 ? -6.402 -4.539 29.654 1.00 86.06 332 LYS A CA 1
ATOM 2601 C C . LYS A 1 332 ? -5.245 -3.859 30.394 1.00 86.06 332 LYS A C 1
ATOM 2603 O O . LYS A 1 332 ? -5.460 -2.965 31.206 1.00 86.06 332 LYS A O 1
ATOM 2608 N N . GLU A 1 333 ? -4.023 -4.281 30.090 1.00 87.38 333 GLU A N 1
ATOM 2609 C CA . GLU A 1 333 ? -2.796 -3.810 30.726 1.00 87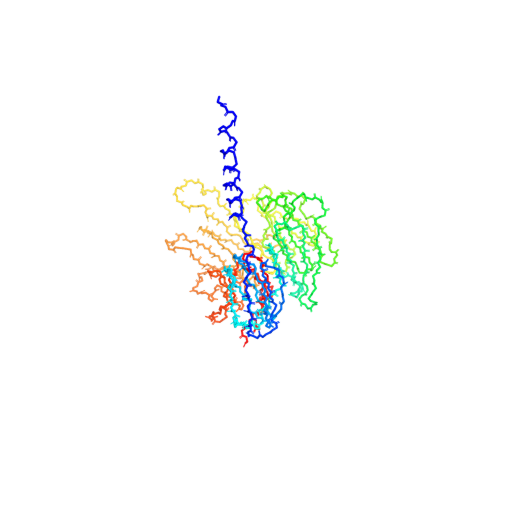.38 333 GLU A CA 1
ATOM 2610 C C . GLU A 1 333 ? -1.928 -3.052 29.727 1.00 87.38 333 GLU A C 1
ATOM 2612 O O . GLU A 1 333 ? -1.956 -3.314 28.524 1.00 87.38 333 GLU A O 1
ATOM 2617 N N . MET A 1 334 ? -1.128 -2.123 30.246 1.00 85.69 334 MET A N 1
ATOM 2618 C CA . MET A 1 334 ? -0.191 -1.340 29.456 1.00 85.69 334 MET A CA 1
ATOM 2619 C C . MET A 1 334 ? 1.235 -1.564 29.951 1.00 85.69 334 MET A C 1
ATOM 2621 O O . MET A 1 334 ? 1.520 -1.431 31.142 1.00 85.69 334 MET A O 1
ATOM 2625 N N . SER A 1 335 ? 2.140 -1.843 29.021 1.00 87.00 335 SER A N 1
ATOM 2626 C CA . SER A 1 335 ? 3.570 -2.025 29.280 1.00 87.00 335 SER A CA 1
ATOM 2627 C C . SER A 1 335 ? 4.414 -1.150 28.362 1.00 87.00 335 SER A C 1
ATOM 2629 O O . SER A 1 335 ? 3.976 -0.778 27.278 1.00 87.00 335 SER A O 1
ATOM 2631 N N . ILE A 1 336 ? 5.644 -0.839 28.766 1.00 85.44 336 ILE A N 1
ATOM 2632 C CA . ILE A 1 336 ? 6.615 -0.162 27.896 1.00 85.44 336 ILE A CA 1
ATOM 2633 C C . ILE A 1 336 ? 7.209 -1.197 26.929 1.00 85.44 336 ILE A C 1
ATOM 2635 O O . ILE A 1 336 ? 7.590 -2.287 27.355 1.00 85.44 336 ILE A O 1
ATOM 2639 N N . ALA A 1 337 ? 7.294 -0.865 25.639 1.00 82.31 337 ALA A N 1
ATOM 2640 C CA . ALA A 1 337 ? 8.026 -1.665 24.661 1.00 82.31 337 ALA A CA 1
ATOM 2641 C C . ALA A 1 337 ? 9.534 -1.483 24.884 1.00 82.31 337 ALA A C 1
ATOM 2643 O O . ALA A 1 337 ? 10.059 -0.378 24.740 1.00 82.31 337 ALA A O 1
ATOM 2644 N N . ASN A 1 338 ? 10.233 -2.563 25.238 1.00 79.88 338 ASN A N 1
ATOM 2645 C CA . ASN A 1 338 ? 11.639 -2.505 25.653 1.00 79.88 338 ASN A CA 1
ATOM 2646 C C . ASN A 1 338 ? 12.615 -2.774 24.500 1.00 79.88 338 ASN A C 1
ATOM 2648 O O . ASN A 1 338 ? 13.815 -2.541 24.635 1.00 79.88 338 ASN A O 1
ATOM 2652 N N . SER A 1 339 ? 12.118 -3.267 23.365 1.00 71.50 339 SER A N 1
ATOM 2653 C CA . SER A 1 339 ? 12.917 -3.581 22.185 1.00 71.50 339 SER A CA 1
ATOM 2654 C C . SER A 1 339 ? 12.148 -3.331 20.888 1.00 71.50 339 SER A C 1
ATOM 2656 O O . SER A 1 339 ? 10.917 -3.326 20.857 1.00 71.50 339 SER A O 1
ATOM 2658 N N . THR A 1 340 ? 12.872 -3.209 19.773 1.00 66.81 340 THR A N 1
ATOM 2659 C CA . THR A 1 340 ? 12.264 -3.205 18.433 1.00 66.81 340 THR A CA 1
ATOM 2660 C C . THR A 1 340 ? 11.462 -4.483 18.183 1.00 66.81 340 THR A C 1
ATOM 2662 O O . THR A 1 340 ? 10.413 -4.419 17.555 1.00 66.81 340 THR A O 1
ATOM 2665 N N . SER A 1 341 ? 11.888 -5.629 18.730 1.00 65.62 341 SER A N 1
ATOM 2666 C CA . SER A 1 341 ? 11.161 -6.899 18.598 1.00 65.62 341 SER A CA 1
ATOM 2667 C C . SER A 1 341 ? 9.779 -6.884 19.258 1.00 65.62 341 SER A C 1
ATOM 2669 O O . SER A 1 341 ? 8.847 -7.489 18.729 1.00 65.62 341 SER A O 1
ATOM 2671 N N . ASP A 1 342 ? 9.619 -6.136 20.355 1.00 63.34 342 ASP A N 1
ATOM 2672 C CA . ASP A 1 342 ? 8.322 -5.963 21.016 1.00 63.34 342 ASP A CA 1
ATOM 2673 C C . ASP A 1 342 ? 7.378 -5.130 20.147 1.00 63.34 342 ASP A C 1
ATOM 2675 O O . ASP A 1 342 ? 6.194 -5.442 20.047 1.00 63.34 342 ASP A O 1
ATOM 2679 N N . ILE A 1 343 ? 7.912 -4.115 19.462 1.00 67.25 343 ILE A N 1
ATOM 2680 C CA . ILE A 1 343 ? 7.153 -3.302 18.507 1.00 67.25 343 ILE A CA 1
ATOM 2681 C C . ILE A 1 343 ? 6.744 -4.155 17.299 1.00 67.25 343 ILE A C 1
ATOM 2683 O O . ILE A 1 343 ? 5.584 -4.113 16.909 1.00 67.25 343 ILE A O 1
ATOM 2687 N N . MET A 1 344 ? 7.653 -4.969 16.743 1.00 64.94 344 MET A N 1
ATOM 2688 C CA . MET A 1 344 ? 7.367 -5.828 15.579 1.00 64.94 344 MET A CA 1
ATOM 2689 C C . MET A 1 344 ? 6.225 -6.809 15.843 1.00 64.94 344 MET A C 1
ATOM 2691 O O . MET A 1 344 ? 5.274 -6.866 15.072 1.00 64.94 344 MET A O 1
ATOM 2695 N N . LYS A 1 345 ? 6.278 -7.532 16.970 1.00 56.84 345 LYS A N 1
ATOM 2696 C CA . LYS A 1 345 ? 5.226 -8.490 17.357 1.00 56.84 345 LYS A CA 1
ATOM 2697 C C . LYS A 1 345 ? 3.851 -7.841 17.509 1.00 56.84 345 LYS A C 1
ATOM 2699 O O . LYS A 1 345 ? 2.843 -8.519 17.357 1.00 56.84 345 LYS A O 1
ATOM 2704 N N . ASN A 1 346 ? 3.820 -6.549 17.821 1.00 57.00 346 ASN A N 1
ATOM 2705 C CA . ASN A 1 346 ? 2.602 -5.794 18.090 1.00 57.00 346 ASN A CA 1
ATOM 2706 C C . ASN A 1 346 ? 2.318 -4.737 17.003 1.00 57.00 346 ASN A C 1
ATOM 2708 O O . ASN A 1 346 ? 1.539 -3.818 17.229 1.00 57.00 346 ASN A O 1
ATOM 2712 N N . SER A 1 347 ? 2.924 -4.868 15.819 1.00 59.91 347 SER A N 1
ATOM 2713 C CA . SER A 1 347 ? 2.736 -3.991 14.656 1.00 59.91 347 SER A CA 1
ATOM 2714 C C . SER A 1 347 ? 2.165 -4.789 13.493 1.00 59.91 347 SER A C 1
ATOM 2716 O O . SER A 1 347 ? 2.627 -5.900 13.252 1.00 59.91 347 SER A O 1
ATOM 2718 N N . LYS A 1 348 ? 1.225 -4.202 12.739 1.00 58.75 348 LYS A N 1
ATOM 2719 C CA . LYS A 1 348 ? 0.504 -4.765 11.575 1.00 58.75 348 LYS A CA 1
ATOM 2720 C C . LYS A 1 348 ? 1.367 -5.545 10.562 1.00 58.75 348 LYS A C 1
ATOM 2722 O O . LYS A 1 348 ? 0.858 -6.406 9.863 1.00 58.75 348 LYS A O 1
ATOM 2727 N N . THR A 1 349 ? 2.673 -5.299 10.515 1.00 59.22 349 THR A N 1
ATOM 2728 C CA . THR A 1 349 ? 3.634 -5.979 9.631 1.00 59.22 349 THR A CA 1
ATOM 2729 C C . THR A 1 349 ? 4.000 -7.418 10.063 1.00 59.22 349 THR A C 1
ATOM 2731 O O . THR A 1 349 ? 4.509 -8.198 9.258 1.00 59.22 349 THR A O 1
ATOM 2734 N N . GLY A 1 350 ? 3.728 -7.804 11.317 1.00 67.00 350 GLY A N 1
ATOM 2735 C CA . GLY A 1 350 ? 3.836 -9.182 11.810 1.00 67.00 350 GLY A CA 1
ATOM 2736 C C . GLY A 1 350 ? 5.253 -9.765 11.800 1.00 67.00 350 GLY A C 1
ATOM 2737 O O . GLY A 1 350 ? 6.112 -9.345 12.573 1.00 67.00 350 GLY A O 1
ATOM 2738 N N . LYS A 1 351 ? 5.480 -10.792 10.962 1.00 73.69 351 LYS A N 1
ATOM 2739 C CA . LYS A 1 351 ? 6.760 -11.532 10.828 1.00 73.69 351 LYS A CA 1
ATOM 2740 C C . LYS A 1 351 ? 7.904 -10.649 10.326 1.00 73.69 351 LYS A C 1
ATOM 2742 O O . LYS A 1 351 ? 9.073 -10.953 10.566 1.00 73.69 351 LYS A O 1
ATOM 2747 N N . TYR A 1 352 ? 7.555 -9.584 9.620 1.00 82.88 352 TYR A N 1
ATOM 2748 C CA . TYR A 1 352 ? 8.486 -8.650 9.021 1.00 82.88 352 TYR A CA 1
ATOM 2749 C C . TYR A 1 352 ? 8.327 -7.280 9.660 1.00 82.88 352 TYR A C 1
ATOM 2751 O O . TYR A 1 352 ? 7.247 -6.907 10.114 1.00 82.88 352 TYR A O 1
ATOM 2759 N N . LEU A 1 353 ? 9.398 -6.499 9.656 1.00 81.69 353 LEU A N 1
ATOM 2760 C CA . LEU A 1 353 ? 9.319 -5.060 9.864 1.00 81.69 353 LEU A CA 1
ATOM 2761 C C . LEU A 1 353 ? 9.922 -4.372 8.662 1.00 81.69 353 LEU A C 1
ATOM 2763 O O . LEU A 1 353 ? 11.112 -4.520 8.391 1.00 81.69 353 LEU A O 1
ATOM 2767 N N . ILE A 1 354 ? 9.087 -3.607 7.974 1.00 84.75 354 ILE A N 1
ATOM 2768 C CA . ILE A 1 354 ? 9.529 -2.729 6.907 1.00 84.75 354 ILE A CA 1
ATOM 2769 C C . ILE A 1 354 ? 9.651 -1.316 7.460 1.00 84.75 354 ILE A C 1
ATOM 2771 O O . ILE A 1 354 ? 8.809 -0.851 8.232 1.00 84.75 354 ILE A O 1
ATOM 2775 N N . LYS A 1 355 ? 10.742 -0.645 7.103 1.00 86.50 355 LYS A N 1
ATOM 2776 C CA . LYS A 1 355 ? 10.983 0.749 7.457 1.00 86.50 355 LYS A CA 1
ATOM 2777 C C . LYS A 1 355 ? 11.709 1.455 6.329 1.00 86.50 355 LYS A C 1
ATOM 2779 O O . LYS A 1 355 ? 12.696 0.938 5.820 1.00 86.50 355 LYS A O 1
ATOM 2784 N N . ILE A 1 356 ? 11.306 2.688 6.050 1.00 85.62 356 ILE A N 1
ATOM 2785 C CA . ILE A 1 356 ? 12.079 3.604 5.216 1.00 85.62 356 ILE A CA 1
ATOM 2786 C C . ILE A 1 356 ? 12.955 4.483 6.119 1.00 85.62 356 ILE A C 1
ATOM 2788 O O . ILE A 1 356 ? 12.497 5.040 7.122 1.00 85.62 356 ILE A O 1
ATOM 2792 N N . LYS A 1 357 ? 14.251 4.578 5.811 1.00 87.31 357 LYS A N 1
ATOM 2793 C CA . LYS A 1 357 ? 15.195 5.493 6.471 1.00 87.31 357 LYS A CA 1
ATOM 2794 C C . LYS A 1 357 ? 16.128 6.080 5.422 1.00 87.31 357 LYS A C 1
ATOM 2796 O O . LYS A 1 357 ? 16.777 5.335 4.702 1.00 87.31 357 LYS A O 1
ATOM 2801 N N . ASN A 1 358 ? 16.228 7.409 5.375 1.00 88.62 358 ASN A N 1
ATOM 2802 C CA . ASN A 1 358 ? 17.049 8.131 4.395 1.00 88.62 358 ASN A CA 1
ATOM 2803 C C . ASN A 1 358 ? 16.737 7.710 2.945 1.00 88.62 358 ASN A C 1
ATOM 2805 O O . ASN A 1 358 ? 17.656 7.446 2.178 1.00 88.62 358 ASN A O 1
ATOM 2809 N N . ARG A 1 359 ? 15.443 7.601 2.602 1.00 89.38 359 ARG A N 1
ATOM 2810 C CA . ARG A 1 359 ? 14.948 7.122 1.297 1.00 89.38 359 ARG A CA 1
ATOM 2811 C C . ARG A 1 359 ? 15.380 5.695 0.928 1.00 89.38 359 ARG A C 1
ATOM 2813 O O . ARG A 1 359 ? 15.343 5.326 -0.235 1.00 89.38 359 ARG A O 1
ATOM 2820 N N . LYS A 1 360 ? 15.805 4.882 1.896 1.00 90.62 360 LYS A N 1
ATOM 2821 C CA . LYS A 1 360 ? 16.113 3.463 1.692 1.00 90.62 360 LYS A CA 1
ATOM 2822 C C . LYS A 1 360 ? 15.101 2.602 2.422 1.00 90.62 360 LYS A C 1
ATOM 2824 O O . LYS A 1 360 ? 14.844 2.834 3.607 1.00 90.62 360 LYS A O 1
ATOM 2829 N N . LEU A 1 361 ? 14.548 1.616 1.730 1.00 92.31 361 LEU A N 1
ATOM 2830 C CA . LEU A 1 361 ? 13.664 0.614 2.301 1.00 92.31 361 LEU A CA 1
ATOM 2831 C C . LEU A 1 361 ? 14.489 -0.483 2.968 1.00 92.31 361 LEU A C 1
ATOM 2833 O O . LEU A 1 361 ? 15.394 -1.057 2.363 1.00 92.31 361 LEU A O 1
ATOM 2837 N N . PHE A 1 362 ? 14.130 -0.811 4.200 1.00 91.12 362 PHE A N 1
ATOM 2838 C CA . PHE A 1 362 ? 14.725 -1.895 4.957 1.00 91.12 362 PHE A CA 1
ATOM 2839 C C . PHE A 1 362 ? 13.667 -2.909 5.358 1.00 91.12 362 PHE A C 1
ATOM 2841 O O . PHE A 1 362 ? 12.647 -2.537 5.934 1.00 91.12 362 PHE A O 1
ATOM 2848 N N . LEU A 1 363 ? 13.959 -4.183 5.123 1.00 90.94 363 LEU A N 1
ATOM 2849 C CA . LEU A 1 363 ? 13.187 -5.327 5.589 1.00 90.94 363 LEU A CA 1
ATOM 2850 C C . LEU A 1 363 ? 13.935 -5.973 6.751 1.00 90.94 363 LEU A C 1
ATOM 2852 O O . LEU A 1 363 ? 15.108 -6.306 6.630 1.00 90.94 363 LEU A O 1
ATOM 2856 N N . THR A 1 364 ? 13.272 -6.157 7.884 1.00 87.00 364 THR A N 1
ATOM 2857 C CA . THR A 1 364 ? 13.833 -6.839 9.053 1.00 87.00 364 THR A CA 1
ATOM 2858 C C . THR A 1 364 ? 13.072 -8.126 9.318 1.00 87.00 364 THR A C 1
ATOM 2860 O O . THR A 1 364 ? 11.841 -8.122 9.360 1.00 87.00 364 THR A O 1
ATOM 2863 N N . LYS A 1 365 ? 13.808 -9.213 9.545 1.00 85.06 365 LYS A N 1
ATOM 2864 C CA . LYS A 1 365 ? 13.287 -10.505 9.998 1.00 85.06 365 LYS A CA 1
ATOM 2865 C C . LYS A 1 365 ? 14.213 -11.044 11.083 1.00 85.06 365 LYS A C 1
ATOM 2867 O O . LYS A 1 365 ? 15.427 -11.018 10.912 1.00 85.06 365 LYS A O 1
ATOM 2872 N N . ASP A 1 366 ? 13.656 -11.499 12.203 1.00 82.31 366 ASP A N 1
ATOM 2873 C CA . ASP A 1 366 ? 14.421 -12.107 13.305 1.00 82.31 366 ASP A CA 1
ATOM 2874 C C . ASP A 1 366 ? 15.601 -11.237 13.802 1.00 82.31 366 ASP A C 1
ATOM 2876 O O . ASP A 1 366 ? 16.652 -11.734 14.193 1.00 82.31 366 ASP A O 1
ATOM 2880 N N . SER A 1 367 ? 15.416 -9.909 13.818 1.00 77.38 367 SER A N 1
ATOM 2881 C CA . SER A 1 367 ? 16.431 -8.886 14.163 1.00 77.38 367 SER A CA 1
ATOM 2882 C C . SER A 1 367 ? 17.569 -8.694 13.149 1.00 77.38 367 SER A C 1
ATOM 2884 O O . SER A 1 367 ? 18.459 -7.880 13.393 1.00 77.38 367 SER A O 1
ATOM 2886 N N 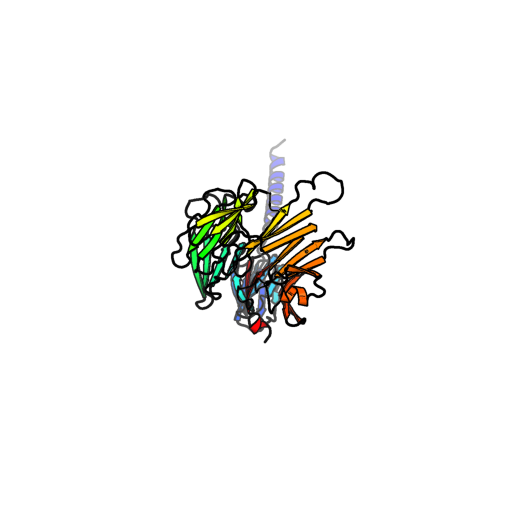. VAL A 1 368 ? 17.536 -9.381 12.006 1.00 82.56 368 VAL A N 1
ATOM 2887 C CA . VAL A 1 368 ? 18.449 -9.146 10.881 1.00 82.56 368 VAL A CA 1
ATOM 2888 C C . VAL A 1 368 ? 17.788 -8.185 9.900 1.00 82.56 368 VAL A C 1
ATOM 2890 O O . VAL A 1 368 ? 16.659 -8.415 9.469 1.00 82.56 368 VAL A O 1
ATOM 2893 N N . GLN A 1 369 ? 18.487 -7.100 9.570 1.00 89.25 369 GLN A N 1
ATOM 2894 C CA . GLN A 1 369 ? 18.007 -6.049 8.678 1.00 89.25 369 GLN A CA 1
ATOM 2895 C C . GLN A 1 369 ? 18.668 -6.171 7.302 1.00 89.25 369 GLN A C 1
ATOM 2897 O O . GLN A 1 369 ? 19.886 -6.302 7.197 1.00 89.25 369 GLN A O 1
ATOM 2902 N N . TYR A 1 370 ? 17.855 -6.076 6.256 1.00 90.00 370 TYR A N 1
ATOM 2903 C CA . TYR A 1 370 ? 18.245 -6.150 4.856 1.00 90.00 370 TYR A CA 1
ATOM 2904 C C . TYR A 1 370 ? 17.850 -4.846 4.169 1.00 90.00 370 TYR A C 1
ATOM 2906 O O . TYR A 1 370 ? 16.712 -4.399 4.296 1.00 90.00 370 TYR A O 1
ATOM 2914 N N . GLU A 1 371 ? 18.779 -4.231 3.443 1.00 91.94 371 GLU A N 1
ATOM 2915 C CA . GLU A 1 371 ? 18.458 -3.140 2.520 1.00 91.94 371 GLU A CA 1
ATOM 2916 C C . GLU A 1 371 ? 17.752 -3.728 1.292 1.00 91.94 371 GLU A C 1
ATOM 2918 O O . GLU A 1 371 ? 18.171 -4.776 0.784 1.00 91.94 371 GLU A O 1
ATOM 2923 N N . VAL A 1 372 ? 16.638 -3.119 0.885 1.00 91.50 372 VAL A N 1
ATOM 2924 C CA . VAL A 1 372 ? 15.743 -3.644 -0.158 1.00 91.50 372 VAL A CA 1
ATOM 2925 C C . VAL A 1 372 ? 15.752 -2.790 -1.407 1.00 91.50 372 VAL A C 1
ATOM 2927 O O . VAL A 1 372 ? 15.967 -3.313 -2.493 1.00 91.50 372 VAL A O 1
ATOM 2930 N N . LEU A 1 373 ? 15.481 -1.498 -1.251 1.00 90.38 373 LEU A N 1
ATOM 2931 C CA . LEU A 1 373 ? 15.264 -0.598 -2.371 1.00 90.38 373 LEU A CA 1
ATOM 2932 C C . LEU A 1 373 ? 15.744 0.803 -2.006 1.00 90.38 373 LEU A C 1
ATOM 2934 O O . LEU A 1 373 ? 15.419 1.315 -0.931 1.00 90.38 373 LEU A O 1
ATOM 2938 N N . ASP A 1 374 ? 16.494 1.419 -2.912 1.00 90.12 374 ASP A N 1
ATOM 2939 C CA . ASP A 1 374 ? 16.871 2.826 -2.826 1.00 90.12 374 ASP A CA 1
ATOM 2940 C C . ASP A 1 374 ? 15.769 3.733 -3.383 1.00 90.12 374 ASP A C 1
ATOM 2942 O O . ASP A 1 374 ? 14.973 3.342 -4.232 1.00 90.12 374 ASP A O 1
ATOM 2946 N N . ASN A 1 375 ? 15.753 4.985 -2.930 1.00 90.00 375 ASN A N 1
ATOM 2947 C CA . ASN A 1 375 ? 14.753 5.994 -3.281 1.00 90.00 375 ASN A CA 1
ATOM 2948 C C . ASN A 1 375 ? 13.303 5.629 -2.931 1.00 90.00 375 ASN A C 1
ATOM 2950 O O . ASN A 1 375 ? 12.397 6.179 -3.549 1.00 90.00 375 ASN A O 1
ATOM 2954 N N . ALA A 1 376 ? 13.080 4.756 -1.950 1.00 89.81 376 ALA A N 1
ATOM 2955 C CA . ALA A 1 376 ? 11.747 4.458 -1.437 1.00 89.81 376 ALA A CA 1
ATOM 2956 C C . ALA A 1 376 ? 11.163 5.666 -0.686 1.00 89.81 376 ALA A C 1
ATOM 2958 O O . ALA A 1 376 ? 11.851 6.267 0.148 1.00 89.81 376 ALA A O 1
ATOM 2959 N N . GLU A 1 377 ? 9.902 5.983 -0.970 1.00 89.88 377 GLU A N 1
ATOM 2960 C CA . GLU A 1 377 ? 9.159 7.113 -0.398 1.00 89.88 377 GLU A CA 1
ATOM 2961 C C . GLU A 1 377 ? 8.152 6.625 0.642 1.00 89.88 377 GLU A C 1
ATOM 2963 O O . GLU A 1 377 ? 8.234 7.015 1.809 1.00 89.88 377 GLU A O 1
ATOM 2968 N N . ASP A 1 378 ? 7.273 5.705 0.241 1.00 87.75 378 ASP A N 1
ATOM 2969 C CA . ASP A 1 378 ? 6.271 5.093 1.106 1.00 87.75 378 ASP A CA 1
ATOM 2970 C C . ASP A 1 378 ? 6.103 3.594 0.811 1.00 87.75 378 ASP A C 1
ATOM 2972 O O . ASP A 1 378 ? 6.605 3.063 -0.185 1.00 87.75 378 ASP A O 1
ATOM 2976 N N . PHE A 1 379 ? 5.430 2.881 1.711 1.00 88.31 379 PHE A N 1
ATOM 2977 C CA . PHE A 1 379 ? 5.103 1.474 1.531 1.00 88.31 379 PHE A CA 1
ATOM 2978 C C . PHE A 1 379 ? 3.771 1.090 2.179 1.00 88.31 379 PHE A C 1
ATOM 2980 O O . PHE A 1 379 ? 3.372 1.609 3.221 1.00 88.31 379 PHE A O 1
ATOM 2987 N N . LEU A 1 380 ? 3.128 0.072 1.614 1.00 85.69 380 LEU A N 1
ATOM 2988 C CA . LEU A 1 380 ? 1.922 -0.546 2.152 1.00 85.69 380 LEU A CA 1
ATOM 2989 C C . LEU A 1 380 ? 2.092 -2.064 2.201 1.00 85.69 380 LEU A C 1
ATOM 2991 O O . LEU A 1 380 ? 2.358 -2.706 1.190 1.00 85.69 380 LEU A O 1
ATOM 2995 N N . MET A 1 381 ? 1.923 -2.651 3.386 1.00 84.75 381 MET A N 1
ATOM 2996 C CA . MET A 1 381 ? 1.908 -4.107 3.540 1.00 84.75 381 MET A CA 1
ATOM 2997 C C . MET A 1 381 ? 0.585 -4.693 3.048 1.00 84.75 381 MET A C 1
ATOM 2999 O O . MET A 1 381 ? -0.481 -4.148 3.330 1.00 84.75 381 MET A O 1
ATOM 3003 N N . SER A 1 382 ? 0.670 -5.842 2.385 1.00 82.75 382 SER A N 1
ATOM 3004 C CA . SER A 1 382 ? -0.473 -6.727 2.131 1.00 82.75 382 SER A CA 1
ATOM 3005 C C . SER A 1 382 ? -1.141 -7.176 3.440 1.00 82.75 382 SER A C 1
ATOM 3007 O O . SER A 1 382 ? -0.451 -7.285 4.462 1.00 82.75 382 SER A O 1
ATOM 3009 N N . PRO A 1 383 ? -2.450 -7.484 3.424 1.00 75.06 383 PRO A N 1
ATOM 3010 C CA . PRO A 1 383 ? -3.177 -8.033 4.573 1.00 75.06 383 PRO A CA 1
ATOM 3011 C C . PRO A 1 383 ? -2.519 -9.255 5.224 1.00 75.06 383 PRO A C 1
ATOM 3013 O O . PRO A 1 383 ? -2.461 -9.361 6.449 1.00 75.06 383 PRO A O 1
ATOM 3016 N N . SER A 1 384 ? -1.978 -10.169 4.419 1.00 76.94 384 SER A N 1
ATOM 3017 C CA . SER A 1 384 ? -1.254 -11.355 4.883 1.00 76.94 384 SER A CA 1
ATOM 3018 C C . SER A 1 384 ? 0.082 -11.024 5.554 1.00 76.94 384 SER A C 1
ATOM 3020 O O . SER A 1 384 ? 0.672 -11.870 6.233 1.00 76.94 384 SER A O 1
ATOM 3022 N N . GLY A 1 385 ? 0.594 -9.809 5.346 1.00 78.25 385 GLY A N 1
ATOM 3023 C CA . GLY A 1 385 ? 1.912 -9.369 5.785 1.00 78.25 385 GLY A CA 1
ATOM 3024 C C . GLY A 1 385 ? 3.063 -10.021 5.015 1.00 78.25 385 GLY A C 1
ATOM 3025 O O . GLY A 1 385 ? 4.215 -9.849 5.405 1.00 78.25 385 GLY A O 1
ATOM 3026 N N . GLY A 1 386 ? 2.794 -10.788 3.952 1.00 84.81 386 GLY A N 1
ATOM 3027 C CA . GLY A 1 386 ? 3.821 -11.475 3.159 1.00 84.81 386 GLY A CA 1
ATOM 3028 C C . GLY A 1 386 ? 4.433 -10.615 2.052 1.00 84.81 386 GLY A C 1
ATOM 3029 O O . GLY A 1 386 ? 5.591 -10.817 1.686 1.00 84.81 386 GLY A O 1
ATOM 3030 N N . ARG A 1 387 ? 3.669 -9.646 1.546 1.00 90.12 387 ARG A N 1
ATOM 3031 C CA . ARG A 1 387 ? 4.049 -8.742 0.454 1.00 90.12 387 ARG A CA 1
ATOM 3032 C C . ARG A 1 387 ? 3.936 -7.271 0.846 1.00 90.12 387 ARG A C 1
ATOM 3034 O O . ARG A 1 387 ? 3.189 -6.942 1.770 1.00 90.12 387 ARG A O 1
ATOM 3041 N N . ALA A 1 388 ? 4.622 -6.396 0.120 1.00 91.12 388 ALA A N 1
ATOM 3042 C CA . ALA A 1 388 ? 4.511 -4.948 0.251 1.00 91.12 388 ALA A CA 1
ATOM 3043 C C . ALA A 1 388 ? 4.484 -4.255 -1.116 1.00 91.12 388 ALA A C 1
ATOM 3045 O O . ALA A 1 388 ? 5.225 -4.643 -2.016 1.00 91.12 388 ALA A O 1
ATOM 3046 N N . LEU A 1 389 ? 3.662 -3.216 -1.245 1.00 91.56 389 LEU A N 1
ATOM 3047 C CA . LEU A 1 389 ? 3.775 -2.212 -2.300 1.00 91.56 389 LEU A CA 1
ATOM 3048 C C . LEU A 1 389 ? 4.690 -1.097 -1.820 1.00 91.56 389 LEU A C 1
ATOM 3050 O O . LEU A 1 389 ? 4.611 -0.712 -0.655 1.00 91.56 389 LEU A O 1
ATOM 3054 N N . ILE A 1 390 ? 5.555 -0.593 -2.691 1.00 92.00 390 ILE A N 1
ATOM 3055 C CA . ILE A 1 390 ? 6.521 0.457 -2.363 1.00 92.00 390 ILE A CA 1
ATOM 3056 C C . ILE A 1 390 ? 6.488 1.502 -3.471 1.00 92.00 390 ILE A C 1
ATOM 3058 O O . ILE A 1 390 ? 6.667 1.153 -4.640 1.00 92.00 390 ILE A O 1
ATOM 3062 N N . THR A 1 391 ? 6.290 2.768 -3.114 1.00 90.56 391 THR A N 1
ATOM 3063 C CA . THR A 1 391 ? 6.495 3.881 -4.047 1.00 90.56 391 THR A CA 1
ATOM 3064 C C . THR A 1 391 ? 7.944 4.349 -3.966 1.00 90.56 391 THR A C 1
ATOM 3066 O O . THR A 1 391 ? 8.550 4.376 -2.889 1.00 90.56 391 THR A O 1
ATOM 3069 N N . ALA A 1 392 ? 8.549 4.663 -5.111 1.00 87.50 392 ALA A N 1
ATOM 3070 C CA . ALA A 1 392 ? 9.949 5.073 -5.177 1.00 87.50 392 ALA A CA 1
ATOM 3071 C C . ALA A 1 392 ? 10.204 6.157 -6.233 1.00 87.50 392 ALA A C 1
ATOM 3073 O O . ALA A 1 392 ? 9.391 6.387 -7.127 1.00 87.50 392 ALA A O 1
ATOM 3074 N N . LYS A 1 393 ? 11.365 6.819 -6.121 1.00 83.94 393 LYS A N 1
ATOM 3075 C CA . LYS A 1 393 ? 11.850 7.881 -7.023 1.00 83.94 393 LYS A CA 1
ATOM 3076 C C . LYS A 1 393 ? 10.820 9.006 -7.227 1.00 83.94 393 LYS A C 1
ATOM 3078 O O . LYS A 1 393 ? 10.402 9.268 -8.355 1.00 83.94 393 LYS A O 1
ATOM 3083 N N . GLY A 1 394 ? 10.407 9.679 -6.149 1.00 78.19 394 GLY A N 1
ATOM 3084 C CA . GLY A 1 394 ? 9.381 10.728 -6.227 1.00 78.19 394 GLY A CA 1
ATOM 3085 C C . GLY A 1 394 ? 8.031 10.174 -6.686 1.00 78.19 394 GLY A C 1
ATOM 3086 O O . GLY A 1 394 ? 7.374 10.769 -7.536 1.00 78.19 394 GLY A O 1
ATOM 3087 N N . ASP A 1 395 ? 7.704 8.977 -6.194 1.00 77.56 395 ASP A N 1
ATOM 3088 C CA . ASP A 1 395 ? 6.496 8.204 -6.491 1.00 77.56 395 ASP A CA 1
ATOM 3089 C C . ASP A 1 395 ? 6.281 7.842 -7.972 1.00 77.56 395 ASP A C 1
ATOM 3091 O O . ASP A 1 395 ? 5.215 7.372 -8.349 1.00 77.56 395 ASP A O 1
ATOM 3095 N N . SER A 1 396 ? 7.288 8.008 -8.834 1.00 83.88 396 SER A N 1
ATOM 3096 C CA . SER A 1 396 ? 7.203 7.666 -10.265 1.00 83.88 396 SER A CA 1
ATOM 3097 C C . SER A 1 396 ? 7.309 6.164 -10.569 1.00 83.88 396 SER A C 1
ATOM 3099 O O . SER A 1 396 ? 7.139 5.746 -11.720 1.00 83.88 396 SER A O 1
ATOM 3101 N N . GLU A 1 397 ? 7.593 5.356 -9.547 1.00 88.56 397 GLU A N 1
ATOM 3102 C CA . GLU A 1 397 ? 7.694 3.903 -9.627 1.00 88.56 397 GLU A CA 1
ATOM 3103 C C . GLU A 1 397 ? 6.852 3.239 -8.536 1.00 88.56 397 GLU A C 1
ATOM 3105 O O . GLU A 1 397 ? 6.893 3.653 -7.375 1.00 88.56 397 GLU A O 1
ATOM 3110 N N . LEU A 1 398 ? 6.165 2.151 -8.900 1.00 90.19 398 LEU A N 1
ATOM 3111 C CA . LEU A 1 398 ? 5.512 1.242 -7.956 1.00 90.19 398 LEU A CA 1
ATOM 3112 C C . LEU A 1 398 ? 6.179 -0.127 -8.017 1.00 90.19 398 LEU A C 1
ATOM 3114 O O . LEU A 1 398 ? 6.268 -0.742 -9.083 1.00 90.19 398 LEU A O 1
ATOM 3118 N N . TRP A 1 399 ? 6.611 -0.615 -6.863 1.00 92.06 399 TRP A N 1
ATOM 3119 C CA . TRP A 1 399 ? 7.296 -1.889 -6.700 1.00 92.06 399 TRP A CA 1
ATOM 3120 C C . TRP A 1 399 ? 6.476 -2.844 -5.837 1.00 92.06 399 TRP A C 1
ATOM 3122 O O . TRP A 1 399 ? 5.867 -2.430 -4.853 1.00 92.06 399 TRP A O 1
ATOM 3132 N N . LEU A 1 400 ? 6.508 -4.130 -6.178 1.00 93.06 400 LEU A N 1
ATOM 3133 C CA . LEU A 1 400 ? 6.055 -5.234 -5.342 1.00 93.06 400 LEU A CA 1
ATOM 3134 C C . LEU A 1 400 ? 7.269 -5.904 -4.704 1.00 93.06 400 LEU A C 1
ATOM 3136 O O . LEU A 1 400 ? 8.193 -6.321 -5.399 1.00 93.06 400 LEU A O 1
ATOM 3140 N N . LEU A 1 401 ? 7.221 -6.073 -3.390 1.00 93.38 401 LEU A N 1
ATOM 3141 C CA . LEU A 1 401 ? 8.145 -6.900 -2.629 1.00 93.38 401 LEU A CA 1
ATOM 3142 C C . LEU A 1 401 ? 7.407 -8.116 -2.069 1.00 93.38 401 LEU A C 1
ATOM 3144 O O . LEU A 1 401 ? 6.548 -7.960 -1.208 1.00 93.38 401 LEU A O 1
ATOM 3148 N N . ASP A 1 402 ? 7.788 -9.322 -2.473 1.00 92.38 402 ASP A N 1
ATOM 3149 C CA . ASP A 1 402 ? 7.510 -10.562 -1.755 1.00 92.38 402 ASP A CA 1
ATOM 3150 C C . ASP A 1 402 ? 8.614 -10.810 -0.722 1.00 92.38 402 ASP A C 1
ATOM 3152 O O . ASP A 1 402 ? 9.765 -11.118 -1.047 1.00 92.38 402 ASP A O 1
ATOM 3156 N N . CYS A 1 403 ? 8.265 -10.665 0.556 1.00 90.69 403 CYS A N 1
ATOM 3157 C CA . CYS A 1 403 ? 9.232 -10.720 1.648 1.00 90.69 403 CYS A CA 1
ATOM 3158 C C . CYS A 1 403 ? 9.808 -12.126 1.854 1.00 90.69 403 CYS A C 1
ATOM 3160 O O . CYS A 1 403 ? 10.911 -12.260 2.385 1.00 90.69 403 CYS A O 1
ATOM 3162 N N . ASN A 1 404 ? 9.072 -13.185 1.494 1.00 88.06 404 ASN A N 1
ATOM 3163 C CA . ASN A 1 404 ? 9.581 -14.547 1.636 1.00 88.06 404 ASN A CA 1
ATOM 3164 C C . ASN A 1 404 ? 10.576 -14.866 0.526 1.00 88.06 404 ASN A C 1
ATOM 3166 O O . ASN A 1 404 ? 11.608 -15.466 0.813 1.00 88.06 404 ASN A O 1
ATOM 3170 N N . GLU A 1 405 ? 10.267 -14.487 -0.713 1.00 89.50 405 GLU A N 1
ATOM 3171 C CA . GLU A 1 405 ? 11.159 -14.730 -1.847 1.00 89.50 405 GLU A CA 1
ATOM 3172 C C . GLU A 1 405 ? 12.422 -13.870 -1.795 1.00 89.50 405 GLU A C 1
ATOM 3174 O O . GLU A 1 405 ? 13.491 -14.371 -2.120 1.00 89.50 405 GLU A O 1
ATOM 3179 N N . TYR A 1 406 ? 12.323 -12.627 -1.318 1.00 89.25 406 TYR A N 1
ATOM 3180 C CA . TYR A 1 406 ? 13.469 -11.716 -1.197 1.00 89.25 406 TYR A CA 1
ATOM 3181 C C . TYR A 1 406 ? 14.535 -12.173 -0.196 1.00 89.25 406 TYR A C 1
ATOM 3183 O O . TYR A 1 406 ? 15.695 -11.766 -0.279 1.00 89.25 406 TYR A O 1
ATOM 3191 N N . LEU A 1 407 ? 14.146 -12.998 0.777 1.00 86.56 407 LEU A N 1
ATOM 3192 C CA . LEU A 1 407 ? 15.036 -13.501 1.825 1.00 86.56 407 LEU A CA 1
ATOM 3193 C C . LEU A 1 407 ? 15.564 -14.920 1.562 1.00 86.56 407 LEU A C 1
ATOM 3195 O O . LEU A 1 407 ? 16.269 -15.452 2.424 1.00 86.56 407 LEU A O 1
ATOM 3199 N N . GLN A 1 408 ? 15.193 -15.538 0.438 1.00 81.25 408 GLN A N 1
ATOM 3200 C CA . GLN A 1 408 ? 15.797 -16.784 -0.052 1.00 81.25 408 GLN A CA 1
ATOM 3201 C C . GLN A 1 408 ? 17.075 -16.467 -0.820 1.00 81.25 408 GLN A C 1
ATOM 3203 O O . GLN A 1 408 ? 18.041 -17.244 -0.648 1.00 81.25 408 GLN A O 1
#

Sequence (408 aa):
MKITKIVPIIVAVVLVIFVGVQFAISTTGHANLTINSNPCSADIFIDNEYVGSTPFSGGVKTGEHKIDIKLEGYEEYSETINFEDQETITINPELKPLKKGLVKILNATTVSEATFDNANEDIIVYTEAPQSDKIYCYDLKNNTRTVVFENPRNISDPFITKLRSTHNHKIIFEVHNGDASQPGDIYQVDLDSGRPFNLTNSGKVIMSDASDVANYIAYINSDNKLYLMNLLNNKSKLVSKQPVTSFSISPDGLKLAYIVQDKEAKQKEFDLSLQGELFVVDCENLSEINKQHFIGFESMKWSPDSSSLVITGKKETNNKGSLNFILDLKKKEMSIANSTSDIMKNSKTGKYLIKIKNRKLFLTKDSVQYEVLDNAEDFLMSPSGGRALITAKGDSELWLLDCNEYLQ

pLDDT: mean 81.18, std 12.99, range [40.16, 97.88]

Mean predicted aligned error: 12.4 Å

InterPro domains:
  IPR011042 Six-bladed beta-propeller, TolB-like [G3DSA:2.120.10.30] (107-353)
  IPR013229 PEGA [PF08308] (32-97)

Secondary structure (DSSP, 8-state):
--GGGTHHHHHHHHHHHHHHHHHTS----EEEEEE--BSS--EEEETTEEEEESSEEEEEESEEEEEEEE-TTBPPEEEEEEEPTT-EEEE--BPPBPPTTEEEEEESS-EEEEEEETTEEEEEEEEESS---EEEEEETTTTEEEEEEE-TT--SSEEEEEEEE-TTSEEEEEEEESSTTSPBEEEEEETTT--EEES--SS-EEEPPPPTT-SEEEEEETTS-EEEEETTTTEEEEEESS-EEEEEE-TTSSEEEEEEEPTTTTS-SS--TTEEEEEEEETTT--EEEEEEEEEEEEEEE-TTSSEEEEEEE-TT-SS--EEEEEETTTTEEEE--SHHHHHHTSTTTT-EEEEETTEEEEEETTEEEEEEETEEEEEE-TTSSEEEEEETTTTEEEEEEHHHHT-

Foldseek 3Di:
DDPVVVVVVVVVVVVCVVVVVVVVPPPFAKEKEFEAEVVWQWWKDKQNHTDGTPRDIDIDTAAWIWIWTGDAQWDIDIDIDGDDGHHYDYDYHYTHGAFFQKHWLAFFFQWPDKDAALLDNQWIWTATDDAGQWIWIARNVVRDIDTLEGNPPPLVGWHWDLWAHENQQKTKIFIARPDPVFATWIWMTRSVVSDIDTLGVARHWDWANDASHALWIWIAHPQQWIWIARVVVSDIDTQGPAHWDDKHAANNNFKIKTWGFDPPQPDDPDPQRAWTKIFIATRPPRHTLAIDTFGAWDDWFAALVNQKIWTWGDDPPDPDHIFIWIQGSVVRDIDTDPDPVSVQRGHSLHQWDWDADPQWIWIDGPNDIDTRDHQWDDKDARSVSQKMWTQGDSSSIIMIGRNVSSVD

Radius of gyration: 28.55 Å; Cα contacts (8 Å, |Δi|>4): 982; chains: 1; bounding box: 59×82×83 Å

Nearest PDB structures (foldseek):
  5yzm-assembly1_B  TM=6.464E-01  e=4.450E-06  Deinococcus radiodurans R1 = ATCC 13939 = DSM 20539
  9bln-assembly1_U  TM=4.680E-01  e=4.545E-08  Homo sapiens
  4nlm-assembly1_A  TM=5.386E-01  e=7.698E-06  Listeria monocytogenes EGD-e
  1h8l-assembly1_A  TM=7.095E-01  e=2.146E-03  Lophonetta specularioides
  8qox-assembly1_X  TM=2.759E-01  e=3.396E-04  Sulfolobus acidocaldarius DSM 639

=== Feature glossary ===
Annotated list of the representations used here:

Nearest PDB structures. The Foldseek neighbor list gives the closest experimentally determined structures in the PDB, ranked by structural alignment. TM-score near 1 means near-identical fold; near 0.3 means only rough topology match. This is how one finds what a novel AlphaFold prediction most resembles in the solved-structure universe.

Foldseek 3Di. Foldseek's 3Di representation compresses backbone geometry into a per-residue letter drawn from a learned twenty-state alphabet. It captures the tertiary interaction pattern around each residue — which residues are packed against it in space, regardless of where they are in sequence.

Radius of gyration, Cα contacts, bounding box. Radius of gyration (Rg) is the root-mean-square distance of Cα atoms from their centroid — a single number for overall size and compactness. A globular domain of N residues has Rg ≈ 2.2·N^0.38 Å; an extended or disordered chain has a much larger Rg. The Cα contact count is the number of residue pairs whose Cα atoms are within 8 Å and are more than four positions apart in sequence — a standard proxy for tertiary packing density. The bounding box is the smallest axis-aligned box enclosing all Cα atoms.

InterPro / GO / CATH / organism. The annotation block draws on four external resources. InterPro: which protein families and domains the sequence belongs to. GO: standardized terms for what the protein does, what process it participates in, and where in the cell it acts. CATH: which structural fold it has in the CATH hierarchy. Organism: the species of origin.

mmCIF coordinates. The mmCIF block holds the 3D Cartesian coordinates of each backbone atom (N, Cα, C, O) in ångströms. mmCIF is the PDB's canonical archive format — a tagged-loop text representation of the atomic model.

pLDDT. pLDDT is the predicted lDDT-Cα score: AlphaFold's confidence that the local environment of each residue (all inter-atomic distances within 15 Å) is correctly placed. It is a per-residue number between 0 and 100, with higher meaning more reliable.

Backbone torsions (φ/ψ). φ (phi) and ψ (psi) are the two rotatable backbone dihedrals per residue: φ is the C(i-1)–N–Cα–C torsion, ψ is the N–Cα–C–N(i+1) torsion, both in degrees on (−180°, 180°]. α-helical residues cluster near (−60°, −45°); β-strand residues near (−120°, +130°). A Ramachandran plot is simply a scatter of (φ, ψ) for every residue.

B-factor. For experimental (PDB) structures, the B-factor (temperature factor) quantifies the positional spread of each atom in the crystal — a combination of thermal vibration and static disorder — in units of Å². High B-factors mark flexible loops or poorly resolved regions; low B-factors mark the rigid, well-ordered core.

Secondary structure (3-state, P-SEA). SS3 is a coarse helix/strand/coil call (letters a/b/c) made by the P-SEA algorithm from inter-Cα distances and dihedrals. It is less detailed than DSSP but needs only Cα positions.

Predicted aligned error. Predicted aligned error is AlphaFold's pairwise confidence. Unlike pLDDT (per-residue), PAE is per-residue-pair and captures whether two parts of the structure are correctly placed relative to each other. Units are ångströms of expected positional error.

Solvent-accessible surface area. Solvent-accessible surface area (SASA) is the area in Å² traced out by the centre of a 1.4 Å probe sphere (a water molecule) rolled over the protein's van der Waals surface (Shrake–Rupley / Lee–Richards construction). Buried residues have near-zero SASA; fully exposed residues can exceed 200 Å². The total SASA scales roughly with the number of surface residues.

Secondary structure (8-state, DSSP). The SS8 string is DSSP's per-residue secondary-structure call. α-helix (H) means an i→i+4 H-bond ladder; β-strand (E) means the residue participates in a β-sheet; 3₁₀ (G) and π (I) are tighter and wider helices; T/S are turns/bends; '-' is loop.

Rendered structure images. Structure images are PyMOL renders from six orthogonal camera directions. Cartoon representation draws helices as coils and strands as arrows; sticks shows the backbone as bonds; surface shows the solvent-excluded envelope. Rainbow coloring maps sequence position to hue (blue→red, N→C); chain coloring assigns a distinct color per polypeptide.

Sequence. The amino-acid sequence is the protein's primary structure: the linear order of residues from the N-terminus to the C-terminus, written in one-letter code. Everything else here — the 3D coordinates, the secondary structure, the domain annotations — is ultimately a consequence of this string.

Contact-map, Ramachandran, and PAE plots. Three diagnostic plots accompany the record. The Cα contact map visualizes the tertiary structure as a 2D adjacency matrix (8 Å cutoff, sequence-local contacts suppressed). The Ramachandran plot shows the distribution of backbone (φ, ψ) torsions, with points in the α and β basins reflecting secondary structure content. The PAE plot shows AlphaFold's inter-residue confidence as a color matrix.